Protein AF-A0A9P3IPE2-F1 (afdb_monomer)

Nearest PDB structures (foldseek):
  7zml-assembly2_B  TM=6.462E-01  e=5.076E-43  Homo sapiens
  5lb5-assembly2_B  TM=6.837E-01  e=5.640E-41  Homo sapiens
  7zmp-assembly1_A  TM=6.796E-01  e=5.640E-41  Homo sapiens
  5lb5-assembly4_D  TM=6.310E-01  e=1.856E-41  Homo sapiens
  4cdg-assembly1_A  TM=8.554E-01  e=2.544E-35  Homo sapiens

Foldseek 3Di:
DDDDDDDDDDDDDDVVPPLDQCQLQNLCCLQPNDNDAQPCLNVLQVCLLVQAAAEEADAQLNCQVSSQQSLLVRDAAAEEEADADPLQLVLVQVVCVVSVAQEDEDDPPDDPVVVVVQLVLLVDLGRSHSYYYYYLQCCPDPSNVVSCVSCLVNVRHAEYEYEQLLLQDLLRPNPDVSSLVLLVVCVVRVRHYYYYYHNADAPVSSCSSCVSNVGDPHHYYYDALDQLQEFEEEAEVLQDVLLVVVLLQCVLVVLFAEEEEDADQVVLVVSVVVSVVVPAQEAEDDPPDDPVSNVVRLVCSLVSVHRYYYYYCVPQHSDQDQRHQEYEYPAFDLALSSLSSRSVSHHSVSHHHYYYYYDYPVSLVVSLVVLLVVQCPPDPDGRDVVSSVSSVVRNVLSVCLNLDLADSSCSSRVVRPHDDDSVSNVCSYDSSVPSVVSVVVSVVRVVSVVPPDDDDHDDPPDDDDHSNVVSCCVVVPCVPPDDDDDDDDDDDDDDDDDDDDPPDDDDDDDPPDVVVVVVVVVVVVVVVVVVVCVVPDDDPDDPDDDDDDDDDDDDDDDDDDDDDDDDDDDDDDDDDDDDDDDDDDDDDDDDDDDDDDDDDDDDDDDDDDDDDDDDDDDDDD

Structure (mmCIF, N/CA/C/O backbone):
data_AF-A0A9P3IPE2-F1
#
_entry.id   AF-A0A9P3IPE2-F1
#
loop_
_atom_site.group_PDB
_atom_site.id
_atom_site.type_symbol
_atom_site.label_atom_id
_atom_site.label_alt_id
_atom_site.label_comp_id
_atom_site.label_asym_id
_atom_site.label_entity_id
_atom_site.label_seq_id
_atom_site.pdbx_PDB_ins_code
_atom_site.Cartn_x
_atom_site.Cartn_y
_atom_site.Cartn_z
_atom_site.occupancy
_atom_site.B_iso_or_equiv
_atom_site.auth_seq_id
_atom_site.auth_comp_id
_atom_site.auth_asym_id
_atom_site.auth_atom_id
_atom_site.pdbx_PDB_model_num
ATOM 1 N N . MET A 1 1 ? -41.428 -39.557 60.562 1.00 39.25 1 MET A N 1
ATOM 2 C CA . MET A 1 1 ? -42.591 -39.212 59.710 1.00 39.25 1 MET A CA 1
ATOM 3 C C . MET A 1 1 ? -42.950 -37.727 59.902 1.00 39.25 1 MET A C 1
ATOM 5 O O . MET A 1 1 ? -44.008 -37.418 60.425 1.00 39.25 1 MET A O 1
ATOM 9 N N . GLU A 1 2 ? -42.090 -36.734 59.676 1.00 34.91 2 GLU A N 1
ATOM 10 C CA . GLU A 1 2 ? -41.142 -36.512 58.565 1.00 34.91 2 GLU A CA 1
ATOM 11 C C . GLU A 1 2 ? -41.842 -36.453 57.208 1.00 34.91 2 GLU A C 1
ATOM 13 O O . GLU A 1 2 ? -42.242 -37.481 56.664 1.00 34.91 2 GLU A O 1
ATOM 18 N N . ASN A 1 3 ? -41.952 -35.231 56.683 1.00 35.88 3 ASN A N 1
ATOM 19 C CA . ASN A 1 3 ? -42.256 -34.964 55.284 1.00 35.88 3 ASN A CA 1
ATOM 20 C C . ASN A 1 3 ? -40.982 -35.187 54.444 1.00 35.88 3 ASN A C 1
ATOM 22 O O . ASN A 1 3 ? -39.904 -34.787 54.894 1.00 35.88 3 ASN A O 1
ATOM 26 N N . PRO A 1 4 ? -41.072 -35.754 53.228 1.00 43.53 4 PRO A N 1
ATOM 27 C CA . PRO A 1 4 ? -39.975 -35.696 52.266 1.00 43.53 4 PRO A CA 1
ATOM 28 C C . PRO A 1 4 ? -39.731 -34.240 51.795 1.00 43.53 4 PRO A C 1
ATOM 30 O O . PRO A 1 4 ? -40.653 -33.422 51.856 1.00 43.53 4 PRO A O 1
ATOM 33 N N . PRO A 1 5 ? -38.501 -33.896 51.369 1.00 44.94 5 PRO A N 1
ATOM 34 C CA . PRO A 1 5 ? -38.046 -32.507 51.275 1.00 44.94 5 PRO A CA 1
ATOM 35 C C . PRO A 1 5 ? -38.395 -31.793 49.960 1.00 44.94 5 PRO A C 1
ATOM 37 O O . PRO A 1 5 ? -38.766 -32.404 48.958 1.00 44.94 5 PRO A O 1
ATOM 40 N N . GLU A 1 6 ? -38.205 -30.472 49.973 1.00 34.19 6 GLU A N 1
ATOM 41 C CA . GLU A 1 6 ? -38.278 -29.591 48.806 1.00 34.19 6 GLU A CA 1
ATOM 42 C C . GLU A 1 6 ? -37.235 -29.971 47.739 1.00 34.19 6 GLU A C 1
ATOM 44 O O . GLU A 1 6 ? -36.093 -30.311 48.056 1.00 34.19 6 GLU A O 1
ATOM 49 N N . VAL A 1 7 ? -37.610 -29.877 46.459 1.00 35.84 7 VAL A N 1
ATOM 50 C CA . VAL A 1 7 ? -36.697 -30.119 45.329 1.00 35.84 7 VAL A CA 1
ATOM 51 C C . VAL A 1 7 ? -35.855 -28.861 45.075 1.00 35.84 7 VAL A C 1
ATOM 53 O O . VAL A 1 7 ? -36.434 -27.816 44.766 1.00 35.84 7 VAL A O 1
ATOM 56 N N . PRO A 1 8 ? -34.510 -28.919 45.149 1.00 33.97 8 PRO A N 1
ATOM 57 C CA . PRO A 1 8 ? -33.675 -27.755 44.880 1.00 33.97 8 PRO A CA 1
ATOM 58 C C . PRO A 1 8 ? -33.760 -27.312 43.417 1.00 33.97 8 PRO A C 1
ATOM 60 O O . PRO A 1 8 ? -33.606 -28.114 42.494 1.00 33.97 8 PRO A O 1
ATOM 63 N N . VAL A 1 9 ? -33.928 -26.007 43.193 1.00 34.34 9 VAL A N 1
ATOM 64 C CA . VAL A 1 9 ? -33.763 -25.412 41.862 1.00 34.34 9 VAL A CA 1
ATOM 65 C C . VAL A 1 9 ? -32.278 -25.450 41.499 1.00 34.34 9 VAL A C 1
ATOM 67 O O . VAL A 1 9 ? -31.484 -24.664 42.020 1.00 34.34 9 VAL A O 1
ATOM 70 N N . HIS A 1 10 ? -31.900 -26.358 40.598 1.00 32.50 10 HIS A N 1
ATOM 71 C CA . HIS A 1 10 ? -30.542 -26.431 40.058 1.00 32.50 10 HIS A CA 1
ATOM 72 C C . HIS A 1 10 ? -30.227 -25.184 39.224 1.00 32.50 10 HIS A C 1
ATOM 74 O O . HIS A 1 10 ? -30.552 -25.093 38.042 1.00 32.50 10 HIS A O 1
ATOM 80 N N . SER A 1 11 ? -29.579 -24.215 39.865 1.00 31.28 11 SER A N 1
ATOM 81 C CA . SER A 1 11 ? -28.988 -23.050 39.215 1.00 31.28 11 SER A CA 1
ATOM 82 C C . SER A 1 11 ? -27.509 -23.302 38.913 1.00 31.28 11 SER A C 1
ATOM 84 O O . SER A 1 11 ? -26.791 -23.856 39.740 1.00 31.28 11 SER A O 1
ATOM 86 N N . ASN A 1 12 ? -27.073 -22.830 37.741 1.00 36.56 12 ASN A N 1
ATOM 87 C CA . ASN A 1 12 ? -25.684 -22.700 37.282 1.00 36.56 12 ASN A CA 1
ATOM 88 C C . ASN A 1 12 ? -24.843 -23.988 37.167 1.00 36.56 12 ASN A C 1
ATOM 90 O O . ASN A 1 12 ? -24.448 -24.579 38.166 1.00 36.56 12 ASN A O 1
ATOM 94 N N . THR A 1 13 ? -24.390 -24.301 35.944 1.00 33.59 13 THR A N 1
ATOM 95 C CA . THR A 1 13 ? -22.939 -24.480 35.665 1.00 33.59 13 THR A CA 1
ATOM 96 C C . THR A 1 13 ? -22.587 -24.563 34.173 1.00 33.59 13 THR A C 1
ATOM 98 O O . THR A 1 13 ? -21.468 -24.207 33.823 1.00 33.59 13 THR A O 1
ATOM 101 N N . GLU A 1 14 ? -23.498 -24.961 33.277 1.00 34.09 14 GLU A N 1
ATOM 102 C CA . GLU A 1 14 ? -23.114 -25.275 31.882 1.00 34.09 14 GLU A CA 1
ATOM 103 C C . GLU A 1 14 ? -22.880 -24.065 30.954 1.00 34.09 14 GLU A C 1
ATOM 105 O O . GLU A 1 14 ? -22.075 -24.168 30.033 1.00 34.09 14 GLU A O 1
ATOM 110 N N . GLU A 1 15 ? -23.445 -22.879 31.231 1.00 33.19 15 GLU A N 1
ATOM 111 C CA . GLU A 1 15 ? -23.069 -21.646 30.501 1.00 33.19 15 GLU A CA 1
ATOM 112 C C . GLU A 1 15 ? -21.687 -21.085 30.907 1.00 33.19 15 GLU A C 1
ATOM 114 O O . GLU A 1 15 ? -21.265 -20.039 30.412 1.00 33.19 15 GLU A O 1
ATOM 119 N N . ALA A 1 16 ? -20.913 -21.805 31.730 1.00 32.09 16 ALA A N 1
ATOM 120 C CA . ALA A 1 16 ? -19.481 -21.568 31.919 1.00 32.09 16 ALA A CA 1
ATOM 121 C C . ALA A 1 16 ? -18.657 -22.017 30.688 1.00 32.09 16 ALA A C 1
ATOM 123 O O . ALA A 1 16 ? -17.633 -22.694 30.817 1.00 32.09 16 ALA A O 1
ATOM 124 N N . HIS A 1 17 ? -19.089 -21.620 29.483 1.00 36.41 17 HIS A N 1
ATOM 125 C CA . HIS A 1 17 ? -18.434 -21.867 28.196 1.00 36.41 17 HIS A CA 1
ATOM 126 C C . HIS A 1 17 ? -17.151 -21.038 28.033 1.00 36.41 17 HIS A C 1
ATOM 128 O O . HIS A 1 17 ? -17.020 -20.187 27.155 1.00 36.41 17 HIS A O 1
ATOM 134 N N . THR A 1 18 ? -16.183 -21.354 28.889 1.00 39.28 18 THR A N 1
ATOM 135 C CA . THR A 1 18 ? -14.752 -21.316 28.593 1.00 39.28 18 THR A CA 1
ATOM 136 C C . THR A 1 18 ? -14.281 -20.001 27.969 1.00 39.28 18 THR A C 1
ATOM 138 O O . THR A 1 18 ? -13.720 -19.980 26.876 1.00 39.28 18 THR A O 1
ATOM 141 N N . GLU A 1 19 ? -14.402 -18.905 28.726 1.00 39.91 19 GLU A N 1
ATOM 142 C CA . GLU A 1 19 ? -13.771 -17.601 28.436 1.00 39.91 19 GLU A CA 1
ATOM 143 C C . GLU A 1 19 ? -12.224 -17.648 28.576 1.00 39.91 19 GLU A C 1
ATOM 145 O O . GLU A 1 19 ? -11.555 -16.657 28.865 1.00 39.91 19 GLU A O 1
ATOM 150 N N . ALA A 1 20 ? -11.629 -18.826 28.358 1.00 42.59 20 ALA A N 1
ATOM 151 C CA . ALA A 1 20 ? -10.203 -18.982 28.152 1.00 42.59 20 ALA A CA 1
ATOM 152 C C . ALA A 1 20 ? -9.806 -18.199 26.898 1.00 42.59 20 ALA A C 1
ATOM 154 O O . ALA A 1 20 ? -10.475 -18.265 25.864 1.00 42.59 20 ALA A O 1
ATOM 155 N N . MET A 1 21 ? -8.702 -17.460 26.987 1.00 52.19 21 MET A N 1
ATOM 156 C CA . MET A 1 21 ? -8.197 -16.673 25.869 1.00 52.19 21 MET A CA 1
ATOM 157 C C . MET A 1 21 ? -7.881 -17.603 24.692 1.00 52.19 21 MET A C 1
ATOM 159 O O . MET A 1 21 ? -6.869 -18.300 24.716 1.00 52.19 21 MET A O 1
ATOM 163 N N . LEU A 1 22 ? -8.743 -17.599 23.667 1.00 67.50 22 LEU A N 1
ATOM 164 C CA . LEU A 1 22 ? -8.480 -18.241 22.379 1.00 67.50 22 LEU A CA 1
ATOM 165 C C . LEU A 1 22 ? -7.109 -17.775 21.894 1.00 67.50 22 LEU A C 1
ATOM 167 O O . LEU A 1 22 ? -6.958 -16.596 21.579 1.00 67.50 22 LEU A O 1
ATOM 171 N N . ASP A 1 23 ? -6.117 -18.665 21.860 1.00 89.62 23 ASP A N 1
ATOM 172 C CA . ASP A 1 23 ? -4.769 -18.266 21.460 1.00 89.62 23 ASP A CA 1
ATOM 173 C C . ASP A 1 23 ? -4.812 -17.608 20.062 1.00 89.62 23 ASP A C 1
ATOM 175 O O . ASP A 1 23 ? -5.553 -18.091 19.193 1.00 89.62 23 ASP A O 1
ATOM 179 N N . PRO A 1 24 ? -4.064 -16.512 19.816 1.00 94.25 24 PRO A N 1
ATOM 180 C CA . PRO A 1 24 ? -4.091 -15.809 18.539 1.00 94.25 24 PRO A CA 1
ATOM 181 C C . PRO A 1 24 ? -3.946 -16.714 17.311 1.00 94.25 24 PRO A C 1
ATOM 183 O O . PRO A 1 24 ? -4.590 -16.444 16.297 1.00 94.25 24 PRO A O 1
ATOM 186 N N . LEU A 1 25 ? -3.171 -17.801 17.398 1.00 94.62 25 LEU A N 1
ATOM 187 C CA . LEU A 1 25 ? -2.992 -18.760 16.308 1.00 94.62 25 LEU A CA 1
ATOM 188 C C . LEU A 1 25 ? -4.266 -19.578 16.038 1.00 94.62 25 LEU A C 1
ATOM 190 O O . LEU A 1 25 ? -4.611 -19.833 14.885 1.00 94.62 25 LEU A O 1
ATOM 194 N N . SER A 1 26 ? -5.024 -19.914 17.085 1.00 94.31 26 SER A N 1
ATOM 195 C CA . SER A 1 26 ? -6.332 -20.577 16.961 1.00 94.31 26 SER A CA 1
ATOM 196 C C . SER A 1 26 ? -7.365 -19.668 16.287 1.00 94.31 26 SER A C 1
ATOM 198 O O . SER A 1 26 ? -8.172 -20.130 15.478 1.00 94.31 26 SER A O 1
ATOM 200 N N . VAL A 1 27 ? -7.329 -18.360 16.569 1.00 94.88 27 VAL A N 1
ATOM 201 C CA . VAL A 1 27 ? -8.194 -17.364 15.907 1.00 94.88 27 VAL A CA 1
ATOM 202 C C . VAL A 1 27 ? -7.769 -17.144 14.452 1.00 94.88 27 VAL A C 1
ATOM 204 O O . VAL A 1 27 ? -8.626 -17.100 13.566 1.00 94.88 27 VAL A O 1
ATOM 207 N N . LEU A 1 28 ? -6.459 -17.055 14.197 1.00 95.31 28 LEU A N 1
ATOM 208 C CA . LEU A 1 28 ? -5.877 -16.957 12.858 1.00 95.31 28 LEU A CA 1
ATOM 209 C C . LEU A 1 28 ? -6.318 -18.137 11.979 1.00 95.31 28 LEU A C 1
ATOM 211 O O . LEU A 1 28 ? -6.835 -17.927 10.881 1.00 95.31 28 LEU A O 1
ATOM 215 N N . ASN A 1 29 ? -6.175 -19.364 12.482 1.00 94.12 29 ASN A N 1
ATOM 216 C CA . ASN A 1 29 ? -6.586 -20.572 11.781 1.00 94.12 29 ASN A CA 1
ATOM 217 C C . ASN A 1 29 ? -8.105 -20.589 11.531 1.00 94.12 29 ASN A C 1
ATOM 219 O O . ASN A 1 29 ? -8.532 -20.616 10.377 1.00 94.12 29 ASN A O 1
ATOM 223 N N . LYS A 1 30 ? -8.918 -20.469 12.591 1.00 92.56 30 LYS A N 1
ATOM 224 C CA . LYS A 1 30 ? -10.384 -20.605 12.527 1.00 92.56 30 LYS A CA 1
ATOM 225 C C . LYS A 1 30 ? -11.067 -19.608 11.587 1.00 92.56 30 LYS A C 1
ATOM 227 O O . LYS A 1 30 ? -12.040 -19.972 10.933 1.00 92.56 30 LYS A O 1
ATOM 232 N N . TYR A 1 31 ? -10.609 -18.356 11.552 1.00 91.94 31 TYR A N 1
ATOM 233 C CA . TYR A 1 31 ? -11.272 -17.297 10.780 1.00 91.94 31 TYR A CA 1
ATOM 234 C C . TYR A 1 31 ? -10.568 -16.943 9.466 1.00 91.94 31 TYR A C 1
ATOM 236 O O . TYR A 1 31 ? -11.231 -16.448 8.556 1.00 91.94 31 TYR A O 1
ATOM 244 N N . PHE A 1 32 ? -9.256 -17.171 9.345 1.00 91.50 32 PHE A N 1
ATOM 245 C CA . PHE A 1 32 ? -8.462 -16.733 8.187 1.00 91.50 32 PHE A CA 1
ATOM 246 C C . PHE A 1 32 ? -7.755 -17.877 7.446 1.00 91.50 32 PHE A C 1
ATOM 248 O O . PHE A 1 32 ? -7.234 -17.639 6.359 1.00 91.50 32 PHE A O 1
ATOM 255 N N . GLY A 1 33 ? -7.760 -19.102 7.984 1.00 91.44 33 GLY A N 1
ATOM 256 C CA . GLY A 1 33 ? -7.222 -20.298 7.327 1.00 91.44 33 GLY A CA 1
ATOM 257 C C . GLY A 1 33 ? -5.693 -20.392 7.282 1.00 91.44 33 GLY A C 1
ATOM 258 O O . GLY A 1 33 ? -5.165 -21.256 6.587 1.00 91.44 33 GLY A O 1
ATOM 259 N N . TYR A 1 34 ? -4.964 -19.524 7.993 1.00 90.69 34 TYR A N 1
ATOM 260 C CA . TYR A 1 34 ? -3.499 -19.576 8.033 1.00 90.69 34 TYR A CA 1
ATOM 261 C C . TYR A 1 34 ? -2.997 -20.449 9.192 1.00 90.69 34 TYR A C 1
ATOM 263 O O . TYR A 1 34 ? -3.556 -20.425 10.288 1.00 90.69 34 TYR A O 1
ATOM 271 N N . LEU A 1 35 ? -1.920 -21.201 8.944 1.00 91.25 35 LEU A N 1
ATOM 272 C CA . LEU A 1 35 ? -1.287 -22.100 9.920 1.00 91.25 35 LEU A CA 1
ATOM 273 C C . LEU A 1 35 ? -0.227 -21.413 10.799 1.00 91.25 35 LEU A C 1
ATOM 275 O O . LEU A 1 35 ? 0.215 -21.999 11.780 1.00 91.25 35 LEU A O 1
ATOM 279 N N . SER A 1 36 ? 0.206 -20.198 10.447 1.00 92.94 36 SER A N 1
ATOM 280 C CA . SER A 1 36 ? 1.267 -19.464 11.145 1.00 92.94 36 SER A CA 1
ATOM 281 C C . SER A 1 36 ? 1.201 -17.954 10.888 1.00 92.94 36 SER A C 1
ATOM 283 O O . SER A 1 36 ? 0.689 -17.491 9.862 1.00 92.94 36 SER A O 1
ATOM 285 N N . PHE A 1 37 ? 1.737 -17.179 11.833 1.00 92.81 37 PHE A N 1
ATOM 286 C CA . PHE A 1 37 ? 1.921 -15.733 11.709 1.00 92.81 37 PHE A CA 1
ATOM 287 C C . PHE A 1 37 ? 3.120 -15.375 10.815 1.00 92.81 37 PHE A C 1
ATOM 289 O O . PHE A 1 37 ? 4.085 -16.129 10.694 1.00 92.81 37 PHE A O 1
ATOM 296 N N . ARG A 1 38 ? 3.076 -14.198 10.174 1.00 89.12 38 ARG A N 1
ATOM 297 C CA . ARG A 1 38 ? 4.141 -13.706 9.279 1.00 89.12 38 ARG A CA 1
ATOM 298 C C . ARG A 1 38 ? 4.985 -12.621 9.947 1.00 89.12 38 ARG A C 1
ATOM 300 O O . ARG A 1 38 ? 4.588 -11.455 9.954 1.00 89.12 38 ARG A O 1
ATOM 307 N N . GLY A 1 39 ? 6.174 -12.982 10.432 1.00 88.94 39 GLY A N 1
ATOM 308 C CA . GLY A 1 39 ? 7.048 -12.052 11.157 1.00 88.94 39 GLY A CA 1
ATOM 309 C C . GLY A 1 39 ? 6.335 -11.477 12.383 1.00 88.94 39 GLY A C 1
ATOM 310 O O . GLY A 1 39 ? 5.545 -12.180 13.002 1.00 88.94 39 GLY A O 1
ATOM 311 N N . ASN A 1 40 ? 6.543 -10.186 12.660 1.00 92.38 40 ASN A N 1
ATOM 312 C CA . ASN A 1 40 ? 6.138 -9.495 13.895 1.00 92.38 40 ASN A CA 1
ATOM 313 C C . ASN A 1 40 ? 4.607 -9.423 14.177 1.00 92.38 40 ASN A C 1
ATOM 315 O O . ASN A 1 40 ? 4.177 -8.616 15.000 1.00 92.38 40 ASN A O 1
ATOM 319 N N . GLN A 1 41 ? 3.754 -10.154 13.447 1.00 95.12 41 GLN A N 1
ATOM 320 C CA . GLN A 1 41 ? 2.294 -10.126 13.620 1.00 95.12 41 GLN A CA 1
ATOM 321 C C . GLN A 1 41 ? 1.874 -10.567 15.023 1.00 95.12 41 GLN A C 1
ATOM 323 O O . GLN A 1 41 ? 1.018 -9.927 15.633 1.00 95.12 41 GLN A O 1
ATOM 328 N N . GLU A 1 42 ? 2.464 -11.649 15.529 1.00 95.88 42 GLU A N 1
ATOM 329 C CA . GLU A 1 42 ? 2.057 -12.239 16.801 1.00 95.88 42 GLU A CA 1
ATOM 330 C C . GLU A 1 42 ? 2.419 -11.325 17.976 1.00 95.88 42 GLU A C 1
ATOM 332 O O . GLU A 1 42 ? 1.607 -11.111 18.873 1.00 95.88 42 GLU A O 1
ATOM 337 N N . GLU A 1 43 ? 3.593 -10.703 17.936 1.00 96.12 43 GLU A N 1
ATOM 338 C CA . GLU A 1 43 ? 4.096 -9.787 18.955 1.00 96.12 43 GLU A CA 1
ATOM 339 C C . GLU A 1 43 ? 3.282 -8.488 19.005 1.00 96.12 43 GLU A C 1
ATOM 341 O O . GLU A 1 43 ? 2.989 -7.995 20.096 1.00 96.12 43 GLU A O 1
ATOM 346 N N . VAL A 1 44 ? 2.840 -7.962 17.851 1.00 96.88 44 VAL A N 1
ATOM 347 C CA . VAL A 1 44 ? 1.882 -6.840 17.814 1.00 96.88 44 VAL A CA 1
ATOM 348 C C . VAL A 1 44 ? 0.559 -7.255 18.454 1.00 96.88 44 VAL A C 1
ATOM 350 O O . VAL A 1 44 ? 0.029 -6.528 19.296 1.00 96.88 44 VAL A O 1
ATOM 353 N N . ILE A 1 45 ? 0.028 -8.423 18.080 1.00 97.19 45 ILE A N 1
ATOM 354 C CA . ILE A 1 45 ? -1.245 -8.926 18.604 1.00 97.19 45 ILE A CA 1
ATOM 355 C C . ILE A 1 45 ? -1.152 -9.128 20.120 1.00 97.19 45 ILE A C 1
ATOM 357 O O . ILE A 1 45 ? -1.990 -8.596 20.845 1.00 97.19 45 ILE A O 1
ATOM 361 N N . ARG A 1 46 ? -0.119 -9.813 20.627 1.00 96.31 46 ARG A N 1
ATOM 362 C CA . ARG A 1 46 ? 0.064 -10.068 22.064 1.00 96.31 46 ARG A CA 1
ATOM 363 C C . ARG A 1 46 ? 0.273 -8.770 22.863 1.00 96.31 46 ARG A C 1
ATOM 365 O O . ARG A 1 46 ? -0.379 -8.619 23.894 1.00 96.31 46 ARG A O 1
ATOM 372 N N . ALA A 1 47 ? 1.048 -7.798 22.366 1.00 95.94 47 ALA A N 1
ATOM 373 C CA . ALA A 1 47 ? 1.220 -6.492 23.025 1.00 95.94 47 ALA A CA 1
ATOM 374 C C . ALA A 1 47 ? -0.085 -5.671 23.101 1.00 95.94 47 ALA A C 1
ATOM 376 O O . ALA A 1 47 ? -0.398 -5.043 24.115 1.00 95.94 47 ALA A O 1
ATOM 377 N N . VAL A 1 48 ? -0.892 -5.695 22.039 1.00 95.94 48 VAL A N 1
ATOM 378 C CA . VAL A 1 48 ? -2.188 -4.999 22.005 1.00 95.94 48 VAL A CA 1
ATOM 379 C C . VAL A 1 48 ? -3.249 -5.742 22.829 1.00 95.94 48 VAL A C 1
ATOM 381 O O . VAL A 1 48 ? -4.140 -5.121 23.424 1.00 95.94 48 VAL A O 1
ATOM 384 N N . LEU A 1 49 ? -3.147 -7.070 22.941 1.00 95.50 49 LEU A N 1
ATOM 385 C CA . LEU A 1 49 ? -3.972 -7.872 23.843 1.00 95.50 49 LEU A CA 1
ATOM 386 C C . LEU A 1 49 ? -3.679 -7.546 25.312 1.00 95.50 49 LEU A C 1
ATOM 388 O O . LEU A 1 49 ? -4.634 -7.250 26.033 1.00 95.50 49 LEU A O 1
ATOM 392 N N . SER A 1 50 ? -2.406 -7.450 25.720 1.00 94.75 50 SER A N 1
ATOM 393 C CA . SER A 1 50 ? -2.001 -7.019 27.073 1.00 94.75 50 SER A CA 1
ATOM 394 C C . SER A 1 50 ? -2.337 -5.557 27.408 1.00 94.75 50 SER A C 1
ATOM 396 O O . SER A 1 50 ? -2.081 -5.110 28.522 1.00 94.75 50 SER A O 1
ATOM 398 N N . GLY A 1 51 ? -2.933 -4.806 26.474 1.00 94.31 51 GLY A N 1
ATOM 399 C CA . GLY A 1 51 ? -3.387 -3.429 26.698 1.00 94.31 51 GLY A CA 1
ATOM 400 C C . GLY A 1 51 ? -2.286 -2.379 26.556 1.00 94.31 51 GLY A C 1
ATOM 401 O O . GLY A 1 51 ? -2.490 -1.230 26.941 1.00 94.31 51 GLY A O 1
ATOM 402 N N . SER A 1 52 ? -1.135 -2.753 25.996 1.00 96.25 52 SER A N 1
ATOM 403 C CA . SER A 1 52 ? -0.038 -1.837 25.700 1.00 96.25 52 SER A CA 1
ATOM 404 C C . SER A 1 52 ? -0.304 -1.063 24.405 1.00 96.25 52 SER A C 1
ATOM 406 O O . SER A 1 52 ? -0.959 -1.564 23.486 1.00 96.25 52 SER A O 1
ATOM 408 N N . ASP A 1 53 ? 0.241 0.151 24.303 1.00 98.25 53 ASP A N 1
ATOM 409 C CA . ASP A 1 53 ? 0.336 0.834 23.012 1.00 98.25 53 ASP A CA 1
ATOM 410 C C . ASP A 1 53 ? 1.357 0.117 22.124 1.00 98.25 53 ASP A C 1
ATOM 412 O O . ASP A 1 53 ? 2.353 -0.431 22.603 1.00 98.25 53 ASP A O 1
ATOM 416 N N . CYS A 1 54 ? 1.142 0.148 20.811 1.00 98.19 54 CYS A N 1
ATOM 417 C CA . CYS A 1 54 ? 2.070 -0.438 19.852 1.00 98.19 54 CYS A CA 1
ATOM 418 C C . CYS A 1 54 ? 2.230 0.475 18.637 1.00 98.19 54 CYS A C 1
ATOM 420 O O . CYS A 1 54 ? 1.255 1.004 18.104 1.00 98.19 54 CYS A O 1
ATOM 422 N N . PHE A 1 55 ? 3.468 0.642 18.177 1.00 97.81 55 PHE A N 1
ATOM 423 C CA . PHE A 1 55 ? 3.761 1.235 16.878 1.00 97.81 55 PHE A CA 1
ATOM 424 C C . PHE A 1 55 ? 4.443 0.185 16.009 1.00 97.81 55 PHE A C 1
ATOM 426 O O . PHE A 1 55 ? 5.521 -0.302 16.348 1.00 97.81 55 PHE A O 1
ATOM 433 N N . CYS A 1 56 ? 3.824 -0.164 14.883 1.00 96.50 56 CYS A N 1
ATOM 434 C CA . CYS A 1 56 ? 4.347 -1.192 14.001 1.00 96.50 56 CYS A CA 1
ATOM 435 C C . CYS A 1 56 ? 4.478 -0.725 12.549 1.00 96.50 56 CYS A C 1
ATOM 437 O O . CYS A 1 56 ? 3.546 -0.191 11.937 1.00 96.50 56 CYS A O 1
ATOM 439 N N . ILE A 1 57 ? 5.659 -0.977 11.983 1.00 94.25 57 ILE A N 1
ATOM 440 C CA . ILE A 1 57 ? 5.901 -0.884 10.549 1.00 94.25 57 ILE A CA 1
ATOM 441 C C . ILE A 1 57 ? 5.956 -2.295 9.987 1.00 94.25 57 ILE A C 1
ATOM 443 O O . ILE A 1 57 ? 6.805 -3.091 10.381 1.00 94.25 57 ILE A O 1
ATOM 447 N N . MET A 1 58 ? 5.092 -2.567 9.011 1.00 90.50 58 MET A N 1
ATOM 448 C CA . MET A 1 58 ? 5.126 -3.808 8.241 1.00 90.50 58 MET A CA 1
ATOM 449 C C . MET A 1 58 ? 4.921 -3.488 6.761 1.00 90.50 58 MET A C 1
ATOM 451 O O . MET A 1 58 ? 4.040 -2.680 6.437 1.00 90.50 58 MET A O 1
ATOM 455 N N . PRO A 1 59 ? 5.659 -4.131 5.842 1.00 84.06 59 PRO A N 1
ATOM 456 C CA . PRO A 1 59 ? 5.599 -3.821 4.417 1.00 84.06 59 PRO A CA 1
ATOM 457 C C . PRO A 1 59 ? 4.201 -4.024 3.803 1.00 84.06 59 PRO A C 1
ATOM 459 O O . PRO A 1 59 ? 3.299 -4.648 4.376 1.00 84.06 59 PRO A O 1
ATOM 462 N N . THR A 1 60 ? 3.994 -3.491 2.598 1.00 77.38 60 THR A N 1
ATOM 463 C CA . THR A 1 60 ? 2.790 -3.777 1.804 1.00 77.38 60 THR A CA 1
ATOM 464 C C . THR A 1 60 ? 2.698 -5.283 1.530 1.00 77.38 60 THR A C 1
ATOM 466 O O . THR A 1 60 ? 3.648 -5.889 1.045 1.00 77.38 60 THR A O 1
ATOM 469 N N . GLY A 1 61 ? 1.558 -5.893 1.874 1.00 73.38 61 GLY A N 1
ATOM 470 C CA . GLY A 1 61 ? 1.374 -7.352 1.854 1.00 73.38 61 GLY A CA 1
ATOM 471 C C . GLY A 1 61 ? 1.791 -8.091 3.137 1.00 73.38 61 GLY A C 1
ATOM 472 O O . GLY A 1 61 ? 1.536 -9.283 3.243 1.00 73.38 61 GLY A O 1
ATOM 473 N N . GLY A 1 62 ? 2.353 -7.406 4.141 1.00 80.75 62 GLY A N 1
ATOM 474 C CA . GLY A 1 62 ? 2.720 -7.991 5.442 1.00 80.75 62 GLY A CA 1
ATOM 475 C C . GLY A 1 62 ? 1.549 -8.320 6.385 1.00 80.75 62 GLY A C 1
ATOM 476 O O . GLY A 1 62 ? 1.777 -8.607 7.551 1.00 80.75 62 GLY A O 1
ATOM 477 N N . GLY A 1 63 ? 0.293 -8.248 5.927 1.00 85.50 63 GLY A N 1
ATOM 478 C CA . GLY A 1 63 ? -0.882 -8.645 6.720 1.00 85.50 63 GLY A CA 1
ATOM 479 C C . GLY A 1 63 ? -1.259 -7.732 7.898 1.00 85.50 63 GLY A C 1
ATOM 480 O O . GLY A 1 63 ? -1.919 -8.204 8.815 1.00 85.50 63 GLY A O 1
ATOM 481 N N . LYS A 1 64 ? -0.889 -6.438 7.868 1.00 92.12 64 LYS A N 1
ATOM 482 C CA . LYS A 1 64 ? -1.145 -5.434 8.934 1.00 92.12 64 LYS A CA 1
ATOM 483 C C . LYS A 1 64 ? -2.543 -5.470 9.568 1.00 92.12 64 LYS A C 1
ATOM 485 O O . LYS A 1 64 ? -2.670 -5.155 10.744 1.00 92.12 64 LYS A O 1
ATOM 490 N N . SER A 1 65 ? -3.582 -5.811 8.808 1.00 93.88 65 SER A N 1
ATOM 491 C CA . SER A 1 65 ? -4.961 -5.822 9.307 1.00 93.88 65 SER A CA 1
ATOM 492 C C . SER A 1 65 ? -5.231 -6.923 10.334 1.00 93.88 65 SER A C 1
ATOM 494 O O . SER A 1 65 ? -5.943 -6.670 11.302 1.00 93.88 65 SER A O 1
ATOM 496 N N . LEU A 1 66 ? -4.564 -8.081 10.230 1.00 95.12 66 LEU A N 1
ATOM 497 C CA . LEU A 1 66 ? -4.659 -9.157 11.228 1.00 95.12 66 LEU A CA 1
ATOM 498 C C . LEU A 1 66 ? -4.298 -8.659 12.637 1.00 95.12 66 LEU A C 1
ATOM 500 O O . LEU A 1 66 ? -4.903 -9.082 13.622 1.00 95.12 66 LEU A O 1
ATOM 504 N N . CYS A 1 67 ? -3.381 -7.690 12.718 1.00 96.75 67 CYS A N 1
ATOM 505 C CA . CYS A 1 67 ? -2.912 -7.082 13.958 1.00 96.75 67 CYS A CA 1
ATOM 506 C C . CYS A 1 67 ? -3.980 -6.271 14.720 1.00 96.75 67 CYS A C 1
ATOM 508 O O . CYS A 1 67 ? -3.771 -5.980 15.894 1.00 96.75 67 CYS A O 1
ATOM 510 N N . TYR A 1 68 ? -5.116 -5.925 14.097 1.00 96.81 68 TYR A N 1
ATOM 511 C CA . TYR A 1 68 ? -6.308 -5.408 14.791 1.00 96.81 68 TYR A CA 1
ATOM 512 C C . TYR A 1 68 ? -7.544 -6.311 14.652 1.00 96.81 68 TYR A C 1
ATOM 514 O O . TYR A 1 68 ? -8.390 -6.317 15.544 1.00 96.81 68 TYR A O 1
ATOM 522 N N . GLU A 1 69 ? -7.646 -7.106 13.585 1.00 97.25 69 GLU A N 1
ATOM 523 C CA . GLU A 1 69 ? -8.771 -8.020 13.349 1.00 97.25 69 GLU A CA 1
ATOM 524 C C . GLU A 1 69 ? -8.802 -9.179 14.357 1.00 97.25 69 GLU A C 1
ATOM 526 O O . GLU A 1 69 ? -9.870 -9.503 14.874 1.00 97.25 69 GLU A O 1
ATOM 531 N N . ILE A 1 70 ? -7.648 -9.754 14.714 1.00 96.62 70 ILE A N 1
ATOM 532 C CA . ILE A 1 70 ? -7.577 -10.827 15.719 1.00 96.62 70 ILE A CA 1
ATOM 533 C C . ILE A 1 70 ? -7.875 -10.293 17.136 1.00 96.62 70 ILE A C 1
ATOM 535 O O . ILE A 1 70 ? -8.767 -10.845 17.785 1.00 96.62 70 ILE A O 1
ATOM 539 N N . PRO A 1 71 ? -7.278 -9.174 17.606 1.00 96.69 71 PRO A N 1
ATOM 540 C CA . PRO A 1 71 ? -7.701 -8.524 18.848 1.00 96.69 71 PRO A CA 1
ATOM 541 C C . PRO A 1 71 ? -9.196 -8.175 18.918 1.00 96.69 71 PRO A C 1
ATOM 543 O O . PRO A 1 71 ? -9.774 -8.260 19.999 1.00 96.69 71 PRO A O 1
ATOM 546 N N . ALA A 1 72 ? -9.847 -7.831 17.799 1.00 96.56 72 ALA A N 1
ATOM 547 C CA . ALA A 1 72 ? -11.290 -7.561 17.763 1.00 96.56 72 ALA A CA 1
ATOM 548 C C . ALA A 1 72 ? -12.158 -8.813 17.977 1.00 96.56 72 ALA A C 1
ATOM 550 O O . ALA A 1 72 ? -13.231 -8.744 18.583 1.00 96.56 72 ALA A O 1
ATOM 551 N N . LEU A 1 73 ? -11.693 -9.969 17.504 1.00 95.62 73 LEU A N 1
ATOM 552 C CA . LEU A 1 73 ? -12.348 -11.253 17.752 1.00 95.62 73 LEU A CA 1
ATOM 553 C C . LEU A 1 73 ? -12.125 -11.727 19.195 1.00 95.62 73 LEU A C 1
ATOM 555 O O . LEU A 1 73 ? -13.052 -12.255 19.803 1.00 95.62 73 LEU A O 1
ATOM 559 N N . MET A 1 74 ? -10.934 -11.482 19.749 1.00 94.38 74 MET A N 1
ATOM 560 C CA . MET A 1 74 ? -10.524 -11.945 21.081 1.00 94.38 74 MET A CA 1
ATOM 561 C C . MET A 1 74 ? -11.000 -11.077 22.252 1.00 94.38 74 MET A C 1
ATOM 563 O O . MET A 1 74 ? -11.218 -11.607 23.337 1.00 94.38 74 MET A O 1
ATOM 567 N N . LYS A 1 75 ? -11.136 -9.755 22.085 1.00 89.75 75 LYS A N 1
ATOM 568 C CA . LYS A 1 75 ? -11.572 -8.860 23.171 1.00 89.75 75 LYS A CA 1
ATOM 569 C C . LYS A 1 75 ? -13.092 -8.705 23.223 1.00 89.75 75 LYS A C 1
ATOM 571 O O . LYS A 1 75 ? -13.776 -8.687 22.198 1.00 89.75 75 LYS A O 1
ATOM 576 N N . LEU A 1 76 ? -13.614 -8.521 24.435 1.00 88.62 76 LEU A N 1
ATOM 577 C CA . LEU A 1 76 ? -14.942 -7.947 24.659 1.00 88.62 76 LEU A CA 1
ATOM 578 C C . LEU A 1 76 ? -14.977 -6.499 24.144 1.00 88.62 76 LEU A C 1
ATOM 580 O O . LEU A 1 76 ? -13.976 -5.782 24.218 1.00 88.62 76 LEU A O 1
ATOM 584 N N . GLY A 1 77 ? -16.131 -6.073 23.624 1.00 93.44 77 GLY A N 1
ATOM 585 C CA . GLY A 1 77 ? -16.316 -4.750 23.023 1.00 93.44 77 GLY A CA 1
ATOM 586 C C . GLY A 1 77 ? -15.979 -4.663 21.530 1.00 93.44 77 GLY A C 1
ATOM 587 O O . GLY A 1 77 ? -16.003 -5.662 20.808 1.00 93.44 77 GLY A O 1
ATOM 588 N N . VAL A 1 78 ? -15.716 -3.431 21.087 1.00 97.62 78 VAL A N 1
ATOM 589 C CA . VAL A 1 78 ? -15.546 -3.023 19.687 1.00 97.62 78 VAL A CA 1
ATOM 590 C C . VAL A 1 78 ? -14.165 -2.397 19.475 1.00 97.62 78 VAL A C 1
ATOM 592 O O . VAL A 1 78 ? -13.729 -1.536 20.245 1.00 97.62 78 VAL A O 1
ATOM 595 N N . VAL A 1 79 ? -13.505 -2.768 18.377 1.00 98.12 79 VAL A N 1
ATOM 596 C CA . VAL A 1 79 ? -12.274 -2.130 17.894 1.00 98.12 79 VAL A CA 1
ATOM 597 C C . VAL A 1 79 ? -12.609 -1.018 16.906 1.00 98.12 79 VAL A C 1
ATOM 599 O O . VAL A 1 79 ? -13.342 -1.222 15.935 1.00 98.12 79 VAL A O 1
ATOM 602 N N . ILE A 1 80 ? -12.042 0.164 17.135 1.00 98.00 80 ILE A N 1
ATOM 603 C CA . ILE A 1 80 ? -12.190 1.323 16.254 1.00 98.00 80 ILE A CA 1
ATOM 604 C C . ILE A 1 80 ? -10.990 1.386 15.313 1.00 98.00 80 ILE A C 1
ATOM 606 O O . ILE A 1 80 ? -9.861 1.542 15.774 1.00 98.00 80 ILE A O 1
ATOM 610 N N . VAL A 1 81 ? -11.225 1.325 14.002 1.00 97.94 81 VAL A N 1
ATOM 611 C CA . VAL A 1 81 ? -10.168 1.433 12.985 1.00 97.94 81 VAL A CA 1
ATOM 612 C C . VAL A 1 81 ? -10.264 2.784 12.277 1.00 97.94 81 VAL A C 1
ATOM 614 O O . VAL A 1 81 ? -11.164 3.022 11.472 1.00 97.94 81 VAL A O 1
ATOM 617 N N . VAL A 1 82 ? -9.326 3.686 12.558 1.00 96.81 82 VAL A N 1
ATOM 618 C CA . VAL A 1 82 ? -9.178 4.948 11.826 1.00 96.81 82 VAL A CA 1
ATOM 619 C C . VAL A 1 82 ? -8.384 4.672 10.554 1.00 96.81 82 VAL A C 1
ATOM 621 O O . VAL A 1 82 ? -7.231 4.260 10.626 1.00 96.81 82 VAL A O 1
ATOM 624 N N . SER A 1 83 ? -8.995 4.886 9.391 1.00 93.75 83 SER A N 1
ATOM 625 C CA . SER A 1 83 ? -8.421 4.546 8.083 1.00 93.75 83 SER A CA 1
ATOM 626 C C . SER A 1 83 ? -8.672 5.688 7.087 1.00 93.75 83 SER A C 1
ATOM 628 O O . SER A 1 83 ? -9.713 6.353 7.165 1.00 93.75 83 SER A O 1
ATOM 630 N N . PRO A 1 84 ? -7.756 5.986 6.144 1.00 86.25 84 PRO A N 1
ATOM 631 C CA . PRO A 1 84 ? -7.834 7.246 5.413 1.00 86.25 84 PRO A CA 1
ATOM 632 C C . PRO A 1 84 ? -8.955 7.241 4.363 1.00 86.25 84 PRO A C 1
ATOM 634 O O . PRO A 1 84 ? -9.589 8.272 4.118 1.00 86.25 84 PRO A O 1
ATOM 637 N N . LEU A 1 85 ? -9.202 6.113 3.696 1.00 82.56 85 LEU A N 1
ATOM 638 C CA . LEU A 1 85 ? -9.970 6.089 2.451 1.00 82.56 85 LEU A CA 1
ATOM 639 C C . LEU A 1 85 ? -11.161 5.141 2.523 1.00 82.56 85 LEU A C 1
ATOM 641 O O . LEU A 1 85 ? -11.027 3.960 2.825 1.00 82.56 85 LEU A O 1
ATOM 645 N N . ILE A 1 86 ? -12.333 5.660 2.148 1.00 82.62 86 ILE A N 1
ATOM 646 C CA . ILE A 1 86 ? -13.607 4.926 2.171 1.00 82.62 86 ILE A CA 1
ATOM 647 C C . ILE A 1 86 ? -13.526 3.640 1.336 1.00 82.62 86 ILE A C 1
ATOM 649 O O . ILE A 1 86 ? -14.041 2.620 1.772 1.00 82.62 86 ILE A O 1
ATOM 653 N N . ALA A 1 87 ? -12.813 3.652 0.205 1.00 77.31 87 ALA A N 1
ATOM 654 C CA . ALA A 1 87 ? -12.588 2.457 -0.610 1.00 77.31 87 ALA A CA 1
ATOM 655 C C . ALA A 1 87 ? -11.761 1.371 0.111 1.00 77.31 87 ALA A C 1
ATOM 657 O O . ALA A 1 87 ? -12.038 0.188 -0.058 1.00 77.31 87 ALA A O 1
ATOM 658 N N . LEU A 1 88 ? -10.783 1.749 0.947 1.00 81.25 88 LEU A N 1
ATOM 659 C CA . LEU A 1 88 ? -10.039 0.786 1.767 1.00 81.25 88 LEU A CA 1
ATOM 660 C C . LEU A 1 88 ? -10.955 0.193 2.847 1.00 81.25 88 LEU A C 1
ATOM 662 O O . LEU A 1 88 ? -11.049 -1.026 2.956 1.00 81.25 88 LEU A O 1
ATOM 666 N N . MET A 1 89 ? -11.696 1.042 3.571 1.00 89.44 89 MET A N 1
ATOM 667 C CA . MET A 1 89 ? -12.661 0.602 4.591 1.00 89.44 89 MET A CA 1
ATOM 668 C C . MET A 1 89 ? -13.735 -0.332 4.010 1.00 89.44 89 MET A C 1
ATOM 670 O O . MET A 1 89 ? -14.065 -1.343 4.619 1.00 89.44 89 MET A O 1
ATOM 674 N N . GLN A 1 90 ? -14.254 -0.022 2.816 1.00 86.00 90 GLN A N 1
ATOM 675 C CA . GLN A 1 90 ? -15.221 -0.856 2.097 1.00 86.00 90 GLN A CA 1
ATOM 676 C C . GLN A 1 90 ? -14.653 -2.241 1.777 1.00 86.00 90 GLN A C 1
ATOM 678 O O . GLN A 1 90 ? -15.287 -3.241 2.110 1.00 86.00 90 GLN A O 1
ATOM 683 N N . ASN A 1 91 ? -13.450 -2.302 1.198 1.00 83.00 91 ASN A N 1
ATOM 684 C CA . ASN A 1 91 ? -12.820 -3.564 0.813 1.00 83.00 91 ASN A CA 1
ATOM 685 C C . ASN A 1 91 ? -12.515 -4.448 2.039 1.00 83.00 91 ASN A C 1
ATOM 687 O O . ASN A 1 91 ? -12.765 -5.652 1.990 1.00 83.00 91 ASN A O 1
ATOM 691 N N . GLN A 1 92 ? -12.064 -3.863 3.157 1.00 89.19 92 GLN A N 1
ATOM 692 C CA . GLN A 1 92 ? -11.845 -4.616 4.401 1.00 89.19 92 GLN A CA 1
ATOM 693 C C . GLN A 1 92 ? -13.160 -5.107 5.018 1.00 89.19 92 GLN A C 1
ATOM 695 O O . GLN A 1 92 ? -13.290 -6.286 5.334 1.00 89.19 92 GLN A O 1
ATOM 700 N N . VAL A 1 93 ? -14.180 -4.249 5.118 1.00 93.06 93 VAL A N 1
ATOM 701 C CA . VAL A 1 93 ? -15.499 -4.634 5.648 1.00 93.06 93 VAL A CA 1
ATOM 702 C C . VAL A 1 93 ? -16.158 -5.737 4.811 1.00 93.06 93 VAL A C 1
ATOM 704 O O . VAL A 1 93 ? -16.765 -6.649 5.371 1.00 93.06 93 VAL A O 1
ATOM 707 N N . GLU A 1 94 ? -16.019 -5.713 3.484 1.00 89.19 94 GLU A N 1
ATOM 708 C CA . GLU A 1 94 ? -16.505 -6.798 2.625 1.00 89.19 94 GLU A CA 1
ATOM 709 C C . GLU A 1 94 ? -15.695 -8.095 2.821 1.00 89.19 94 GLU A C 1
ATOM 711 O O . GLU A 1 94 ? -16.277 -9.174 2.941 1.00 89.19 94 GLU A O 1
ATOM 716 N N . SER A 1 95 ? -14.365 -7.989 2.921 1.00 88.56 95 SER A N 1
ATOM 717 C CA . SER A 1 95 ? -13.451 -9.107 3.203 1.00 88.56 95 SER A CA 1
ATOM 718 C C . SER A 1 95 ? -13.737 -9.780 4.551 1.00 88.56 95 SER A C 1
ATOM 720 O O . SER A 1 95 ? -13.655 -11.005 4.655 1.00 88.56 95 SER A O 1
ATOM 722 N N . LEU A 1 96 ? -14.101 -9.005 5.576 1.00 94.31 96 LEU A N 1
ATOM 723 C CA . LEU A 1 96 ? -14.436 -9.486 6.918 1.00 94.31 96 LEU A CA 1
ATOM 724 C C . LEU A 1 96 ? -15.812 -10.156 6.967 1.00 94.31 96 LEU A C 1
ATOM 726 O O . LEU A 1 96 ? -15.931 -11.271 7.474 1.00 94.31 96 LEU A O 1
ATOM 730 N N . ARG A 1 97 ? -16.841 -9.556 6.356 1.00 93.25 97 ARG A N 1
ATOM 731 C CA . ARG A 1 97 ? -18.177 -10.180 6.287 1.00 93.25 97 ARG A CA 1
ATOM 732 C C . ARG A 1 97 ? -18.189 -11.490 5.506 1.00 93.25 97 ARG A C 1
ATOM 734 O O . ARG A 1 97 ? -18.927 -12.393 5.873 1.00 93.25 97 ARG A O 1
ATOM 741 N N . LYS A 1 98 ? -17.344 -11.629 4.477 1.00 91.31 98 LYS A N 1
ATOM 742 C CA . LYS A 1 98 ? -17.134 -12.903 3.760 1.00 91.31 98 LYS A CA 1
ATOM 743 C C . LYS A 1 98 ? -16.559 -14.021 4.647 1.00 91.31 98 LYS A C 1
ATOM 745 O O . LYS A 1 98 ? -16.659 -15.181 4.273 1.00 91.31 98 LYS A O 1
ATOM 750 N N . LYS A 1 99 ? -16.000 -13.680 5.816 1.00 92.19 99 LYS A N 1
ATOM 751 C CA . LYS A 1 99 ? -15.542 -14.599 6.878 1.00 92.19 99 LYS A CA 1
ATOM 752 C C . LYS A 1 99 ? -16.521 -14.654 8.066 1.00 92.19 99 LYS A C 1
ATOM 75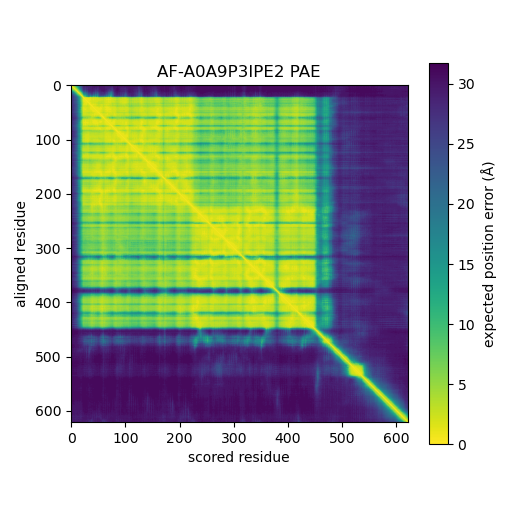4 O O . LYS A 1 99 ? -16.152 -15.094 9.148 1.00 92.19 99 LYS A O 1
ATOM 759 N N . ASN A 1 100 ? -17.746 -14.147 7.890 1.00 94.00 100 ASN A N 1
ATOM 760 C CA . ASN A 1 100 ? -18.767 -13.961 8.929 1.00 94.00 100 ASN A CA 1
ATOM 761 C C . ASN A 1 100 ? -18.332 -13.084 10.126 1.00 94.00 100 ASN A C 1
ATOM 763 O O . ASN A 1 100 ? -18.941 -13.150 11.191 1.00 94.00 100 ASN A O 1
ATOM 767 N N . ILE A 1 101 ? -17.318 -12.224 9.961 1.00 95.88 101 ILE A N 1
ATOM 768 C CA . ILE A 1 101 ? -16.856 -11.307 11.014 1.00 95.88 101 ILE A CA 1
ATOM 769 C C . ILE A 1 101 ? -17.718 -10.026 11.004 1.00 95.88 101 ILE A C 1
ATOM 771 O O . ILE A 1 101 ? -17.781 -9.351 9.967 1.00 95.88 101 ILE A O 1
ATOM 775 N N . PRO A 1 102 ? -18.356 -9.636 12.129 1.00 96.38 102 PRO A N 1
ATOM 776 C CA . PRO A 1 102 ? -19.163 -8.416 12.209 1.00 96.38 102 PRO A CA 1
ATOM 777 C C . PRO A 1 102 ? -18.326 -7.133 12.071 1.00 96.38 102 PRO A C 1
ATOM 779 O O . PRO A 1 102 ? -17.728 -6.642 13.033 1.00 96.38 102 PRO A O 1
ATOM 782 N N . ALA A 1 103 ? -18.308 -6.569 10.861 1.00 97.44 103 ALA A N 1
ATOM 783 C CA . ALA A 1 103 ? -17.561 -5.361 10.520 1.00 97.44 103 ALA A CA 1
ATOM 784 C C . ALA A 1 103 ? -18.403 -4.338 9.734 1.00 97.44 103 ALA A C 1
ATOM 786 O O . ALA A 1 103 ? -19.182 -4.679 8.831 1.00 97.44 103 ALA A O 1
ATOM 787 N N . GLU A 1 104 ? -18.212 -3.058 10.062 1.00 96.81 104 GLU A N 1
ATOM 788 C CA . GLU A 1 104 ? -18.932 -1.919 9.491 1.00 96.81 104 GLU A CA 1
ATOM 789 C C . GLU A 1 104 ? -18.046 -0.684 9.341 1.00 96.81 104 GLU A C 1
ATOM 791 O O . GLU A 1 104 ? -17.008 -0.561 9.986 1.00 96.81 104 GLU A O 1
ATOM 796 N N . TYR A 1 105 ? -18.468 0.254 8.488 1.00 94.75 105 TYR A N 1
ATOM 797 C CA . TYR A 1 105 ? -17.787 1.538 8.315 1.00 94.75 105 TYR A CA 1
ATOM 798 C C . TYR A 1 105 ? -18.771 2.712 8.360 1.00 94.75 105 TYR A C 1
ATOM 800 O O . TYR A 1 105 ? -19.872 2.643 7.807 1.00 94.75 105 TYR A O 1
ATOM 808 N N . LEU A 1 106 ? -18.360 3.818 8.983 1.00 91.88 106 LEU A N 1
ATOM 809 C CA . LEU A 1 106 ? -19.117 5.070 9.015 1.00 91.88 106 LEU A CA 1
ATOM 810 C C . LEU A 1 106 ? -18.436 6.126 8.138 1.00 91.88 106 LEU A C 1
ATOM 812 O O . LEU A 1 106 ? -17.293 6.522 8.359 1.00 91.88 106 LEU A O 1
ATOM 816 N N . SER A 1 107 ? -19.171 6.610 7.140 1.00 85.19 107 SER A N 1
ATOM 817 C CA . SER A 1 107 ? -18.745 7.665 6.218 1.00 85.19 107 SER A CA 1
ATOM 818 C C . SER A 1 107 ? -19.961 8.443 5.695 1.00 85.19 107 SER A C 1
ATOM 820 O O . SER A 1 107 ? -21.100 8.165 6.074 1.00 85.19 107 SER A O 1
ATOM 822 N N . SER A 1 108 ? -19.738 9.395 4.788 1.00 78.00 108 SER A N 1
ATOM 823 C CA . SER A 1 108 ? -20.794 10.075 4.028 1.00 78.00 108 SER A CA 1
ATOM 824 C C . SER A 1 108 ? -21.436 9.220 2.921 1.00 78.00 108 SER A C 1
ATOM 826 O O . SER A 1 108 ? -22.399 9.669 2.310 1.00 78.00 108 SER A O 1
ATOM 828 N N . SER A 1 109 ? -20.928 8.011 2.637 1.00 77.06 109 SER A N 1
ATOM 829 C CA . SER A 1 109 ? -21.407 7.165 1.528 1.00 77.06 109 SER A CA 1
ATOM 830 C C . SER A 1 109 ? -22.445 6.106 1.917 1.00 77.06 109 SER A C 1
ATOM 832 O O . SER A 1 109 ? -22.911 5.374 1.046 1.00 77.06 109 SER A O 1
ATOM 834 N N . ILE A 1 110 ? -22.809 5.997 3.199 1.00 87.19 110 ILE A N 1
ATOM 835 C CA . ILE A 1 110 ? -23.824 5.043 3.675 1.00 87.19 110 ILE A CA 1
ATOM 836 C C . ILE A 1 110 ? -25.206 5.699 3.792 1.00 87.19 110 ILE A C 1
ATOM 838 O O . ILE A 1 110 ? -25.331 6.858 4.180 1.00 87.19 110 ILE A O 1
ATOM 842 N N . SER A 1 111 ? -26.263 4.936 3.505 1.00 90.94 111 SER A N 1
ATOM 843 C CA . SER A 1 111 ? -27.652 5.379 3.683 1.00 90.94 111 SER A CA 1
ATOM 844 C C . SER A 1 111 ? -27.968 5.715 5.147 1.00 90.94 111 SER A C 1
ATOM 846 O O . SER A 1 111 ? -27.491 5.016 6.047 1.00 90.94 111 SER A O 1
ATOM 848 N N . ALA A 1 112 ? -28.863 6.681 5.379 1.00 92.00 112 ALA A N 1
ATOM 849 C CA . ALA A 1 112 ? -29.315 7.063 6.719 1.00 92.00 112 ALA A CA 1
ATOM 850 C C . ALA A 1 112 ? -29.873 5.880 7.536 1.00 92.00 112 ALA A C 1
ATOM 852 O O . ALA A 1 112 ? -29.506 5.735 8.698 1.00 92.00 112 ALA A O 1
ATOM 853 N N . ALA A 1 113 ? -30.665 4.991 6.921 1.00 94.81 113 ALA A N 1
ATOM 854 C CA . ALA A 1 113 ? -31.191 3.788 7.576 1.00 94.81 113 ALA A CA 1
ATOM 855 C C . ALA A 1 113 ? -30.064 2.871 8.089 1.00 94.81 113 ALA A C 1
ATOM 857 O O . ALA A 1 113 ? -29.989 2.589 9.281 1.00 94.81 113 ALA A O 1
ATOM 858 N N . LYS A 1 114 ? -29.108 2.497 7.223 1.00 94.06 114 LYS A N 1
ATOM 859 C CA . LYS A 1 114 ? -27.936 1.704 7.637 1.00 94.06 114 LYS A CA 1
ATOM 860 C C . LYS A 1 114 ? -27.122 2.393 8.741 1.00 94.06 114 LYS A C 1
ATOM 862 O O . LYS A 1 114 ? -26.701 1.732 9.684 1.00 94.06 114 LYS A O 1
ATOM 867 N N . ARG A 1 115 ? -26.923 3.717 8.658 1.00 94.25 115 ARG A N 1
ATOM 868 C CA . ARG A 1 115 ? -26.258 4.495 9.719 1.00 94.25 115 ARG A CA 1
ATOM 869 C C . ARG A 1 115 ? -27.020 4.400 11.045 1.00 94.25 115 ARG A C 1
ATOM 871 O O . ARG A 1 115 ? -26.379 4.237 12.076 1.00 94.25 115 ARG A O 1
ATOM 878 N N . GLY A 1 116 ? -28.352 4.467 11.014 1.00 94.69 116 GLY A N 1
ATOM 879 C CA . GLY A 1 116 ? -29.215 4.254 12.176 1.00 94.69 116 GLY A CA 1
ATOM 880 C C . GLY A 1 116 ? -28.990 2.883 12.813 1.00 94.69 116 GLY A C 1
ATOM 881 O O . GLY A 1 116 ? -28.676 2.818 13.996 1.00 94.69 116 GLY A O 1
ATOM 882 N N . ASN A 1 117 ? -29.038 1.811 12.018 1.00 96.12 117 ASN A N 1
ATOM 883 C CA . ASN A 1 117 ? -28.835 0.440 12.502 1.00 96.12 117 ASN A CA 1
ATOM 884 C C . ASN A 1 117 ? -27.454 0.250 13.159 1.00 96.12 117 ASN A C 1
ATOM 886 O O . ASN A 1 117 ? -27.369 -0.318 14.243 1.00 96.12 117 ASN A O 1
ATOM 890 N N . ILE A 1 118 ? -26.383 0.780 12.550 1.00 96.50 118 ILE A N 1
ATOM 891 C CA . ILE A 1 118 ? -25.022 0.731 13.120 1.00 96.50 118 ILE A CA 1
ATOM 892 C C . ILE A 1 118 ? -24.965 1.468 14.467 1.00 96.50 118 ILE A C 1
ATOM 894 O O . ILE A 1 118 ? -24.393 0.965 15.430 1.00 96.50 118 ILE A O 1
ATOM 898 N N . LEU A 1 119 ? -25.571 2.656 14.560 1.00 95.69 119 LEU A N 1
ATOM 899 C CA . LEU A 1 119 ? -25.596 3.440 15.799 1.00 95.69 119 LEU A CA 1
ATOM 900 C C . LEU A 1 119 ? -26.499 2.822 16.883 1.00 95.69 119 LEU A C 1
ATOM 902 O O . LEU A 1 119 ? -26.250 3.055 18.065 1.00 95.69 119 LEU A O 1
ATOM 906 N N . ALA A 1 120 ? -27.509 2.036 16.502 1.00 95.44 120 ALA A N 1
ATOM 907 C CA . ALA A 1 120 ? -28.360 1.288 17.425 1.00 95.44 120 ALA A CA 1
ATOM 908 C C . ALA A 1 120 ? -27.631 0.069 18.018 1.00 95.44 120 ALA A C 1
ATOM 910 O O . ALA A 1 120 ? -27.643 -0.095 19.236 1.00 95.44 120 ALA A O 1
ATOM 911 N N . ASP A 1 121 ? -26.930 -0.722 17.197 1.00 97.00 121 ASP A N 1
ATOM 912 C CA . ASP A 1 121 ? -26.121 -1.861 17.665 1.00 97.00 121 ASP A CA 1
ATOM 913 C C . ASP A 1 121 ? -25.014 -1.410 18.631 1.00 97.00 121 ASP A C 1
ATOM 915 O O . ASP A 1 121 ? -24.948 -1.873 19.769 1.00 97.00 121 ASP A O 1
ATOM 919 N N . LEU A 1 122 ? -24.232 -0.397 18.239 1.00 96.56 122 LEU A N 1
ATOM 920 C CA . LEU A 1 122 ? -23.231 0.256 19.098 1.00 96.56 122 LEU A CA 1
ATOM 921 C C . LEU A 1 122 ? -23.852 0.926 20.340 1.00 96.56 122 LEU A C 1
ATOM 923 O O . LEU A 1 122 ? -23.182 1.138 21.355 1.00 96.56 122 LEU A O 1
ATOM 927 N N . GLY A 1 123 ? -25.135 1.280 20.265 1.00 94.00 123 GLY A N 1
ATOM 928 C CA . GLY A 1 123 ? -25.926 1.799 21.374 1.00 94.00 123 GLY A CA 1
ATOM 929 C C . GLY A 1 123 ? -26.368 0.726 22.373 1.00 94.00 123 GLY A C 1
ATOM 930 O O . GLY A 1 123 ? -26.601 1.066 23.532 1.00 94.00 123 GLY A O 1
ATOM 931 N N . SER A 1 124 ? -26.430 -0.546 21.974 1.00 92.56 124 SER A N 1
ATOM 932 C CA . SER A 1 124 ? -26.886 -1.664 22.810 1.00 92.56 124 SER A CA 1
ATOM 933 C C . SER A 1 124 ? -25.919 -2.007 23.956 1.00 92.56 124 SER A C 1
ATOM 935 O O . SER A 1 124 ? -24.785 -1.529 24.000 1.00 92.56 124 SER A O 1
ATOM 937 N N . GLY A 1 125 ? -26.370 -2.837 24.904 1.00 89.75 125 GLY A N 1
ATOM 938 C CA . GLY A 1 125 ? -25.543 -3.317 26.022 1.00 89.75 125 GLY A CA 1
ATOM 939 C C . GLY A 1 125 ? -24.518 -4.396 25.645 1.00 89.75 125 GLY A C 1
ATOM 940 O O . GLY A 1 125 ? -23.550 -4.586 26.375 1.00 89.75 125 GLY A O 1
ATOM 941 N N . ARG A 1 126 ? -24.708 -5.084 24.512 1.00 89.81 126 ARG A N 1
ATOM 942 C CA . ARG A 1 126 ? -23.781 -6.074 23.940 1.00 89.81 126 ARG A CA 1
ATOM 943 C C . ARG A 1 126 ? -23.809 -5.941 22.405 1.00 89.81 126 ARG A C 1
ATOM 945 O O . ARG A 1 126 ? -24.553 -6.685 21.769 1.00 89.81 126 ARG A O 1
ATOM 952 N N . PRO A 1 127 ? -23.060 -4.987 21.817 1.00 94.94 127 PRO A N 1
ATOM 953 C CA . PRO A 1 127 ? -23.007 -4.807 20.368 1.00 94.94 127 PRO A CA 1
ATOM 954 C C . PRO A 1 127 ? -22.553 -6.087 19.665 1.00 94.94 127 PRO A C 1
ATOM 956 O O . PRO A 1 127 ? -21.584 -6.719 20.092 1.00 94.94 127 PRO A O 1
ATOM 959 N N . ALA A 1 128 ? -23.225 -6.450 18.576 1.00 94.75 128 ALA A N 1
ATOM 960 C CA . ALA A 1 128 ? -22.807 -7.555 17.720 1.00 94.75 128 ALA A CA 1
ATOM 961 C C . ALA A 1 128 ? -21.555 -7.192 16.902 1.00 94.75 128 ALA A C 1
ATOM 963 O O . ALA A 1 128 ? -20.789 -8.075 16.511 1.00 94.75 128 ALA A O 1
ATOM 964 N N . LEU A 1 129 ? -21.337 -5.901 16.628 1.00 96.44 129 LEU A N 1
ATOM 965 C CA . LEU A 1 129 ? -20.192 -5.423 15.864 1.00 96.44 129 LEU A CA 1
ATOM 966 C C . LEU A 1 129 ? -18.854 -5.621 16.595 1.00 96.44 129 LEU A C 1
ATOM 968 O O . LEU A 1 129 ? -18.696 -5.216 17.742 1.00 96.44 129 LEU A O 1
ATOM 972 N N . LYS A 1 130 ? -17.848 -6.142 15.881 1.00 97.56 130 LYS A N 1
ATOM 973 C CA . LYS A 1 130 ? -16.469 -6.279 16.374 1.00 97.56 130 LYS A CA 1
ATOM 974 C C . LYS A 1 130 ? -15.521 -5.202 15.849 1.00 97.56 130 LYS A C 1
ATOM 976 O O . LYS A 1 130 ? -14.665 -4.742 16.602 1.00 97.56 130 LYS A O 1
ATOM 981 N N . LEU A 1 131 ? -15.680 -4.765 14.595 1.00 97.88 131 LEU A N 1
ATOM 982 C CA . LEU A 1 131 ? -14.859 -3.702 13.995 1.00 97.88 131 LEU A CA 1
ATOM 983 C C . LEU A 1 131 ? -15.703 -2.553 13.434 1.00 97.88 131 LEU A C 1
ATOM 985 O O . LEU A 1 131 ? -16.581 -2.768 12.594 1.00 97.88 131 LEU A O 1
ATOM 989 N N . LEU A 1 132 ? -15.362 -1.324 13.832 1.00 97.56 132 LEU A N 1
ATOM 990 C CA . LEU A 1 132 ? -15.932 -0.087 13.299 1.00 97.56 132 LEU A CA 1
ATOM 991 C C . LEU A 1 132 ? -14.855 0.764 12.615 1.00 97.56 132 LEU A C 1
ATOM 993 O O . LEU A 1 132 ? -14.021 1.384 13.276 1.00 97.56 132 LEU A O 1
ATOM 997 N N . TYR A 1 133 ? -14.910 0.848 11.289 1.00 97.38 133 TYR A N 1
ATOM 998 C CA . TYR A 1 133 ? -14.017 1.692 10.499 1.00 97.38 133 TYR A CA 1
ATOM 999 C C . TYR A 1 133 ? -14.549 3.133 10.397 1.00 97.38 133 TYR A C 1
ATOM 1001 O O . TYR A 1 133 ? -15.730 3.360 10.113 1.00 97.38 133 TYR A O 1
ATOM 1009 N N . VAL A 1 134 ? -13.675 4.123 10.589 1.00 95.69 134 VAL A N 1
ATOM 1010 C CA . VAL A 1 134 ? -13.99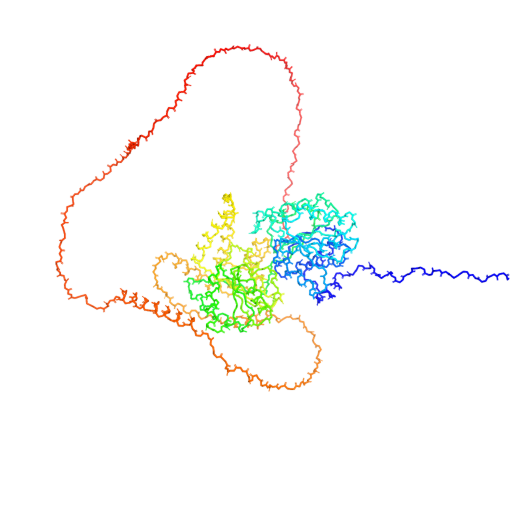4 5.562 10.521 1.00 95.69 134 VAL A CA 1
ATOM 1011 C C . VAL A 1 134 ? -12.910 6.341 9.769 1.00 95.69 134 VAL A C 1
ATOM 1013 O O . VAL A 1 134 ? -11.733 5.985 9.814 1.00 95.69 134 VAL A O 1
ATOM 1016 N N . THR A 1 135 ? -13.278 7.443 9.105 1.00 93.69 135 THR A N 1
ATOM 1017 C CA . THR A 1 135 ? -12.277 8.379 8.554 1.00 93.69 135 THR A CA 1
ATOM 1018 C C . THR A 1 135 ? -11.714 9.278 9.664 1.00 93.69 135 THR A C 1
ATOM 1020 O O . THR A 1 135 ? -12.425 9.556 10.636 1.00 93.69 135 THR A O 1
ATOM 1023 N N . PRO A 1 136 ? -10.477 9.799 9.545 1.00 92.69 136 PRO A N 1
ATOM 1024 C CA . PRO A 1 136 ? -9.904 10.704 10.549 1.00 92.69 136 PRO A CA 1
ATOM 1025 C C . PRO A 1 136 ? -10.710 12.004 10.731 1.00 92.69 136 PRO A C 1
ATOM 1027 O O . PRO A 1 136 ? -10.709 12.572 11.817 1.00 92.69 136 PRO A O 1
ATOM 1030 N N . GLU A 1 137 ? -11.445 12.472 9.713 1.00 91.06 137 GLU A N 1
ATOM 1031 C CA . GLU A 1 137 ? -12.366 13.613 9.850 1.00 91.06 137 GLU A CA 1
ATOM 1032 C C . GLU A 1 137 ? -13.601 13.276 10.693 1.00 91.06 137 GLU A C 1
ATOM 1034 O O . GLU A 1 137 ? -14.164 14.162 11.332 1.00 91.06 137 GLU A O 1
ATOM 1039 N N . ALA A 1 138 ? -14.043 12.014 10.684 1.00 90.25 138 ALA A N 1
ATOM 1040 C CA . ALA A 1 138 ? -15.235 11.580 11.402 1.00 90.25 138 ALA A CA 1
ATOM 1041 C C . ALA A 1 138 ? -14.987 11.422 12.911 1.00 90.25 138 ALA A C 1
ATOM 1043 O O . ALA A 1 138 ? -15.918 11.629 13.688 1.00 90.25 138 ALA A O 1
ATOM 1044 N N . VAL A 1 139 ? -13.754 11.093 13.321 1.00 89.88 139 VAL A N 1
ATOM 1045 C CA . VAL A 1 139 ? -13.364 10.875 14.729 1.00 89.88 139 VAL A CA 1
ATOM 1046 C C . VAL A 1 139 ? -13.776 12.043 15.627 1.00 89.88 139 VAL A C 1
ATOM 1048 O O . VAL A 1 139 ? -14.430 11.829 16.638 1.00 89.88 139 VAL A O 1
ATOM 1051 N N . ASP A 1 140 ? -13.483 13.274 15.211 1.00 85.12 140 ASP A N 1
ATOM 1052 C CA . ASP A 1 140 ? -13.735 14.509 15.973 1.00 85.12 140 ASP A CA 1
ATOM 1053 C C . ASP A 1 140 ? -15.199 15.009 15.885 1.00 85.12 140 ASP A C 1
ATOM 1055 O O . ASP A 1 140 ? -15.516 16.137 16.255 1.00 85.12 140 ASP A O 1
ATOM 1059 N N . THR A 1 141 ? -16.127 14.202 15.352 1.00 90.12 141 THR A N 1
ATOM 1060 C CA . THR A 1 141 ? -17.543 14.597 15.231 1.00 90.12 141 THR A CA 1
ATOM 1061 C C . THR A 1 141 ? -18.357 14.181 16.452 1.00 90.12 141 THR A C 1
ATOM 1063 O O . THR A 1 141 ? -18.206 13.074 16.970 1.00 90.12 141 THR A O 1
ATOM 1066 N N . HIS A 1 142 ? -19.302 15.028 16.873 1.00 89.31 142 HIS A N 1
ATOM 1067 C CA . HIS A 1 142 ? -20.135 14.792 18.061 1.00 89.31 142 HIS A CA 1
ATOM 1068 C C . HIS A 1 142 ? -20.836 13.418 18.066 1.00 89.31 142 HIS A C 1
ATOM 1070 O O . HIS A 1 142 ? -20.914 12.772 19.108 1.00 89.31 142 HIS A O 1
ATOM 1076 N N . THR A 1 143 ? -21.301 12.917 16.911 1.00 89.62 143 THR A N 1
ATOM 1077 C CA . THR A 1 143 ? -21.903 11.573 16.828 1.00 89.62 143 THR A CA 1
ATOM 1078 C C . THR A 1 143 ? -20.899 10.469 17.163 1.00 89.62 143 THR A C 1
ATOM 1080 O O . THR A 1 143 ? -21.231 9.560 17.917 1.00 89.62 143 THR A O 1
ATOM 1083 N N . ILE A 1 144 ? -19.682 10.538 16.618 1.00 92.06 144 ILE A N 1
ATOM 1084 C CA . ILE A 1 144 ? -18.650 9.512 16.817 1.00 92.06 144 ILE A CA 1
ATOM 1085 C C . ILE A 1 144 ? -18.064 9.601 18.231 1.00 92.06 144 ILE A C 1
ATOM 1087 O O . ILE A 1 144 ? -17.944 8.581 18.903 1.00 92.06 144 ILE A O 1
ATOM 1091 N N . MET A 1 145 ? -17.835 10.811 18.745 1.00 91.69 145 MET A N 1
ATOM 1092 C CA . MET A 1 145 ? -17.434 11.033 20.139 1.00 91.69 145 MET A CA 1
ATOM 1093 C C . MET A 1 145 ? -18.499 10.553 21.142 1.00 91.69 145 MET A C 1
ATOM 1095 O O . MET A 1 145 ? -18.151 10.034 22.199 1.00 91.69 145 MET A O 1
ATOM 1099 N N . SER A 1 146 ? -19.795 10.660 20.817 1.00 93.38 146 SER A N 1
ATOM 1100 C CA . SER A 1 146 ? -20.871 10.087 21.641 1.00 93.38 146 SER A CA 1
ATOM 1101 C C . SER A 1 146 ? -20.859 8.552 21.631 1.00 93.38 146 SER A C 1
ATOM 1103 O O . SER A 1 146 ? -21.073 7.940 22.676 1.00 93.38 146 SER A O 1
ATOM 1105 N N . VAL A 1 147 ? -20.558 7.924 20.487 1.00 94.44 147 VAL A N 1
ATOM 1106 C CA . VAL A 1 147 ? -20.376 6.464 20.380 1.00 94.44 147 VAL A CA 1
ATOM 1107 C C . VAL A 1 147 ? -19.167 6.000 21.192 1.00 94.44 147 VAL A C 1
ATOM 1109 O O . VAL A 1 147 ? -19.314 5.104 22.018 1.00 94.44 147 VAL A O 1
ATOM 1112 N N . PHE A 1 148 ? -17.992 6.611 21.005 1.00 96.00 148 PHE A N 1
ATOM 1113 C CA . PHE A 1 148 ? -16.766 6.197 21.699 1.00 96.00 148 PHE A CA 1
ATOM 1114 C C . PHE A 1 148 ? -16.905 6.347 23.214 1.00 96.00 148 PHE A C 1
ATOM 1116 O O . PHE A 1 148 ? -16.584 5.412 23.940 1.00 96.00 148 PHE A O 1
ATOM 1123 N N . ARG A 1 149 ? -17.483 7.461 23.684 1.00 95.88 149 ARG A N 1
ATOM 1124 C CA . ARG A 1 149 ? -17.824 7.661 25.097 1.00 95.88 149 ARG A CA 1
ATOM 1125 C C . ARG A 1 149 ? -18.739 6.551 25.621 1.00 95.88 149 ARG A C 1
ATOM 1127 O O . ARG A 1 149 ? -18.350 5.838 26.532 1.00 95.88 149 ARG A O 1
ATOM 1134 N N . LYS A 1 150 ? -19.889 6.304 24.982 1.00 95.62 150 LYS A N 1
ATOM 1135 C CA . LYS A 1 150 ? -20.821 5.241 25.411 1.00 95.62 150 LYS A CA 1
ATOM 1136 C C . LYS A 1 150 ? -20.198 3.842 25.398 1.00 95.62 150 LYS A C 1
ATOM 1138 O O . LYS A 1 150 ? -20.568 3.013 26.222 1.00 95.62 150 LYS A O 1
ATOM 1143 N N . LEU A 1 151 ? -19.289 3.536 24.473 1.00 97.06 151 LEU A N 1
ATOM 1144 C CA . LEU A 1 151 ? -18.540 2.275 24.4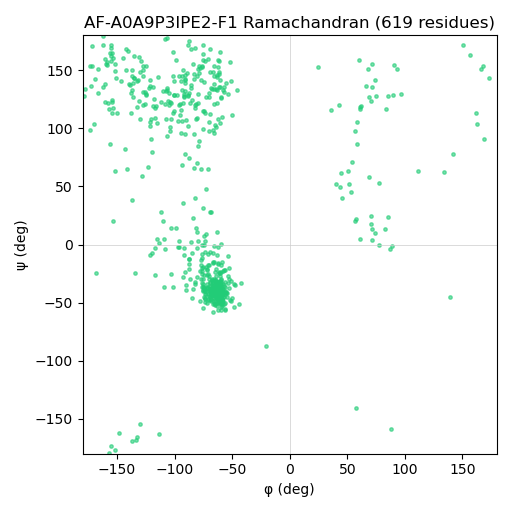97 1.00 97.06 151 LEU A CA 1
ATOM 1145 C C . LEU A 1 151 ? -17.564 2.240 25.683 1.00 97.06 151 LEU A C 1
ATOM 1147 O O . LEU A 1 151 ? -17.584 1.279 26.446 1.00 97.06 151 LEU A O 1
ATOM 1151 N N . ASN A 1 152 ? -16.773 3.298 25.878 1.00 96.81 152 ASN A N 1
ATOM 1152 C CA . ASN A 1 152 ? -15.808 3.434 26.970 1.00 96.81 152 ASN A CA 1
ATOM 1153 C C . ASN A 1 152 ? -16.459 3.320 28.357 1.00 96.81 152 ASN A C 1
ATOM 1155 O O . ASN A 1 152 ? -16.005 2.533 29.180 1.00 96.81 152 ASN A O 1
ATOM 1159 N N . ASP A 1 153 ? -17.558 4.043 28.583 1.00 95.62 153 ASP A N 1
ATOM 1160 C CA . ASP A 1 153 ? -18.296 4.089 29.854 1.00 95.62 153 ASP A CA 1
ATOM 1161 C C . ASP A 1 153 ? -18.873 2.715 30.262 1.00 95.62 153 ASP A C 1
ATOM 1163 O O . ASP A 1 153 ? -19.251 2.513 31.412 1.00 95.62 153 ASP A O 1
ATOM 1167 N N . ARG A 1 154 ? -18.936 1.763 29.318 1.00 95.56 154 ARG A N 1
ATOM 1168 C CA . ARG A 1 154 ? -19.388 0.375 29.517 1.00 95.56 154 ARG A CA 1
ATOM 1169 C C . ARG A 1 154 ? -18.252 -0.656 29.429 1.00 95.56 154 ARG A C 1
ATOM 1171 O O . ARG A 1 154 ? -18.529 -1.850 29.431 1.00 95.56 154 ARG A O 1
ATOM 1178 N N . GLY A 1 155 ? -16.994 -0.227 29.290 1.00 95.44 155 GLY A N 1
ATOM 1179 C CA . GLY A 1 155 ? -15.843 -1.120 29.086 1.00 95.44 155 GLY A CA 1
ATOM 1180 C C . GLY A 1 155 ? -15.782 -1.794 27.705 1.00 95.44 155 GLY A C 1
ATOM 1181 O O . GLY A 1 155 ? -15.006 -2.721 27.506 1.0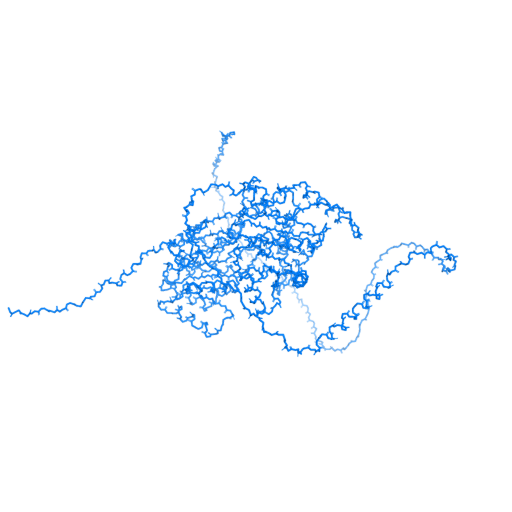0 95.44 155 GLY A O 1
ATOM 1182 N N . LEU A 1 156 ? -16.581 -1.334 26.736 1.00 96.88 156 LEU A N 1
ATOM 1183 C CA . LEU A 1 156 ? -16.752 -1.934 25.404 1.00 96.88 156 LEU A CA 1
ATOM 1184 C C . LEU A 1 156 ? -15.922 -1.246 24.300 1.00 96.88 156 LEU A C 1
ATOM 1186 O O . LEU A 1 156 ? -16.183 -1.459 23.116 1.00 96.88 156 LEU A O 1
ATOM 1190 N N . LEU A 1 157 ? -14.947 -0.406 24.659 1.00 97.19 157 LEU A N 1
ATOM 1191 C CA . LEU A 1 157 ? -14.030 0.259 23.726 1.00 97.19 157 LEU A CA 1
ATOM 1192 C C . LEU A 1 157 ? -12.637 -0.380 23.827 1.00 97.19 157 LEU A C 1
ATOM 1194 O O . LEU A 1 157 ? -11.838 -0.013 24.685 1.00 97.19 157 LEU A O 1
ATOM 1198 N N . SER A 1 158 ? -12.361 -1.367 22.976 1.00 96.38 158 SER A N 1
ATOM 1199 C CA . SER A 1 158 ? -11.284 -2.342 23.216 1.00 96.38 158 SER A CA 1
ATOM 1200 C C . SER A 1 158 ? -9.900 -1.895 22.729 1.00 96.38 158 SER A C 1
ATOM 1202 O O . SER A 1 158 ? -8.885 -2.345 23.265 1.00 96.38 158 SER A O 1
ATOM 1204 N N . LEU A 1 159 ? -9.861 -1.077 21.669 1.00 98.12 159 LEU A N 1
ATOM 1205 C CA . LEU A 1 159 ? -8.654 -0.663 20.940 1.00 98.12 159 LEU A CA 1
ATOM 1206 C C . LEU A 1 159 ? -8.972 0.480 19.963 1.00 98.12 159 LEU A C 1
ATOM 1208 O O . LEU A 1 159 ? -9.989 0.431 19.265 1.00 98.12 159 LEU A O 1
ATOM 1212 N N . PHE A 1 160 ? -8.048 1.433 19.829 1.00 98.38 160 PHE A N 1
ATOM 1213 C CA . PHE A 1 160 ? -7.945 2.297 18.649 1.00 98.38 160 PHE A CA 1
ATOM 1214 C C . PHE A 1 160 ? -6.821 1.809 17.727 1.00 98.38 160 PHE A C 1
ATOM 1216 O O . PHE A 1 160 ? -5.646 1.906 18.071 1.00 98.38 160 PHE A O 1
ATOM 1223 N N . ALA A 1 161 ? -7.165 1.329 16.536 1.00 98.19 161 ALA A N 1
ATOM 1224 C CA . ALA A 1 161 ? -6.209 1.049 15.472 1.00 98.19 161 ALA A CA 1
ATOM 1225 C C . ALA A 1 161 ? -6.132 2.252 14.518 1.00 98.19 161 ALA A C 1
ATOM 1227 O O . ALA A 1 161 ? -7.134 2.652 13.930 1.00 98.19 161 ALA A O 1
ATOM 1228 N N . VAL A 1 162 ? -4.948 2.839 14.359 1.00 97.88 162 VAL A N 1
ATOM 1229 C CA . VAL A 1 162 ? -4.666 3.947 13.440 1.00 97.88 162 VAL A CA 1
ATOM 1230 C C . VAL A 1 162 ? -3.920 3.384 12.234 1.00 97.88 162 VAL A C 1
ATOM 1232 O O . VAL A 1 162 ? -2.709 3.165 12.282 1.00 97.88 162 VAL A O 1
ATOM 1235 N N . ASP A 1 163 ? -4.668 3.121 11.167 1.00 95.12 163 ASP A N 1
ATOM 1236 C CA . ASP A 1 163 ? -4.167 2.583 9.904 1.00 95.12 163 ASP A CA 1
ATOM 1237 C C . ASP A 1 163 ? -3.600 3.700 9.012 1.00 95.12 163 ASP A C 1
ATOM 1239 O O . ASP A 1 163 ? -4.056 4.848 9.050 1.00 95.12 163 ASP A O 1
ATOM 1243 N N . GLU A 1 164 ? -2.571 3.360 8.237 1.00 92.38 164 GLU A N 1
ATOM 1244 C CA . GLU A 1 164 ? -1.666 4.286 7.537 1.00 92.38 164 GLU A CA 1
ATOM 1245 C C . GLU A 1 164 ? -1.281 5.536 8.357 1.00 92.38 164 GLU A C 1
ATOM 1247 O O . GLU A 1 164 ? -1.348 6.681 7.908 1.00 92.38 164 GLU A O 1
ATOM 1252 N N . ALA A 1 165 ? -0.804 5.304 9.584 1.00 95.06 165 ALA A N 1
ATOM 1253 C CA . ALA A 1 165 ? -0.392 6.327 10.543 1.00 95.06 165 ALA A CA 1
ATOM 1254 C C . ALA A 1 165 ? 0.634 7.339 9.991 1.00 95.06 165 ALA A C 1
ATOM 1256 O O . ALA A 1 165 ? 0.726 8.454 10.500 1.00 95.06 165 ALA A O 1
ATOM 1257 N N . HIS A 1 166 ? 1.369 7.021 8.917 1.00 92.06 166 HIS A N 1
ATOM 1258 C CA . HIS A 1 166 ? 2.274 7.972 8.260 1.00 92.06 166 HIS A CA 1
ATOM 1259 C C . HIS A 1 166 ? 1.573 9.256 7.770 1.00 92.06 166 HIS A C 1
ATOM 1261 O O . HIS A 1 166 ? 2.228 10.296 7.683 1.00 92.06 166 HIS A O 1
ATOM 1267 N N . CYS A 1 167 ? 0.254 9.225 7.537 1.00 91.12 167 CYS A N 1
ATOM 1268 C CA . CYS A 1 167 ? -0.565 10.400 7.220 1.00 91.12 167 CYS A CA 1
ATOM 1269 C C . CYS A 1 167 ? -0.557 11.490 8.316 1.00 91.12 167 CYS A C 1
ATOM 1271 O O . CYS A 1 167 ? -0.893 12.641 8.027 1.00 91.12 167 CYS A O 1
ATOM 1273 N N . ILE A 1 168 ? -0.153 11.166 9.553 1.00 91.75 168 ILE A N 1
ATOM 1274 C CA . ILE A 1 168 ? 0.068 12.123 10.658 1.00 91.75 168 ILE A CA 1
ATOM 1275 C C . ILE A 1 168 ? 1.152 13.150 10.317 1.00 91.75 168 ILE A C 1
ATOM 1277 O O . ILE A 1 168 ? 1.055 14.318 10.710 1.00 91.75 168 ILE A O 1
ATOM 1281 N N . SER A 1 169 ? 2.207 12.709 9.630 1.00 87.19 169 SER A N 1
ATOM 1282 C CA . SER A 1 169 ? 3.440 13.476 9.518 1.00 87.19 169 SER A CA 1
ATOM 1283 C C . SER A 1 169 ? 3.471 14.338 8.270 1.00 87.19 169 SER A C 1
ATOM 1285 O O . SER A 1 169 ? 3.263 13.851 7.163 1.00 87.19 169 SER A O 1
ATOM 1287 N N . SER A 1 170 ? 3.850 15.608 8.426 1.00 77.81 170 SER A N 1
ATOM 1288 C CA . SER A 1 170 ? 4.166 16.492 7.296 1.00 77.81 170 SER A CA 1
ATOM 1289 C C . SER A 1 170 ? 5.453 16.103 6.553 1.00 77.81 170 SER A C 1
ATOM 1291 O O . SER A 1 170 ? 5.753 16.701 5.526 1.00 77.81 170 SER A O 1
ATOM 1293 N N . TRP A 1 171 ? 6.201 15.122 7.072 1.00 69.62 171 TRP A N 1
ATOM 1294 C CA . TRP A 1 171 ? 7.339 14.473 6.414 1.00 69.62 171 TRP A CA 1
ATOM 1295 C C . TRP A 1 171 ? 6.944 13.147 5.731 1.00 69.62 171 TRP A C 1
ATOM 1297 O O . TRP A 1 171 ? 7.789 12.493 5.123 1.00 69.62 171 TRP A O 1
ATOM 1307 N N . GLY A 1 172 ? 5.676 12.734 5.845 1.00 69.00 172 GLY A N 1
ATOM 1308 C CA . GLY A 1 172 ? 5.089 11.610 5.118 1.00 69.00 172 GLY A CA 1
ATOM 1309 C C . GLY A 1 172 ? 4.602 12.013 3.722 1.00 69.00 172 GLY A C 1
ATOM 1310 O O . GLY A 1 172 ? 4.278 13.171 3.466 1.00 69.00 172 GLY A O 1
ATOM 1311 N N . HIS A 1 173 ? 4.527 11.038 2.814 1.00 68.62 173 HIS A N 1
ATOM 1312 C CA . HIS A 1 173 ? 4.203 11.255 1.397 1.00 68.62 173 HIS A CA 1
ATOM 1313 C C . HIS A 1 173 ? 2.704 11.503 1.112 1.00 68.62 173 HIS A C 1
ATOM 1315 O O . HIS A 1 173 ? 2.381 12.054 0.063 1.00 68.62 173 HIS A O 1
ATOM 1321 N N . ASP A 1 174 ? 1.797 11.158 2.039 1.00 79.81 174 ASP A N 1
ATOM 1322 C CA . ASP A 1 174 ? 0.362 11.501 1.984 1.00 79.81 174 ASP A CA 1
ATOM 1323 C C . ASP A 1 174 ? -0.105 12.175 3.293 1.00 79.81 174 ASP A C 1
ATOM 1325 O O . ASP A 1 174 ? -0.964 11.678 4.024 1.00 79.81 174 ASP A O 1
ATOM 1329 N N . PHE A 1 175 ? 0.520 13.307 3.644 1.00 84.44 175 PHE A N 1
ATOM 1330 C CA . PHE A 1 175 ? 0.166 14.072 4.846 1.00 84.44 175 PHE A CA 1
ATOM 1331 C C . PHE A 1 175 ? -1.294 14.550 4.833 1.00 84.44 175 PHE A C 1
ATOM 1333 O O . PHE A 1 175 ? -1.723 15.289 3.940 1.00 84.44 175 PHE A O 1
ATOM 1340 N N . ARG A 1 176 ? -2.032 14.236 5.903 1.00 87.69 176 ARG A N 1
ATOM 1341 C CA . ARG A 1 176 ? -3.449 14.571 6.055 1.00 87.69 176 ARG A CA 1
ATOM 1342 C C . ARG A 1 176 ? -3.725 15.239 7.407 1.00 87.69 176 ARG A C 1
ATOM 1344 O O . ARG A 1 176 ? -3.770 14.549 8.423 1.00 87.69 176 ARG A O 1
ATOM 1351 N N . PRO A 1 177 ? -4.014 16.557 7.446 1.00 87.75 177 PRO A N 1
ATOM 1352 C CA . PRO A 1 177 ? -4.188 17.314 8.692 1.00 87.75 177 PRO A CA 1
ATOM 1353 C C . PRO A 1 177 ? -5.167 16.715 9.713 1.00 87.75 177 PRO A C 1
ATOM 1355 O O . PRO A 1 177 ? -4.953 16.866 10.913 1.00 87.75 177 PRO A O 1
ATOM 1358 N N . ALA A 1 178 ? -6.211 16.008 9.261 1.00 90.62 178 ALA A N 1
ATOM 1359 C CA . ALA A 1 178 ? -7.177 15.349 10.140 1.00 90.62 178 ALA A CA 1
ATOM 1360 C C . ALA A 1 178 ? -6.534 14.305 11.077 1.00 90.62 178 ALA A C 1
ATOM 1362 O O . ALA A 1 178 ? -6.964 14.182 12.220 1.00 90.62 178 ALA A O 1
ATOM 1363 N N . TYR A 1 179 ? -5.464 13.618 10.657 1.00 94.25 179 TYR A N 1
ATOM 1364 C CA . TYR A 1 179 ? -4.770 12.636 11.501 1.00 94.25 179 TYR A CA 1
ATOM 1365 C C . TYR A 1 179 ? -4.123 13.258 12.751 1.00 94.25 179 TYR A C 1
ATOM 1367 O O . TYR A 1 179 ? -4.019 12.591 13.776 1.00 94.25 179 TYR A O 1
ATOM 1375 N N . ARG A 1 180 ? -3.747 14.546 12.734 1.00 90.75 180 ARG A N 1
ATOM 1376 C CA . ARG A 1 180 ? -3.188 15.211 13.929 1.00 90.75 180 ARG A CA 1
ATOM 1377 C C . ARG A 1 180 ? -4.226 15.454 15.031 1.00 90.75 180 ARG A C 1
ATOM 1379 O O . ARG A 1 180 ? -3.849 15.611 16.191 1.00 90.75 180 ARG A O 1
ATOM 1386 N N . LYS A 1 181 ? -5.527 15.406 14.710 1.00 90.81 181 LYS A N 1
ATOM 1387 C CA . LYS A 1 181 ? -6.609 15.444 15.712 1.00 90.81 181 LYS A CA 1
ATOM 1388 C C . LYS A 1 181 ? -6.699 14.168 16.554 1.00 90.81 181 LYS A C 1
ATOM 1390 O O . LYS A 1 181 ? -7.287 14.205 17.630 1.00 90.81 181 LYS A O 1
ATOM 1395 N N . LEU A 1 182 ? -6.099 13.059 16.111 1.00 93.81 182 LEU A N 1
ATOM 1396 C CA . LEU A 1 182 ? -6.125 11.780 16.833 1.00 93.81 182 LEU A CA 1
ATOM 1397 C C . LEU A 1 182 ? -5.361 11.829 18.171 1.00 93.81 182 LEU A C 1
ATOM 1399 O O . LEU A 1 182 ? -5.618 11.003 19.040 1.00 93.81 182 LEU A O 1
ATOM 1403 N N . SER A 1 183 ? -4.523 12.851 18.385 1.00 90.94 183 SER A N 1
ATOM 1404 C CA . SER A 1 183 ? -3.973 13.245 19.696 1.00 90.94 183 SER A CA 1
ATOM 1405 C C . SER A 1 183 ? -5.032 13.327 20.809 1.00 90.94 183 SER A C 1
ATOM 1407 O O . SER A 1 183 ? -4.769 12.961 21.956 1.00 90.94 183 SER A O 1
ATOM 1409 N N . THR A 1 184 ? -6.255 13.751 20.474 1.00 91.50 184 THR A N 1
ATOM 1410 C CA . THR A 1 184 ? -7.384 13.839 21.415 1.00 91.50 184 THR A CA 1
ATOM 1411 C C . THR A 1 184 ? -7.841 12.478 21.950 1.00 91.50 184 THR A C 1
ATOM 1413 O O . THR A 1 184 ? -8.383 12.419 23.054 1.00 91.50 184 THR A O 1
ATOM 1416 N N . LEU A 1 185 ? -7.586 11.375 21.231 1.00 94.38 185 LEU A N 1
ATOM 1417 C CA . LEU A 1 185 ? -7.992 10.032 21.658 1.00 94.38 185 LEU A CA 1
ATOM 1418 C C . LEU A 1 185 ? -7.292 9.628 22.958 1.00 94.38 185 LEU A C 1
ATOM 1420 O O . LEU A 1 185 ? -7.952 9.178 23.889 1.00 94.38 185 LEU A O 1
ATOM 1424 N N . ARG A 1 186 ? -5.980 9.866 23.075 1.00 94.38 186 ARG A N 1
ATOM 1425 C CA . ARG A 1 186 ? -5.229 9.579 24.308 1.00 94.38 186 ARG A CA 1
ATOM 1426 C C . ARG A 1 186 ? -5.668 10.462 25.484 1.00 94.38 186 ARG A C 1
ATOM 1428 O O . ARG A 1 186 ? -5.589 10.022 26.628 1.00 94.38 186 ARG A O 1
ATOM 1435 N N . GLN A 1 187 ? -6.137 11.681 25.215 1.00 91.94 187 GLN A N 1
ATOM 1436 C CA . GLN A 1 187 ? -6.627 12.606 26.245 1.00 91.94 187 GLN A CA 1
ATOM 1437 C C . GLN A 1 187 ? -8.001 12.186 26.790 1.00 91.94 187 GLN A C 1
ATOM 1439 O O . GLN A 1 187 ? -8.215 12.233 27.996 1.00 91.94 187 GLN A O 1
ATOM 1444 N N . GLN A 1 188 ? -8.918 11.759 25.915 1.00 94.19 188 GLN A N 1
ATOM 1445 C CA . GLN A 1 188 ? -10.273 11.341 26.298 1.00 94.19 188 GLN A CA 1
ATOM 1446 C C . GLN A 1 188 ? -10.346 9.891 26.801 1.00 94.19 188 GLN A C 1
ATOM 1448 O O . GLN A 1 188 ? -11.143 9.591 27.684 1.00 94.19 188 GLN A O 1
ATOM 1453 N N . TYR A 1 189 ? -9.520 8.999 26.248 1.00 95.94 189 TYR A N 1
ATOM 1454 C CA . TYR A 1 189 ? -9.548 7.555 26.495 1.00 95.94 189 TYR A CA 1
ATOM 1455 C C . TYR A 1 189 ? -8.174 7.089 27.016 1.00 95.94 189 TYR A C 1
ATOM 1457 O O . TYR A 1 189 ? -7.441 6.374 26.326 1.00 95.94 189 TYR A O 1
ATOM 1465 N N . PRO A 1 190 ? -7.759 7.513 28.228 1.00 94.94 190 PRO A N 1
ATOM 1466 C CA . PRO A 1 190 ? -6.403 7.297 28.735 1.00 94.94 190 PRO A CA 1
ATOM 1467 C C . PRO A 1 190 ? -6.056 5.826 28.998 1.00 94.94 190 PRO A C 1
ATOM 1469 O O . PRO A 1 190 ? -4.872 5.527 29.118 1.00 94.94 190 PRO A O 1
ATOM 1472 N N . ASN A 1 191 ? -7.046 4.932 29.076 1.00 93.88 191 ASN A N 1
ATOM 1473 C CA . ASN A 1 191 ? -6.864 3.512 29.402 1.00 93.88 191 ASN A CA 1
ATOM 1474 C C . ASN A 1 191 ? -7.075 2.580 28.194 1.00 93.88 191 ASN A C 1
ATOM 1476 O O . ASN A 1 191 ? -6.887 1.374 28.314 1.00 93.88 191 ASN A O 1
ATOM 1480 N N . VAL A 1 192 ? -7.467 3.120 27.033 1.00 97.00 192 VAL A N 1
ATOM 1481 C CA . VAL A 1 192 ? -7.644 2.336 25.801 1.00 97.00 192 VAL A CA 1
ATOM 1482 C C . VAL A 1 192 ? -6.299 2.261 25.063 1.00 97.00 192 VAL A C 1
ATOM 1484 O O . VAL A 1 192 ? -5.668 3.312 24.876 1.00 97.00 192 VAL A O 1
ATOM 1487 N N . PRO A 1 193 ? -5.836 1.072 24.633 1.00 97.38 193 PRO A N 1
ATOM 1488 C CA . PRO A 1 193 ? -4.611 0.948 23.848 1.00 97.38 193 PRO A CA 1
ATOM 1489 C C . PRO A 1 193 ? -4.767 1.582 22.462 1.00 97.38 193 PRO A C 1
ATOM 1491 O O . PRO A 1 193 ? -5.853 1.580 21.871 1.00 97.38 193 PRO A O 1
ATOM 1494 N N . ILE A 1 194 ? -3.664 2.106 21.934 1.00 98.50 194 ILE A N 1
ATOM 1495 C CA . ILE A 1 194 ? -3.554 2.650 20.582 1.00 98.50 194 ILE A CA 1
ATOM 1496 C C . ILE A 1 194 ? -2.505 1.840 19.808 1.00 98.50 194 ILE A C 1
ATOM 1498 O O . ILE A 1 194 ? -1.325 1.811 20.161 1.00 98.50 194 ILE A O 1
ATOM 1502 N N . LEU A 1 195 ? -2.945 1.206 18.720 1.00 98.56 195 LEU A N 1
ATOM 1503 C CA . LEU A 1 195 ? -2.101 0.528 17.739 1.00 98.56 195 LEU A CA 1
ATOM 1504 C C . LEU A 1 195 ? -1.920 1.435 16.520 1.00 98.56 195 LEU A C 1
ATOM 1506 O O . LEU A 1 195 ? -2.878 1.698 15.800 1.00 98.56 195 LEU A O 1
ATOM 1510 N N . ALA A 1 196 ? -0.700 1.888 16.253 1.00 98.06 196 ALA A N 1
ATOM 1511 C CA . ALA A 1 196 ? -0.361 2.684 15.078 1.00 98.06 196 ALA A CA 1
ATOM 1512 C C . ALA A 1 196 ? 0.351 1.822 14.024 1.00 98.06 196 ALA A C 1
ATOM 1514 O O . ALA A 1 196 ? 1.404 1.248 14.298 1.00 98.06 196 ALA A O 1
ATOM 1515 N N . LEU A 1 197 ? -0.208 1.751 12.815 1.00 96.44 197 LEU A N 1
ATOM 1516 C CA . LEU A 1 197 ? 0.249 0.884 11.724 1.00 96.44 197 LEU A CA 1
ATOM 1517 C C . LEU A 1 197 ? 0.614 1.694 10.477 1.00 96.44 197 LEU A C 1
ATOM 1519 O O . LEU A 1 197 ? -0.077 2.643 10.120 1.00 96.44 197 LEU A O 1
ATOM 1523 N N . THR A 1 198 ? 1.678 1.311 9.768 1.00 93.38 198 THR A N 1
ATOM 1524 C CA . THR A 1 198 ? 2.023 1.918 8.468 1.00 93.38 198 THR A CA 1
ATOM 1525 C C . THR A 1 198 ? 2.783 0.961 7.551 1.00 93.38 198 THR A C 1
ATOM 1527 O O . THR A 1 198 ? 3.541 0.106 8.013 1.00 93.38 198 THR A O 1
ATOM 1530 N N . ALA A 1 199 ? 2.604 1.109 6.234 1.00 88.38 199 ALA A N 1
ATOM 1531 C CA . ALA A 1 199 ? 3.449 0.452 5.233 1.00 88.38 199 ALA A CA 1
ATOM 1532 C C . ALA A 1 199 ? 4.879 1.016 5.158 1.00 88.38 199 ALA A C 1
ATOM 1534 O O . ALA A 1 199 ? 5.800 0.309 4.749 1.00 88.38 199 ALA A O 1
ATOM 1535 N N . THR A 1 200 ? 5.056 2.290 5.517 1.00 84.31 200 THR A N 1
ATOM 1536 C CA . THR A 1 200 ? 6.286 3.063 5.288 1.00 84.31 200 THR A CA 1
ATOM 1537 C C . THR A 1 200 ? 6.425 4.185 6.316 1.00 84.31 200 THR A C 1
ATOM 1539 O O . THR A 1 200 ? 5.543 5.040 6.409 1.00 84.31 200 THR A O 1
ATOM 1542 N N . ALA A 1 201 ? 7.544 4.239 7.045 1.00 86.75 201 ALA A N 1
ATOM 1543 C CA . ALA A 1 201 ? 7.954 5.425 7.804 1.00 86.75 201 ALA A CA 1
ATOM 1544 C C . ALA A 1 201 ? 9.479 5.466 8.007 1.00 86.75 201 ALA A C 1
ATOM 1546 O O . ALA A 1 201 ? 10.069 4.556 8.595 1.00 86.75 201 ALA A O 1
ATOM 1547 N N . VAL A 1 202 ? 10.107 6.555 7.556 1.00 86.75 202 VAL A N 1
ATOM 1548 C CA . VAL A 1 202 ? 11.486 6.940 7.918 1.00 86.75 202 VAL A CA 1
ATOM 1549 C C . VAL A 1 202 ? 11.541 7.413 9.375 1.00 86.75 202 VAL A C 1
ATOM 1551 O O . VAL A 1 202 ? 10.512 7.822 9.907 1.00 86.75 202 VAL A O 1
ATOM 1554 N N . ALA A 1 203 ? 12.717 7.406 10.016 1.00 88.31 203 ALA A N 1
ATOM 1555 C CA . ALA A 1 203 ? 12.883 7.722 11.447 1.00 88.31 203 ALA A CA 1
ATOM 1556 C C . ALA A 1 203 ? 12.081 8.955 11.922 1.00 88.31 203 ALA A C 1
ATOM 1558 O O . ALA A 1 203 ? 11.246 8.832 12.817 1.00 88.31 203 ALA A O 1
ATOM 1559 N N . LYS A 1 204 ? 12.198 10.094 11.224 1.00 88.94 204 LYS A N 1
ATOM 1560 C CA . LYS A 1 204 ? 11.477 11.332 11.573 1.00 88.94 204 LYS A CA 1
ATOM 1561 C C . LYS A 1 204 ? 9.946 11.202 11.541 1.00 88.94 204 LYS A C 1
ATOM 1563 O O . LYS A 1 204 ? 9.260 11.853 12.323 1.00 88.94 204 LYS A O 1
ATOM 1568 N N . VAL A 1 205 ? 9.405 10.348 10.668 1.00 91.00 205 VAL A N 1
ATOM 1569 C CA . VAL A 1 205 ? 7.965 10.040 10.606 1.00 91.00 205 VAL A CA 1
ATOM 1570 C C . VAL A 1 205 ? 7.555 9.124 11.765 1.00 91.00 205 VAL A C 1
ATOM 1572 O O . VAL A 1 205 ? 6.463 9.292 12.294 1.00 91.00 205 VAL A O 1
ATOM 1575 N N . ARG A 1 206 ? 8.426 8.206 12.216 1.00 93.50 206 ARG A N 1
ATOM 1576 C CA . ARG A 1 206 ? 8.185 7.361 13.408 1.00 93.50 206 ARG A CA 1
ATOM 1577 C C . ARG A 1 206 ? 8.028 8.229 14.659 1.00 93.50 206 ARG A C 1
ATOM 1579 O O . ARG A 1 206 ? 7.062 8.072 15.398 1.00 93.50 206 ARG A O 1
ATOM 1586 N N . GLU A 1 207 ? 8.935 9.190 14.834 1.00 93.44 207 GLU A N 1
ATOM 1587 C CA . GLU A 1 207 ? 8.893 10.174 15.923 1.00 93.44 207 GLU A CA 1
ATOM 1588 C C . GLU A 1 207 ? 7.599 11.010 15.909 1.00 93.44 207 GLU A C 1
ATOM 1590 O O . GLU A 1 207 ? 6.956 11.136 16.944 1.00 93.44 207 GLU A O 1
ATOM 1595 N N . ASP A 1 208 ? 7.192 11.540 14.746 1.00 94.69 208 ASP A N 1
ATOM 1596 C CA . ASP A 1 208 ? 5.977 12.367 14.571 1.00 94.69 208 ASP A CA 1
ATOM 1597 C C . ASP A 1 208 ? 4.685 11.547 14.820 1.00 94.69 208 ASP A C 1
ATOM 1599 O O . ASP A 1 208 ? 3.724 12.062 15.390 1.00 94.69 208 ASP A O 1
ATOM 1603 N N . ILE A 1 209 ? 4.669 10.245 14.482 1.00 95.88 209 ILE A N 1
ATOM 1604 C CA . ILE A 1 209 ? 3.565 9.314 14.804 1.00 95.88 209 ILE A CA 1
ATOM 1605 C C . ILE A 1 209 ? 3.447 9.087 16.319 1.00 95.88 209 ILE A C 1
ATOM 1607 O O . ILE A 1 209 ? 2.388 9.346 16.892 1.00 95.88 209 ILE A O 1
ATOM 1611 N N . VAL A 1 210 ? 4.518 8.604 16.965 1.00 96.19 210 VAL A N 1
ATOM 1612 C CA . VAL A 1 210 ? 4.552 8.292 18.413 1.00 96.19 210 VAL A CA 1
ATOM 1613 C C . VAL A 1 210 ? 4.229 9.551 19.229 1.00 96.19 210 VAL A C 1
ATOM 1615 O O . VAL A 1 210 ? 3.334 9.550 20.075 1.00 96.19 210 VAL A O 1
ATOM 1618 N N . SER A 1 211 ? 4.906 10.631 18.840 1.00 95.88 211 SER A N 1
ATOM 1619 C CA . SER A 1 211 ? 4.566 12.044 18.937 1.00 95.88 211 SER A CA 1
ATOM 1620 C C . SER A 1 211 ? 3.097 12.414 19.113 1.00 95.88 211 SER A C 1
ATOM 1622 O O . SER A 1 211 ? 2.556 12.619 20.204 1.00 95.88 211 SER A O 1
ATOM 1624 N N . SER A 1 212 ? 2.461 12.535 17.950 1.00 95.12 212 SER A N 1
ATOM 1625 C CA . SER A 1 212 ? 1.138 13.108 17.754 1.00 95.12 212 SER A CA 1
ATOM 1626 C C . SER A 1 212 ? -0.007 12.181 18.161 1.00 95.12 212 SER A C 1
ATOM 1628 O O . SER A 1 212 ? -1.136 12.661 18.244 1.00 95.12 212 SER A O 1
ATOM 1630 N N . LEU A 1 213 ? 0.233 10.888 18.392 1.00 96.50 213 LEU A N 1
ATOM 1631 C CA . LEU A 1 213 ? -0.739 9.995 19.040 1.00 96.50 213 LEU A CA 1
ATOM 1632 C C . LEU A 1 213 ? -0.554 9.925 20.562 1.00 96.50 213 LEU A C 1
ATOM 1634 O O . LEU A 1 213 ? -1.405 9.365 21.250 1.00 96.50 213 LEU A O 1
ATOM 1638 N N . CYS A 1 214 ? 0.533 10.503 21.087 1.00 96.81 214 CYS A N 1
ATOM 1639 C CA . CYS A 1 214 ? 0.904 10.467 22.500 1.00 96.81 214 CYS A CA 1
ATOM 1640 C C . CYS A 1 214 ? 0.956 9.027 23.051 1.00 96.81 214 CYS A C 1
ATOM 1642 O O . CYS A 1 214 ? 0.428 8.738 24.129 1.00 96.81 214 CYS A O 1
ATOM 1644 N N . LEU A 1 215 ? 1.571 8.120 22.283 1.00 96.62 215 LEU A N 1
ATOM 1645 C CA . LEU A 1 215 ? 1.685 6.708 22.653 1.00 96.62 215 LEU A CA 1
ATOM 1646 C C . LEU A 1 215 ? 2.538 6.552 23.919 1.00 96.62 215 LEU A C 1
ATOM 1648 O O . LEU A 1 215 ? 3.618 7.136 24.026 1.00 96.62 215 LEU A O 1
ATOM 1652 N N . ARG A 1 216 ? 2.069 5.751 24.877 1.00 94.12 216 ARG A N 1
ATOM 1653 C CA . ARG A 1 216 ? 2.739 5.536 26.167 1.00 94.12 216 ARG A CA 1
ATOM 1654 C C . ARG A 1 216 ? 3.604 4.283 26.113 1.00 94.12 216 ARG A C 1
ATOM 1656 O O . ARG A 1 216 ? 3.072 3.181 26.056 1.00 94.12 216 ARG A O 1
ATOM 1663 N N . ASN A 1 217 ? 4.925 4.469 26.160 1.00 93.44 217 ASN A N 1
ATOM 1664 C CA . ASN A 1 217 ? 5.936 3.402 26.130 1.00 93.44 217 ASN A CA 1
ATOM 1665 C C . ASN A 1 217 ? 5.640 2.303 25.077 1.00 93.44 217 ASN A C 1
ATOM 1667 O O . ASN A 1 217 ? 5.618 1.124 25.430 1.00 93.44 217 ASN A O 1
ATOM 1671 N N . PRO A 1 218 ? 5.351 2.659 23.806 1.00 96.88 218 PRO A N 1
ATOM 1672 C CA . PRO A 1 218 ? 4.785 1.716 22.853 1.00 96.88 218 PRO A CA 1
ATOM 1673 C C . PRO A 1 218 ? 5.766 0.615 22.453 1.00 96.88 218 PRO A C 1
ATOM 1675 O O . PRO A 1 218 ? 6.900 0.896 22.048 1.00 96.88 218 PRO A O 1
ATOM 1678 N N . THR A 1 219 ? 5.282 -0.627 22.430 1.00 96.88 219 THR A N 1
ATOM 1679 C CA . THR A 1 219 ? 5.994 -1.753 21.817 1.00 96.88 219 THR A CA 1
ATOM 1680 C C . THR A 1 219 ? 6.234 -1.424 20.344 1.00 96.88 219 THR A C 1
ATOM 1682 O O . THR A 1 219 ? 5.292 -1.335 19.554 1.00 96.88 219 THR A O 1
ATOM 1685 N N . THR A 1 220 ? 7.492 -1.166 19.986 1.00 95.69 220 THR A N 1
ATOM 1686 C CA . THR A 1 220 ? 7.872 -0.650 18.665 1.00 95.69 220 THR A CA 1
ATOM 1687 C C . THR A 1 220 ? 8.457 -1.770 17.815 1.00 95.69 220 THR A C 1
ATOM 1689 O O . THR A 1 220 ? 9.571 -2.224 18.063 1.00 95.69 220 THR A O 1
ATOM 1692 N N . LEU A 1 221 ? 7.700 -2.220 16.814 1.00 94.75 221 LEU A N 1
ATOM 1693 C CA . LEU A 1 221 ? 8.019 -3.402 16.009 1.00 94.75 221 LEU A CA 1
ATOM 1694 C C . LEU A 1 221 ? 8.243 -3.016 14.547 1.00 94.75 221 LEU A C 1
ATOM 1696 O O . LEU A 1 221 ? 7.350 -2.505 13.873 1.00 94.75 221 LEU A O 1
ATOM 1700 N N . LEU A 1 222 ? 9.460 -3.253 14.060 1.00 92.12 222 LEU A N 1
ATOM 1701 C CA . LEU A 1 222 ? 9.902 -2.872 12.723 1.00 92.12 222 LEU A CA 1
ATOM 1702 C C . LEU A 1 222 ? 10.203 -4.141 11.916 1.00 92.12 222 LEU A C 1
ATOM 1704 O O . LEU A 1 222 ? 11.229 -4.780 12.136 1.00 92.12 222 LEU A O 1
ATOM 1708 N N . SER A 1 223 ? 9.320 -4.515 10.992 1.00 90.62 223 SER A N 1
ATOM 1709 C CA . SER A 1 223 ? 9.626 -5.547 9.995 1.00 90.62 223 SER A CA 1
ATOM 1710 C C . SER A 1 223 ? 10.456 -4.951 8.857 1.00 90.62 223 SER A C 1
ATOM 1712 O O . SER A 1 223 ? 10.226 -3.805 8.465 1.00 90.62 223 SER A O 1
ATOM 1714 N N . SER A 1 224 ? 11.380 -5.733 8.289 1.00 89.81 224 SER A N 1
ATOM 1715 C CA . SER A 1 224 ? 12.221 -5.261 7.181 1.00 89.81 224 SER A CA 1
ATOM 1716 C C . SER A 1 224 ? 11.402 -4.912 5.929 1.00 89.81 224 SER A C 1
ATOM 1718 O O . SER A 1 224 ? 10.432 -5.591 5.578 1.00 89.81 224 SER A O 1
ATOM 1720 N N . PHE A 1 225 ? 11.835 -3.875 5.211 1.00 89.75 225 PHE A N 1
ATOM 1721 C CA . PHE A 1 225 ? 11.353 -3.523 3.875 1.00 89.75 225 PHE A CA 1
ATOM 1722 C C . PHE A 1 225 ? 11.926 -4.437 2.771 1.00 89.75 225 PHE A C 1
ATOM 1724 O O . PHE A 1 225 ? 11.613 -4.258 1.590 1.00 89.75 225 PHE A O 1
ATOM 1731 N N . ASN A 1 226 ? 12.776 -5.420 3.101 1.00 91.94 226 ASN A N 1
ATOM 1732 C CA . ASN A 1 226 ? 13.323 -6.331 2.103 1.00 91.94 226 ASN A CA 1
ATOM 1733 C C . ASN A 1 226 ? 12.264 -7.320 1.601 1.00 91.94 226 ASN A C 1
ATOM 1735 O O . ASN A 1 226 ? 11.647 -8.071 2.353 1.00 91.94 226 ASN A O 1
ATOM 1739 N N . ARG A 1 227 ? 12.115 -7.361 0.280 1.00 91.94 227 ARG A N 1
ATOM 1740 C CA . ARG A 1 227 ? 11.328 -8.352 -0.451 1.00 91.94 227 ARG A CA 1
ATOM 1741 C C . ARG A 1 227 ? 12.281 -9.072 -1.406 1.00 91.94 227 ARG A C 1
ATOM 1743 O O . ARG A 1 227 ? 12.507 -8.562 -2.506 1.00 91.94 227 ARG A O 1
ATOM 1750 N N . PRO A 1 228 ? 12.922 -10.187 -1.000 1.00 92.69 228 PRO A N 1
ATOM 1751 C CA . PRO A 1 228 ? 13.941 -10.851 -1.818 1.00 92.69 228 PRO A CA 1
ATOM 1752 C C . PRO A 1 228 ? 13.365 -11.400 -3.131 1.00 92.69 228 PRO A C 1
ATOM 1754 O O . PRO A 1 228 ? 14.041 -11.358 -4.153 1.00 92.69 228 PRO A O 1
ATOM 1757 N N . ASN A 1 229 ? 12.087 -11.793 -3.138 1.00 94.00 229 ASN A N 1
ATOM 1758 C CA . ASN A 1 229 ? 11.399 -12.359 -4.299 1.00 94.00 229 ASN A CA 1
ATOM 1759 C C . ASN A 1 229 ? 11.087 -11.370 -5.441 1.00 94.00 229 ASN A C 1
ATOM 1761 O O . ASN A 1 229 ? 10.633 -11.807 -6.499 1.00 94.00 229 ASN A O 1
ATOM 1765 N N . ILE A 1 230 ? 11.302 -10.059 -5.250 1.00 96.25 230 ILE A N 1
ATOM 1766 C CA . ILE A 1 230 ? 11.086 -9.031 -6.282 1.00 96.25 230 ILE A CA 1
ATOM 1767 C C . ILE A 1 230 ? 12.403 -8.736 -7.017 1.00 96.25 230 ILE A C 1
ATOM 1769 O O . ILE A 1 230 ? 13.339 -8.182 -6.434 1.00 96.25 230 ILE A O 1
ATOM 1773 N N . TYR A 1 231 ? 12.470 -9.029 -8.315 1.00 97.81 231 TYR A N 1
ATOM 1774 C CA . TYR A 1 231 ? 13.538 -8.551 -9.195 1.00 97.81 231 TYR A CA 1
ATOM 1775 C C . TYR A 1 231 ? 13.245 -7.120 -9.671 1.00 97.81 231 TYR A C 1
ATOM 1777 O O . TYR A 1 231 ? 12.229 -6.889 -10.329 1.00 97.81 231 TYR A O 1
ATOM 1785 N N . TYR A 1 232 ? 14.128 -6.166 -9.365 1.00 98.38 232 TYR A N 1
ATOM 1786 C CA . TYR A 1 232 ? 13.968 -4.754 -9.745 1.00 98.38 232 TYR A CA 1
ATOM 1787 C C . TYR A 1 232 ? 14.762 -4.402 -11.015 1.00 98.38 232 TYR A C 1
ATOM 1789 O O . TYR A 1 232 ? 15.966 -4.644 -11.073 1.00 98.38 232 TYR A O 1
ATOM 1797 N N . GLU A 1 233 ? 14.115 -3.783 -12.006 1.00 98.25 233 GLU A N 1
ATOM 1798 C CA . GLU A 1 233 ? 14.729 -3.391 -13.287 1.00 98.25 233 GLU A CA 1
ATOM 1799 C C . GLU A 1 233 ? 14.279 -1.984 -13.705 1.00 98.25 233 GLU A C 1
ATOM 1801 O O . GLU A 1 233 ? 13.085 -1.683 -13.674 1.00 98.25 233 GLU A O 1
ATOM 1806 N N . VAL A 1 234 ? 15.213 -1.121 -14.118 1.00 98.44 234 VAL A N 1
ATOM 1807 C CA . VAL A 1 234 ? 14.901 0.179 -14.736 1.00 98.44 234 VAL A CA 1
ATOM 1808 C C . VAL A 1 234 ? 15.202 0.112 -16.232 1.00 98.44 234 VAL A C 1
ATOM 1810 O O . VAL A 1 234 ? 16.266 -0.349 -16.643 1.00 98.44 234 VAL A O 1
ATOM 1813 N N . ARG A 1 235 ? 14.267 0.583 -17.061 1.00 97.62 235 ARG A N 1
ATOM 1814 C CA . ARG A 1 235 ? 14.405 0.672 -18.521 1.00 97.62 235 ARG A CA 1
ATOM 1815 C C . ARG A 1 235 ? 14.306 2.118 -18.976 1.00 97.62 235 ARG A C 1
ATOM 1817 O O . ARG A 1 235 ? 13.427 2.849 -18.528 1.00 97.62 235 ARG A O 1
ATOM 1824 N N . TYR A 1 236 ? 15.197 2.524 -19.871 1.00 97.19 236 TYR A N 1
ATOM 1825 C CA . TYR A 1 236 ? 15.288 3.901 -20.349 1.00 97.19 236 TYR A CA 1
ATOM 1826 C C . TYR A 1 236 ? 14.476 4.071 -21.638 1.00 97.19 236 TYR A C 1
ATOM 1828 O O . TYR A 1 236 ? 14.872 3.574 -22.689 1.00 97.19 236 TYR A O 1
ATOM 1836 N N . LYS A 1 237 ? 13.319 4.741 -21.532 1.00 94.06 237 LYS A N 1
ATOM 1837 C CA . LYS A 1 237 ? 12.345 4.963 -22.615 1.00 94.06 237 LYS A CA 1
ATOM 1838 C C . LYS A 1 237 ? 12.967 5.624 -23.834 1.00 94.06 237 LYS A C 1
ATOM 1840 O O . LYS A 1 237 ? 12.654 5.226 -24.943 1.00 94.06 237 LYS A O 1
ATOM 1845 N N . ASP A 1 238 ? 13.834 6.613 -23.627 1.00 93.44 238 ASP A N 1
ATOM 1846 C CA . ASP A 1 238 ? 14.425 7.398 -24.714 1.00 93.44 238 ASP A CA 1
ATOM 1847 C C . ASP A 1 238 ? 15.376 6.563 -25.612 1.00 93.44 238 ASP A C 1
ATOM 1849 O O . ASP A 1 238 ? 15.799 7.050 -26.654 1.00 93.44 238 ASP A O 1
ATOM 1853 N N . LEU A 1 239 ? 15.681 5.307 -25.238 1.00 95.06 239 LEU A N 1
ATOM 1854 C CA . LEU A 1 239 ? 16.576 4.380 -25.953 1.00 95.06 239 LEU A CA 1
ATOM 1855 C C . LEU A 1 239 ? 15.863 3.143 -26.547 1.00 95.06 239 LEU A C 1
ATOM 1857 O O . LEU A 1 239 ? 16.514 2.255 -27.098 1.00 95.06 239 LEU A O 1
ATOM 1861 N N . ILE A 1 240 ? 14.539 3.027 -26.396 1.00 94.75 240 ILE A N 1
ATOM 1862 C CA . ILE A 1 240 ? 13.743 1.861 -26.827 1.00 94.75 240 ILE A CA 1
ATOM 1863 C C . ILE A 1 240 ? 12.389 2.301 -27.396 1.00 94.75 240 ILE A C 1
ATOM 1865 O O . ILE A 1 240 ? 11.954 3.427 -27.192 1.00 94.75 240 ILE A O 1
ATOM 1869 N N . ASP A 1 241 ? 11.666 1.390 -28.049 1.00 96.31 241 ASP A N 1
ATOM 1870 C CA . ASP A 1 241 ? 10.211 1.524 -28.189 1.00 96.31 241 ASP A CA 1
ATOM 1871 C C . ASP A 1 241 ? 9.562 1.032 -26.878 1.00 96.31 241 ASP A C 1
ATOM 1873 O O . ASP A 1 241 ? 9.600 -0.174 -26.606 1.00 96.31 241 ASP A O 1
ATOM 1877 N N . PRO A 1 242 ? 8.997 1.921 -26.037 1.00 95.12 242 PRO A N 1
ATOM 1878 C CA . PRO A 1 242 ? 8.491 1.536 -24.726 1.00 95.12 242 PRO A CA 1
ATOM 1879 C C . PRO A 1 242 ? 7.171 0.762 -24.806 1.00 95.12 242 PRO A C 1
ATOM 1881 O O . PRO A 1 242 ? 6.893 -0.029 -23.907 1.00 95.12 242 PRO A O 1
ATOM 1884 N N . TYR A 1 243 ? 6.363 0.950 -25.858 1.00 96.69 243 TYR A N 1
ATOM 1885 C CA . TYR A 1 243 ? 5.136 0.173 -26.036 1.00 96.69 243 TYR A CA 1
ATOM 1886 C C . TYR A 1 243 ? 5.473 -1.252 -26.470 1.00 96.69 243 TYR A C 1
ATOM 1888 O O . TYR A 1 243 ? 4.966 -2.209 -25.883 1.00 96.69 243 TYR A O 1
ATOM 1896 N N . LYS A 1 244 ? 6.371 -1.403 -27.449 1.00 97.38 244 LYS A N 1
ATOM 1897 C CA . LYS A 1 244 ? 6.823 -2.718 -27.905 1.00 97.38 244 LYS A CA 1
ATOM 1898 C C . LYS A 1 244 ? 7.535 -3.487 -26.795 1.00 97.38 244 LYS A C 1
ATOM 1900 O O . LYS A 1 244 ? 7.194 -4.641 -26.562 1.00 97.38 244 LYS A O 1
ATOM 1905 N N . ASP A 1 245 ? 8.474 -2.862 -26.082 1.00 97.56 245 ASP A N 1
ATOM 1906 C CA . ASP A 1 245 ? 9.195 -3.509 -24.976 1.00 97.56 245 ASP A CA 1
ATOM 1907 C C . ASP A 1 245 ? 8.236 -3.928 -23.842 1.00 97.56 245 ASP A C 1
ATOM 1909 O O . ASP A 1 245 ? 8.356 -5.038 -23.318 1.00 97.56 245 ASP A O 1
ATOM 1913 N N . LEU A 1 246 ? 7.207 -3.121 -23.542 1.00 97.19 246 LEU A N 1
ATOM 1914 C CA . LEU A 1 246 ? 6.119 -3.489 -22.628 1.00 97.19 246 LEU A CA 1
ATOM 1915 C C . LEU A 1 246 ? 5.306 -4.683 -23.145 1.00 97.19 246 LEU A C 1
ATOM 1917 O O . LEU A 1 246 ? 5.133 -5.661 -22.418 1.00 97.19 246 LEU A O 1
ATOM 1921 N N . ARG A 1 247 ? 4.810 -4.626 -24.383 1.00 97.00 247 ARG A N 1
ATOM 1922 C CA . ARG A 1 247 ? 3.992 -5.686 -24.986 1.00 97.00 247 ARG A CA 1
ATOM 1923 C C . ARG A 1 247 ? 4.753 -7.007 -25.058 1.00 97.00 247 ARG A C 1
ATOM 1925 O O . ARG A 1 247 ? 4.242 -8.024 -24.603 1.00 97.00 247 ARG A O 1
ATOM 1932 N N . ASP A 1 248 ? 5.978 -6.989 -25.570 1.00 96.31 248 ASP A N 1
ATOM 1933 C CA . ASP A 1 248 ? 6.814 -8.181 -25.728 1.00 96.31 248 ASP A CA 1
ATOM 1934 C C . ASP A 1 248 ? 7.178 -8.772 -24.343 1.00 96.31 248 ASP A C 1
ATOM 1936 O O . ASP A 1 248 ? 7.241 -9.990 -24.176 1.00 96.31 248 ASP A O 1
ATOM 1940 N N . THR A 1 249 ? 7.294 -7.926 -23.308 1.00 95.62 249 THR A N 1
ATOM 1941 C CA . THR A 1 249 ? 7.436 -8.342 -21.897 1.00 95.62 249 THR A CA 1
ATOM 1942 C C . THR A 1 249 ? 6.169 -8.997 -21.328 1.00 95.62 249 THR A C 1
ATOM 1944 O O . THR A 1 249 ? 6.280 -9.956 -20.567 1.00 95.62 249 THR A O 1
ATOM 1947 N N . LEU A 1 250 ? 4.975 -8.514 -21.689 1.00 95.56 250 LEU A N 1
ATOM 1948 C CA . LEU A 1 250 ? 3.687 -9.078 -21.256 1.00 95.56 250 LEU A CA 1
ATOM 1949 C C . LEU A 1 250 ? 3.346 -10.383 -21.989 1.00 95.56 250 LEU A C 1
ATOM 1951 O O . LEU A 1 250 ? 2.832 -11.312 -21.376 1.00 95.56 250 LEU A O 1
ATOM 1955 N N . LEU A 1 251 ? 3.681 -10.499 -23.276 1.00 93.38 251 LEU A N 1
ATOM 1956 C CA . LEU A 1 251 ? 3.596 -11.768 -24.008 1.00 93.38 251 LEU A CA 1
ATOM 1957 C C . LEU A 1 251 ? 4.535 -12.809 -23.377 1.00 93.38 251 LEU A C 1
ATOM 1959 O O . LEU A 1 251 ? 4.136 -13.943 -23.113 1.00 93.38 251 LEU A O 1
ATOM 1963 N N . ALA A 1 252 ? 5.755 -12.394 -23.024 1.00 90.81 252 ALA A N 1
ATOM 1964 C CA . ALA A 1 252 ? 6.716 -13.218 -22.299 1.00 90.81 252 ALA A CA 1
ATOM 1965 C C . ALA A 1 252 ? 6.383 -13.434 -20.803 1.00 90.81 252 ALA A C 1
ATOM 1967 O O . ALA A 1 252 ? 7.166 -14.090 -20.118 1.00 90.81 252 ALA A O 1
ATOM 1968 N N . SER A 1 253 ? 5.254 -12.935 -20.279 1.00 85.94 253 SER A N 1
ATOM 1969 C CA . SER A 1 253 ? 4.748 -13.335 -18.955 1.00 85.94 253 SER A CA 1
ATOM 1970 C C . SER A 1 253 ? 3.773 -14.518 -19.016 1.00 85.94 253 SER A C 1
ATOM 1972 O O . SER A 1 253 ? 3.358 -14.992 -17.965 1.00 85.94 253 SER A O 1
ATOM 1974 N N . HIS A 1 254 ? 3.428 -15.031 -20.207 1.00 85.31 254 HIS A N 1
ATOM 1975 C CA . HIS A 1 254 ? 2.549 -16.198 -20.394 1.00 85.31 254 HIS A CA 1
ATOM 1976 C C . HIS A 1 254 ? 1.217 -16.091 -19.621 1.00 85.31 254 HIS A C 1
ATOM 1978 O O . HIS A 1 254 ? 0.861 -16.964 -18.834 1.00 85.31 254 HIS A O 1
ATOM 1984 N N . GLU A 1 255 ? 0.504 -14.976 -19.814 1.00 83.81 255 GLU A N 1
ATOM 1985 C CA . GLU A 1 255 ? -0.764 -14.650 -19.134 1.00 83.81 255 GLU A CA 1
ATOM 1986 C C . GLU A 1 255 ? -0.706 -14.631 -17.591 1.00 83.81 255 GLU A C 1
ATOM 1988 O O . GLU A 1 255 ? -1.735 -14.668 -16.912 1.00 83.81 255 GLU A O 1
ATOM 1993 N N . GLN A 1 256 ? 0.483 -14.498 -17.002 1.00 90.25 256 GLN A N 1
ATOM 1994 C CA . GLN A 1 256 ? 0.611 -14.264 -15.568 1.00 90.25 256 GLN A CA 1
ATOM 1995 C C . GLN A 1 256 ? -0.028 -12.933 -15.137 1.00 90.25 256 GLN A C 1
ATOM 1997 O O . GLN A 1 256 ? -0.100 -11.956 -15.884 1.00 90.25 256 GLN A O 1
ATOM 2002 N N . CYS A 1 257 ? -0.461 -12.870 -13.877 1.00 95.00 257 CYS A N 1
ATOM 2003 C CA . CYS A 1 257 ? -1.102 -11.685 -13.316 1.00 95.00 257 CYS A CA 1
ATOM 2004 C C . CYS A 1 257 ? -0.148 -10.474 -13.289 1.00 95.00 257 CYS A C 1
ATOM 2006 O O . CYS A 1 257 ? 0.911 -10.521 -12.656 1.00 95.00 257 CYS A O 1
ATOM 2008 N N . CYS A 1 258 ? -0.546 -9.385 -13.954 1.00 96.06 258 CYS A N 1
ATOM 2009 C CA . CYS A 1 258 ? 0.247 -8.167 -14.127 1.00 96.06 258 CYS A CA 1
ATOM 2010 C C . CYS A 1 258 ? -0.525 -6.903 -13.705 1.00 96.06 258 CYS A C 1
ATOM 2012 O O . CYS A 1 258 ? -1.747 -6.822 -13.872 1.00 96.06 258 CYS A O 1
ATOM 2014 N N . ILE A 1 259 ? 0.207 -5.890 -13.230 1.00 96.88 259 ILE A N 1
ATOM 2015 C CA . ILE A 1 259 ? -0.289 -4.525 -12.983 1.00 96.88 259 ILE A CA 1
ATOM 2016 C C . ILE A 1 259 ? 0.606 -3.528 -13.730 1.00 96.88 259 ILE A C 1
ATOM 2018 O O . ILE A 1 259 ? 1.826 -3.583 -13.602 1.00 96.88 259 ILE A O 1
ATOM 2022 N N . ILE A 1 260 ? 0.009 -2.602 -14.481 1.00 97.81 260 ILE A N 1
ATOM 2023 C CA . ILE A 1 260 ? 0.693 -1.563 -15.259 1.00 97.81 260 ILE A CA 1
ATOM 2024 C C . ILE A 1 260 ? 0.228 -0.192 -14.756 1.00 97.81 260 ILE A C 1
ATOM 2026 O O . ILE A 1 260 ? -0.909 0.214 -14.997 1.00 97.81 260 ILE A O 1
ATOM 2030 N N . TYR A 1 261 ? 1.105 0.525 -14.057 1.00 97.56 261 TYR A N 1
ATOM 2031 C CA . TYR A 1 261 ? 0.856 1.865 -13.538 1.00 97.56 261 TYR A CA 1
ATOM 2032 C C . TYR A 1 261 ? 1.220 2.952 -14.551 1.00 97.56 261 TYR A C 1
ATOM 2034 O O . TYR A 1 261 ? 2.341 3.008 -15.055 1.00 97.56 261 TYR A O 1
ATOM 2042 N N . CYS A 1 262 ? 0.268 3.848 -14.799 1.00 95.44 262 CYS A N 1
ATOM 2043 C CA . CYS A 1 262 ? 0.401 5.025 -15.655 1.00 95.44 262 CYS A CA 1
ATOM 2044 C C . CYS A 1 262 ? 0.026 6.283 -14.862 1.00 95.44 262 CYS A C 1
ATOM 2046 O O . CYS A 1 262 ? -0.789 6.226 -13.938 1.00 95.44 262 CYS A O 1
ATOM 2048 N N . HIS A 1 263 ? 0.559 7.446 -15.238 1.00 90.38 263 HIS A N 1
ATOM 2049 C CA . HIS A 1 263 ? 0.176 8.691 -14.572 1.00 90.38 263 HIS A CA 1
ATOM 2050 C C . HIS A 1 263 ? -1.235 9.165 -14.973 1.00 90.38 263 HIS A C 1
ATOM 2052 O O . HIS A 1 263 ? -2.049 9.507 -14.112 1.00 90.38 263 HIS A O 1
ATOM 2058 N N . SER A 1 264 ? -1.522 9.208 -16.279 1.00 92.75 264 SER A N 1
ATOM 2059 C CA . SER A 1 264 ? -2.749 9.807 -16.819 1.00 92.75 264 SER A CA 1
ATOM 2060 C C . SER A 1 264 ? -3.828 8.767 -17.141 1.00 92.75 264 SER A C 1
ATOM 2062 O O . SER A 1 264 ? -3.531 7.594 -17.352 1.00 92.75 264 SER A O 1
ATOM 2064 N N . ARG A 1 265 ? -5.090 9.216 -17.204 1.00 95.12 265 ARG A N 1
ATOM 2065 C CA . ARG A 1 265 ? -6.235 8.378 -17.604 1.00 95.12 265 ARG A CA 1
ATOM 2066 C C . ARG A 1 265 ? -6.126 7.959 -19.068 1.00 95.12 265 ARG A C 1
ATOM 2068 O O . ARG A 1 265 ? -6.131 6.768 -19.349 1.00 95.12 265 ARG A O 1
ATOM 2075 N N . ASN A 1 266 ? -5.899 8.940 -19.944 1.00 96.31 266 ASN A N 1
ATOM 2076 C CA . ASN A 1 266 ? -5.686 8.759 -21.377 1.00 96.31 266 ASN A CA 1
ATOM 2077 C C . ASN A 1 266 ? -4.625 7.690 -21.657 1.00 96.31 266 ASN A C 1
ATOM 2079 O O . ASN A 1 266 ? -4.879 6.780 -22.427 1.00 96.31 266 ASN A O 1
ATOM 2083 N N . THR A 1 267 ? -3.491 7.724 -20.951 1.00 95.69 267 THR A N 1
ATOM 2084 C CA . THR A 1 267 ? -2.415 6.731 -21.111 1.00 95.69 267 THR A CA 1
ATOM 2085 C C . THR A 1 267 ? -2.864 5.314 -20.738 1.00 95.69 267 THR A C 1
ATOM 2087 O O . THR A 1 267 ? -2.412 4.354 -21.356 1.00 95.69 267 THR A O 1
ATOM 2090 N N . CYS A 1 268 ? -3.763 5.152 -19.759 1.00 97.75 268 CYS A N 1
ATOM 2091 C CA . CYS A 1 268 ? -4.360 3.847 -19.474 1.00 97.75 268 CYS A CA 1
ATOM 2092 C C . CYS A 1 268 ? -5.323 3.400 -20.583 1.00 97.75 268 CYS A C 1
ATOM 2094 O O . CYS A 1 268 ? -5.273 2.240 -20.981 1.00 97.75 268 CYS A O 1
ATOM 2096 N N . ASP A 1 269 ? -6.182 4.299 -21.071 1.00 97.69 269 ASP A N 1
ATOM 2097 C CA . ASP A 1 269 ? -7.146 4.017 -22.144 1.00 97.69 269 ASP A CA 1
ATOM 2098 C C . ASP A 1 269 ? -6.436 3.682 -23.472 1.00 97.69 269 ASP A C 1
ATOM 2100 O O . ASP A 1 269 ? -6.784 2.705 -24.133 1.00 97.69 269 ASP A O 1
ATOM 2104 N N . GLU A 1 270 ? -5.397 4.442 -23.829 1.00 97.62 270 GLU A N 1
ATOM 2105 C CA . GLU A 1 270 ? -4.527 4.253 -24.997 1.00 97.62 270 GLU A CA 1
ATOM 2106 C C . GLU A 1 270 ? -3.823 2.892 -24.944 1.00 97.62 270 GLU A C 1
ATOM 2108 O O . GLU A 1 270 ? -4.016 2.069 -25.841 1.00 97.62 270 GLU A O 1
ATOM 2113 N N . LEU A 1 271 ? -3.090 2.601 -23.859 1.00 97.69 271 LEU A N 1
ATOM 2114 C CA . LEU A 1 271 ? -2.445 1.297 -23.667 1.00 97.69 271 LEU A CA 1
ATOM 2115 C C . LEU A 1 271 ? -3.458 0.150 -23.631 1.00 97.69 271 LEU A C 1
ATOM 2117 O O . LEU A 1 271 ? -3.169 -0.923 -24.154 1.00 97.69 271 LEU A O 1
ATOM 2121 N N . GLY A 1 272 ? -4.641 0.361 -23.047 1.00 97.81 272 GLY A N 1
ATOM 2122 C CA . GLY A 1 272 ? -5.723 -0.623 -23.038 1.00 97.81 272 GLY A CA 1
ATOM 2123 C C . GLY A 1 272 ? -6.228 -0.942 -24.441 1.00 97.81 272 GLY A C 1
ATOM 2124 O O . GLY A 1 272 ? -6.420 -2.109 -24.771 1.00 97.81 272 GLY A O 1
ATOM 2125 N N . CYS A 1 273 ? -6.372 0.072 -25.295 1.00 97.75 273 CYS A N 1
ATOM 2126 C CA . CYS A 1 273 ? -6.751 -0.113 -26.692 1.00 97.75 273 CYS A CA 1
ATOM 2127 C C . CYS A 1 273 ? -5.645 -0.798 -27.507 1.00 97.75 273 CYS A C 1
ATOM 2129 O O . CYS A 1 273 ? -5.946 -1.674 -28.317 1.00 97.75 273 CYS A O 1
ATOM 2131 N N . TRP A 1 274 ? -4.375 -0.431 -27.303 1.00 98.12 274 TRP A N 1
ATOM 2132 C CA . TRP A 1 274 ? -3.251 -1.016 -28.041 1.00 98.12 274 TRP A CA 1
ATOM 2133 C C . TRP A 1 274 ? -2.974 -2.464 -27.620 1.00 98.12 274 TRP A C 1
ATOM 2135 O O . TRP A 1 274 ? -2.850 -3.334 -28.475 1.00 98.12 274 TRP A O 1
ATOM 2145 N N . LEU A 1 275 ? -2.923 -2.762 -26.318 1.00 97.50 275 LEU A N 1
ATOM 2146 C CA . LEU A 1 275 ? -2.693 -4.125 -25.824 1.00 97.50 275 LEU A CA 1
ATOM 2147 C C . LEU A 1 275 ? -3.857 -5.066 -26.173 1.00 97.50 275 LEU A C 1
ATOM 2149 O O . LEU A 1 275 ? -3.600 -6.194 -26.584 1.00 97.50 275 LEU A O 1
ATOM 2153 N N . ALA A 1 276 ? -5.112 -4.602 -26.112 1.00 96.50 276 ALA A N 1
ATOM 2154 C CA . ALA A 1 276 ? -6.259 -5.398 -26.557 1.00 96.50 276 ALA A CA 1
ATOM 2155 C C . ALA A 1 276 ? -6.273 -5.632 -28.081 1.00 96.50 276 ALA A C 1
ATOM 2157 O O . ALA A 1 276 ? -6.660 -6.711 -28.527 1.00 96.50 276 ALA A O 1
ATOM 2158 N N . ARG A 1 277 ? -5.829 -4.652 -28.886 1.00 96.94 277 ARG A N 1
ATOM 2159 C CA . ARG A 1 277 ? -5.648 -4.807 -30.342 1.00 96.94 277 ARG A CA 1
ATOM 2160 C C . ARG A 1 277 ? -4.580 -5.851 -30.676 1.00 96.94 277 ARG A C 1
ATOM 2162 O O . ARG A 1 277 ? -4.794 -6.647 -31.584 1.00 96.94 277 ARG A O 1
ATOM 2169 N N . ASP A 1 278 ? -3.481 -5.868 -29.930 1.00 96.25 278 ASP A N 1
ATOM 2170 C CA . ASP A 1 278 ? -2.400 -6.849 -30.077 1.00 96.25 278 ASP A CA 1
ATOM 2171 C C . ASP A 1 278 ? -2.713 -8.190 -29.361 1.00 96.25 278 ASP A C 1
ATOM 2173 O O . ASP A 1 278 ? -1.836 -9.031 -29.181 1.00 96.25 278 ASP A O 1
ATOM 2177 N N . GLY A 1 279 ? -3.978 -8.414 -28.974 1.00 94.81 279 GLY A N 1
ATOM 2178 C CA . GLY A 1 279 ? -4.508 -9.697 -28.497 1.00 94.81 279 GLY A CA 1
ATOM 2179 C C . GLY A 1 279 ? -4.387 -9.960 -26.992 1.00 94.81 279 GLY A C 1
ATOM 2180 O O . GLY A 1 279 ? -4.852 -10.996 -26.520 1.00 94.81 279 GLY A O 1
ATOM 2181 N N . LEU A 1 280 ? -3.803 -9.048 -26.208 1.00 96.12 280 LEU A N 1
ATOM 2182 C CA . LEU A 1 280 ? -3.608 -9.255 -24.774 1.00 96.12 280 LEU A CA 1
ATOM 2183 C C . LEU A 1 280 ? -4.891 -8.974 -23.978 1.00 96.12 280 LEU A C 1
ATOM 2185 O O . LEU A 1 280 ? -5.489 -7.899 -24.060 1.00 96.12 280 LEU A O 1
ATOM 2189 N N . ARG A 1 281 ? -5.281 -9.923 -23.120 1.00 96.12 281 ARG A N 1
ATOM 2190 C CA . ARG A 1 281 ? -6.418 -9.774 -22.200 1.00 96.12 281 ARG A CA 1
ATOM 2191 C C . ARG A 1 281 ? -6.098 -8.754 -21.097 1.00 96.12 281 ARG A C 1
ATOM 2193 O O . ARG A 1 281 ? -5.489 -9.094 -20.080 1.00 96.12 281 ARG A O 1
ATOM 2200 N N . CYS A 1 282 ? -6.543 -7.508 -21.266 1.00 96.69 282 CYS A N 1
ATOM 2201 C CA . CYS A 1 282 ? -6.356 -6.426 -20.292 1.00 96.69 282 CYS A CA 1
ATOM 2202 C C . CYS A 1 282 ? -7.649 -5.675 -19.921 1.00 96.69 282 CYS A C 1
ATOM 2204 O O . CYS A 1 282 ? -8.617 -5.639 -20.683 1.00 96.69 282 CYS A O 1
ATOM 2206 N N . LYS A 1 283 ? -7.649 -5.020 -18.751 1.00 96.88 283 LYS A N 1
ATOM 2207 C CA . LYS A 1 283 ? -8.677 -4.054 -18.315 1.00 96.88 283 LYS A CA 1
ATOM 2208 C C . LYS A 1 283 ? -8.031 -2.745 -17.877 1.00 96.88 283 LYS A C 1
ATOM 2210 O O . LYS A 1 283 ? -6.890 -2.737 -17.422 1.00 96.88 283 LYS A O 1
ATOM 2215 N N . VAL A 1 284 ? -8.789 -1.655 -17.985 1.00 97.31 284 VAL A N 1
ATOM 2216 C CA . VAL A 1 284 ? -8.403 -0.323 -17.502 1.00 97.31 284 VAL A CA 1
ATOM 2217 C C . VAL A 1 284 ? -9.082 -0.033 -16.161 1.00 97.31 284 VAL A C 1
ATOM 2219 O O . VAL A 1 284 ? -10.258 -0.354 -15.984 1.00 97.31 284 VAL A O 1
ATOM 2222 N N . TYR A 1 285 ? -8.374 0.609 -15.227 1.00 94.69 285 TYR A N 1
ATOM 2223 C CA . TYR A 1 285 ? -8.933 1.085 -13.959 1.00 94.69 285 TYR A CA 1
ATOM 2224 C C . TYR A 1 285 ? -8.427 2.483 -13.584 1.00 94.69 285 TYR A C 1
ATOM 2226 O O . TYR A 1 285 ? -7.270 2.686 -13.215 1.00 94.69 285 TYR A O 1
ATOM 2234 N N . HIS A 1 286 ? -9.326 3.468 -13.579 1.00 94.19 286 HIS A N 1
ATOM 2235 C CA . HIS A 1 286 ? -9.038 4.799 -13.041 1.00 94.19 286 HIS A CA 1
ATOM 2236 C C . HIS A 1 286 ? -10.299 5.536 -12.573 1.00 94.19 286 HIS A C 1
ATOM 2238 O O . HIS A 1 286 ? -11.424 5.209 -12.959 1.00 94.19 286 HIS A O 1
ATOM 2244 N N . ALA A 1 287 ? -10.110 6.609 -11.799 1.00 87.94 287 ALA A N 1
ATOM 2245 C CA . ALA A 1 287 ? -11.190 7.411 -11.215 1.00 87.94 287 ALA A CA 1
ATOM 2246 C C . ALA A 1 287 ? -12.207 7.991 -12.227 1.00 87.94 287 ALA A C 1
ATOM 2248 O O . ALA A 1 287 ? -13.330 8.289 -11.835 1.00 87.94 287 ALA A O 1
ATOM 2249 N N . GLY A 1 288 ? -11.842 8.134 -13.510 1.00 89.88 288 GLY A N 1
ATOM 2250 C CA . GLY A 1 288 ? -12.750 8.597 -14.571 1.00 89.88 288 GLY A CA 1
ATOM 2251 C C . GLY A 1 288 ? -13.770 7.568 -15.082 1.00 89.88 288 GLY A C 1
ATOM 2252 O O . GLY A 1 288 ? -14.687 7.955 -15.795 1.00 89.88 288 GLY A O 1
ATOM 2253 N N . LEU A 1 289 ? -13.635 6.282 -14.735 1.00 91.19 289 LEU A N 1
ATOM 2254 C CA . LEU A 1 289 ? -14.606 5.248 -15.116 1.00 91.19 289 LEU A CA 1
ATOM 2255 C C . LEU A 1 289 ? -15.880 5.344 -14.263 1.00 91.19 289 LEU A C 1
ATOM 2257 O O . LEU A 1 289 ? -15.837 5.842 -13.135 1.00 91.19 289 LEU A O 1
ATOM 2261 N N . SER A 1 290 ? -16.996 4.789 -14.747 1.00 92.69 290 SER A N 1
ATOM 2262 C CA . SER A 1 290 ? -18.188 4.590 -13.913 1.00 92.69 290 SER A CA 1
ATOM 2263 C C . SER A 1 290 ? -17.897 3.641 -12.740 1.00 92.69 290 SER A C 1
ATOM 2265 O O . SER A 1 290 ? -16.960 2.839 -12.782 1.00 92.69 290 SER A O 1
ATOM 2267 N N . ALA A 1 291 ? -18.719 3.698 -11.687 1.00 83.19 291 ALA A N 1
ATOM 2268 C CA . ALA A 1 291 ? -18.602 2.763 -10.568 1.00 83.19 291 ALA A CA 1
ATOM 2269 C C . ALA A 1 291 ? -18.733 1.299 -11.035 1.00 83.19 291 ALA A C 1
ATOM 2271 O O . ALA A 1 291 ? -17.887 0.480 -10.695 1.00 83.19 291 ALA A O 1
ATOM 2272 N N . SER A 1 292 ? -19.715 1.003 -11.894 1.00 87.81 292 SER A N 1
ATOM 2273 C CA . SER A 1 292 ? -19.931 -0.333 -12.464 1.00 87.81 292 SER A CA 1
ATOM 2274 C C . SER A 1 292 ? -18.754 -0.834 -13.307 1.00 87.81 292 SER A C 1
ATOM 2276 O O . SER A 1 292 ? -18.373 -1.994 -13.178 1.00 87.81 292 SER A O 1
ATOM 2278 N N . ALA A 1 293 ? -18.125 0.026 -14.116 1.00 91.44 293 ALA A N 1
ATOM 2279 C CA . ALA A 1 293 ? -16.946 -0.346 -14.898 1.00 91.44 293 ALA A CA 1
ATOM 2280 C C . ALA A 1 293 ? -15.735 -0.652 -14.000 1.00 91.44 293 ALA A C 1
ATOM 2282 O O . ALA A 1 293 ? -15.032 -1.631 -14.243 1.00 91.44 293 ALA A O 1
ATOM 2283 N N . ARG A 1 294 ? -15.529 0.123 -12.922 1.00 89.25 294 ARG A N 1
ATOM 2284 C CA . ARG A 1 294 ? -14.494 -0.169 -11.914 1.00 89.25 294 ARG A CA 1
ATOM 2285 C C . ARG A 1 294 ? -14.743 -1.499 -11.202 1.00 89.25 294 ARG A C 1
ATOM 2287 O O . ARG A 1 294 ? -13.803 -2.272 -11.052 1.00 89.25 294 ARG A O 1
ATOM 2294 N N . THR A 1 295 ? -15.986 -1.780 -10.805 1.00 85.56 295 THR A N 1
ATOM 2295 C CA . THR A 1 295 ? -16.360 -3.059 -10.181 1.00 85.56 295 THR A CA 1
ATOM 2296 C C . THR A 1 295 ? -16.144 -4.235 -11.135 1.00 85.56 295 THR A C 1
ATOM 2298 O O . THR A 1 295 ? -15.531 -5.214 -10.726 1.00 85.56 295 THR A O 1
ATOM 2301 N N . SER A 1 296 ? -16.554 -4.129 -12.406 1.00 91.56 296 SER A N 1
ATOM 2302 C CA . SER A 1 296 ? -16.331 -5.183 -13.413 1.00 91.56 296 SER A CA 1
ATOM 2303 C C . SER A 1 296 ? -14.840 -5.448 -13.632 1.00 91.56 296 SER A C 1
ATOM 2305 O O . SER A 1 296 ? -14.396 -6.585 -13.521 1.00 91.56 296 SER A O 1
ATOM 2307 N N . ALA A 1 297 ? -14.039 -4.398 -13.854 1.00 92.00 297 ALA A N 1
ATOM 2308 C CA . ALA A 1 297 ? -12.596 -4.534 -14.043 1.00 92.00 297 ALA A CA 1
ATOM 2309 C C . ALA A 1 297 ? -11.903 -5.177 -12.828 1.00 92.00 297 ALA A C 1
ATOM 2311 O O . ALA A 1 297 ? -11.043 -6.041 -13.000 1.00 92.00 297 ALA A O 1
ATOM 2312 N N . LEU A 1 298 ? -12.293 -4.789 -11.606 1.00 87.69 298 LEU A N 1
ATOM 2313 C CA . LEU A 1 298 ? -11.757 -5.368 -10.376 1.00 87.69 298 LEU A CA 1
ATOM 2314 C C . LEU A 1 298 ? -12.178 -6.835 -10.196 1.00 87.69 298 LEU A C 1
ATOM 2316 O O . LEU A 1 298 ? -11.328 -7.651 -9.849 1.00 87.69 298 LEU A O 1
ATOM 2320 N N . ASP A 1 299 ? -13.441 -7.186 -10.448 1.00 87.06 299 ASP A N 1
ATOM 2321 C CA . ASP A 1 299 ? -13.951 -8.561 -10.339 1.00 87.06 299 ASP A CA 1
ATOM 2322 C C . ASP A 1 299 ? -13.295 -9.500 -11.359 1.00 87.06 299 ASP A C 1
ATOM 2324 O O . ASP A 1 299 ? -12.745 -10.538 -10.992 1.00 87.06 299 ASP A O 1
ATOM 2328 N N . GLU A 1 300 ? -13.279 -9.103 -12.634 1.00 92.88 300 GLU A N 1
ATOM 2329 C CA . GLU A 1 300 ? -12.704 -9.887 -13.728 1.00 92.88 300 GLU A CA 1
ATOM 2330 C C . GLU A 1 300 ? -11.201 -10.128 -13.530 1.00 92.88 300 GLU A C 1
ATOM 2332 O O . GLU A 1 300 ? -10.716 -11.237 -13.766 1.00 92.88 300 GLU A O 1
ATOM 2337 N N . TRP A 1 301 ? -10.462 -9.122 -13.051 1.00 92.50 301 TRP A N 1
ATOM 2338 C CA . TRP A 1 301 ? -9.043 -9.277 -12.733 1.00 92.50 301 TRP A CA 1
ATOM 2339 C C . TRP A 1 301 ? -8.813 -10.079 -11.447 1.00 92.50 301 TRP A C 1
ATOM 2341 O O . TRP A 1 301 ? -7.932 -10.935 -11.418 1.00 92.50 301 TRP A O 1
ATOM 2351 N N . SER A 1 302 ? -9.608 -9.879 -10.392 1.00 85.94 302 SER A N 1
ATOM 2352 C CA . SER A 1 302 ? -9.455 -10.632 -9.134 1.00 85.94 302 SER A CA 1
ATOM 2353 C C . SER A 1 302 ? -9.746 -12.122 -9.322 1.00 85.94 302 SER A C 1
ATOM 2355 O O . SER A 1 302 ? -9.016 -12.960 -8.800 1.00 85.94 302 SER A O 1
ATOM 2357 N N . ARG A 1 303 ? -10.753 -12.453 -10.142 1.00 87.62 303 ARG A N 1
ATOM 2358 C CA . ARG A 1 303 ? -11.122 -13.824 -10.540 1.00 87.62 303 ARG A CA 1
ATOM 2359 C C . ARG A 1 303 ? -10.238 -14.419 -11.645 1.00 87.62 303 ARG A C 1
ATOM 2361 O O . ARG A 1 303 ? -10.526 -15.510 -12.120 1.00 87.62 303 ARG A O 1
ATOM 2368 N N . GLY A 1 304 ? -9.205 -13.713 -12.112 1.00 88.31 304 GLY A N 1
ATOM 2369 C CA . GLY A 1 304 ? -8.288 -14.211 -13.145 1.00 88.31 304 GLY A CA 1
ATOM 2370 C C . GLY A 1 304 ? -8.855 -14.307 -14.569 1.00 88.31 304 GLY A C 1
ATOM 2371 O O . GLY A 1 304 ? -8.123 -14.704 -15.473 1.00 88.31 304 GLY A O 1
ATOM 2372 N N . LYS A 1 305 ? -10.099 -13.867 -14.813 1.00 91.94 305 LYS A N 1
ATOM 2373 C CA . LYS A 1 305 ? -10.675 -13.741 -16.170 1.00 91.94 305 LYS A CA 1
ATOM 2374 C C . LYS A 1 305 ? -9.873 -12.776 -17.049 1.00 91.94 305 LYS A C 1
ATOM 2376 O O . LYS A 1 305 ? -9.903 -12.881 -18.274 1.00 91.94 305 LYS A O 1
ATOM 2381 N N . VAL A 1 306 ? -9.147 -11.854 -16.418 1.00 93.94 306 VAL A N 1
ATOM 2382 C CA . VAL A 1 306 ? -8.201 -10.935 -17.052 1.00 93.94 306 VAL A CA 1
ATOM 2383 C C . VAL A 1 306 ? -6.869 -10.967 -16.283 1.00 93.94 306 VAL A C 1
ATOM 2385 O O . VAL A 1 306 ? -6.864 -10.704 -15.078 1.00 93.94 306 VAL A O 1
ATOM 2388 N N . PRO A 1 307 ? -5.729 -11.268 -16.932 1.00 94.69 307 PRO A N 1
ATOM 2389 C CA . PRO A 1 307 ? -4.420 -11.258 -16.281 1.00 94.69 307 PRO A CA 1
ATOM 2390 C C . PRO A 1 307 ? -3.859 -9.847 -16.051 1.00 94.69 307 PRO A C 1
ATOM 2392 O O . PRO A 1 307 ? -3.241 -9.602 -15.013 1.00 94.69 307 PRO A O 1
ATOM 2395 N N . ILE A 1 308 ? -4.089 -8.908 -16.976 1.00 96.94 308 ILE A N 1
ATOM 2396 C CA . ILE A 1 308 ? -3.428 -7.593 -16.989 1.00 96.94 308 ILE A CA 1
ATOM 2397 C C . ILE A 1 308 ? -4.385 -6.483 -16.529 1.00 96.94 308 ILE A C 1
ATOM 2399 O O . ILE A 1 308 ? -5.431 -6.259 -17.140 1.00 96.94 308 ILE A O 1
ATOM 2403 N N . MET A 1 309 ? -3.997 -5.732 -15.494 1.00 96.69 309 MET A N 1
ATOM 2404 C CA . MET A 1 309 ? -4.644 -4.465 -15.131 1.00 96.69 309 MET A CA 1
ATOM 2405 C C . MET A 1 309 ? -3.777 -3.276 -15.546 1.00 96.69 309 MET A C 1
ATOM 2407 O O . MET A 1 309 ? -2.601 -3.225 -15.196 1.00 96.69 309 MET A O 1
ATOM 2411 N N . ILE A 1 310 ? -4.364 -2.296 -16.229 1.00 97.94 310 ILE A N 1
ATOM 2412 C CA . ILE A 1 310 ? -3.736 -1.024 -16.609 1.00 97.94 310 ILE A CA 1
ATOM 2413 C C . ILE A 1 310 ? -4.421 0.084 -15.815 1.00 97.94 310 ILE A C 1
ATOM 2415 O O . ILE A 1 310 ? -5.641 0.228 -15.879 1.00 97.94 310 ILE A O 1
ATOM 2419 N N . ALA A 1 311 ? -3.679 0.863 -15.036 1.00 95.69 311 ALA A N 1
ATOM 2420 C CA . ALA A 1 311 ? -4.303 1.754 -14.070 1.00 95.69 311 ALA A CA 1
ATOM 2421 C C . ALA A 1 311 ? -3.486 2.990 -13.705 1.00 95.69 311 ALA A C 1
ATOM 2423 O O . ALA A 1 311 ? -2.264 3.018 -13.819 1.00 95.69 311 ALA A O 1
ATOM 2424 N N . THR A 1 312 ? -4.175 3.993 -13.162 1.00 92.88 312 THR A N 1
ATOM 2425 C CA . THR A 1 312 ? -3.522 5.032 -12.357 1.00 92.88 312 THR A CA 1
ATOM 2426 C C . THR A 1 312 ? -3.441 4.600 -10.891 1.00 92.88 312 THR A C 1
ATOM 2428 O O . THR A 1 312 ? -4.036 3.596 -10.492 1.00 92.88 312 THR A O 1
ATOM 2431 N N . VAL A 1 313 ? -2.777 5.397 -10.047 1.00 84.12 313 VAL A N 1
ATOM 2432 C CA . VAL A 1 313 ? -2.653 5.188 -8.584 1.00 84.12 313 VAL A CA 1
ATOM 2433 C C . VAL A 1 313 ? -3.990 5.011 -7.830 1.00 84.12 313 VAL A C 1
ATOM 2435 O O . VAL A 1 313 ? -4.012 4.618 -6.666 1.00 84.12 313 VAL A O 1
ATOM 2438 N N . ALA A 1 314 ? -5.132 5.250 -8.488 1.00 77.31 314 ALA A N 1
ATOM 2439 C CA . ALA A 1 314 ? -6.453 4.863 -7.993 1.00 77.31 314 ALA A CA 1
ATOM 2440 C C . ALA A 1 314 ? -6.595 3.338 -7.779 1.00 77.31 314 ALA A C 1
ATOM 2442 O O . ALA A 1 314 ? -7.339 2.914 -6.892 1.00 77.31 314 ALA A O 1
ATOM 2443 N N . PHE A 1 315 ? -5.881 2.511 -8.551 1.00 77.81 315 PHE A N 1
ATOM 2444 C CA . PHE A 1 315 ? -5.777 1.062 -8.352 1.00 77.81 315 PHE A CA 1
ATOM 2445 C C . PHE A 1 315 ? -4.695 0.748 -7.307 1.00 77.81 315 PHE A C 1
ATOM 2447 O O . PHE A 1 315 ? -3.645 0.186 -7.612 1.00 77.81 315 PHE A O 1
ATOM 2454 N N . GLY A 1 316 ? -4.937 1.158 -6.059 1.00 60.47 316 GLY A N 1
ATOM 2455 C CA . GLY A 1 316 ? -3.993 0.967 -4.949 1.00 60.47 316 GLY A CA 1
ATOM 2456 C C . GLY A 1 316 ? -4.604 0.447 -3.643 1.00 60.47 316 GLY A C 1
ATOM 2457 O O . GLY A 1 316 ? -3.912 -0.185 -2.842 1.00 60.47 316 GLY A O 1
ATOM 2458 N N . TRP A 1 317 ? -5.895 0.664 -3.413 1.00 60.69 317 TRP A N 1
ATOM 2459 C CA . TRP A 1 317 ? -6.485 0.549 -2.077 1.00 60.69 317 TRP A CA 1
ATOM 2460 C C . TRP A 1 317 ? -7.297 -0.741 -1.929 1.00 60.69 317 TRP A C 1
ATOM 2462 O O . TRP A 1 317 ? -8.238 -0.976 -2.680 1.00 60.69 317 TRP A O 1
ATOM 2472 N N . GLY A 1 318 ? -6.903 -1.600 -0.983 1.00 57.66 318 GLY A N 1
ATOM 2473 C CA . GLY A 1 318 ? -7.551 -2.893 -0.720 1.00 57.66 318 GLY A CA 1
ATOM 2474 C C . GLY A 1 318 ? -7.344 -3.974 -1.793 1.00 57.66 318 GLY A C 1
ATOM 2475 O O . GLY A 1 318 ? -8.098 -4.937 -1.825 1.00 57.66 318 GLY A O 1
ATOM 2476 N N . ILE A 1 319 ? -6.350 -3.832 -2.677 1.00 68.75 319 ILE A N 1
ATOM 2477 C CA . ILE A 1 319 ? -5.970 -4.895 -3.624 1.00 68.75 319 ILE A CA 1
ATOM 2478 C C . ILE A 1 319 ? -5.101 -5.921 -2.897 1.00 68.75 319 ILE A C 1
ATOM 2480 O O . ILE A 1 319 ? -4.025 -5.567 -2.398 1.00 68.75 319 ILE A O 1
ATOM 2484 N N . ASP A 1 320 ? -5.538 -7.182 -2.892 1.00 69.38 320 ASP A N 1
ATOM 2485 C CA . ASP A 1 320 ? -4.801 -8.316 -2.326 1.00 69.38 320 ASP A CA 1
ATOM 2486 C C . ASP A 1 320 ? -4.943 -9.596 -3.169 1.00 69.38 320 ASP A C 1
ATOM 2488 O O . ASP A 1 320 ? -5.520 -10.596 -2.756 1.00 69.38 320 ASP A O 1
ATOM 2492 N N . ARG A 1 321 ? -4.418 -9.555 -4.400 1.00 82.75 321 ARG A N 1
ATOM 2493 C CA . ARG A 1 321 ? -4.202 -10.751 -5.226 1.00 82.75 321 ARG A CA 1
ATOM 2494 C C . ARG A 1 321 ? -2.742 -11.166 -5.062 1.00 82.75 321 ARG A C 1
ATOM 2496 O O . ARG A 1 321 ? -1.861 -10.487 -5.578 1.00 82.75 321 ARG A O 1
ATOM 2503 N N . GLY A 1 322 ? -2.476 -12.245 -4.323 1.00 80.19 322 GLY A N 1
ATOM 2504 C CA . GLY A 1 322 ? -1.103 -12.617 -3.949 1.00 80.19 322 GLY A CA 1
ATOM 2505 C C . GLY A 1 322 ? -0.181 -12.930 -5.134 1.00 80.19 322 GLY A C 1
ATOM 2506 O O . GLY A 1 322 ? 1.002 -12.599 -5.093 1.00 80.19 322 GLY A O 1
ATOM 2507 N N . ILE A 1 323 ? -0.758 -13.480 -6.206 1.00 89.69 323 ILE A N 1
ATOM 2508 C CA . ILE A 1 323 ? -0.067 -14.056 -7.370 1.00 89.69 323 ILE A CA 1
ATOM 2509 C C . ILE A 1 323 ? 0.357 -13.053 -8.463 1.00 89.69 323 ILE A C 1
ATOM 2511 O O . ILE A 1 323 ? 0.512 -13.438 -9.621 1.00 89.69 323 ILE A O 1
ATOM 2515 N N . VAL A 1 324 ? 0.519 -11.763 -8.145 1.00 94.50 324 VAL A N 1
ATOM 2516 C CA . VAL A 1 324 ? 0.999 -10.753 -9.113 1.00 94.50 324 VAL A CA 1
ATOM 2517 C C . VAL A 1 324 ? 2.473 -11.016 -9.437 1.00 94.50 324 VAL A C 1
ATOM 2519 O O . VAL A 1 324 ? 3.340 -10.827 -8.586 1.00 94.50 324 VAL A O 1
ATOM 2522 N N . ARG A 1 325 ? 2.773 -11.427 -10.672 1.00 95.69 325 ARG A N 1
ATOM 2523 C CA . ARG A 1 325 ? 4.135 -11.783 -11.113 1.00 95.69 325 ARG A CA 1
ATOM 2524 C C . ARG A 1 325 ? 4.904 -10.599 -11.701 1.00 95.69 325 ARG A C 1
ATOM 2526 O O . ARG A 1 325 ? 6.130 -10.597 -11.646 1.00 95.69 325 ARG A O 1
ATOM 2533 N N . LEU A 1 326 ? 4.208 -9.579 -12.207 1.00 96.75 326 LEU A N 1
ATOM 2534 C CA . LEU A 1 326 ? 4.814 -8.351 -12.731 1.00 96.75 326 LEU A CA 1
ATOM 2535 C C . LEU A 1 326 ? 4.056 -7.104 -12.256 1.00 96.75 326 LEU A C 1
ATOM 2537 O O . LEU A 1 326 ? 2.852 -6.971 -12.482 1.00 96.75 326 LEU A O 1
ATOM 2541 N N . VAL A 1 327 ? 4.786 -6.154 -11.675 1.00 97.25 327 VAL A N 1
ATOM 2542 C CA . VAL A 1 327 ? 4.371 -4.748 -11.593 1.00 97.25 327 VAL A CA 1
ATOM 2543 C C . VAL A 1 327 ? 5.231 -3.940 -12.562 1.00 97.25 327 VAL A C 1
ATOM 2545 O O . VAL A 1 327 ? 6.451 -4.089 -12.609 1.00 97.25 327 VAL A O 1
ATOM 2548 N N . CYS A 1 328 ? 4.587 -3.095 -13.357 1.00 97.38 328 CYS A N 1
ATOM 2549 C CA . CYS A 1 328 ? 5.213 -2.274 -14.380 1.00 97.38 328 CYS A CA 1
ATOM 2550 C C . CYS A 1 328 ? 4.843 -0.802 -14.175 1.00 97.38 328 CYS A C 1
ATOM 2552 O O . CYS A 1 328 ? 3.675 -0.439 -14.275 1.00 97.38 328 CYS A O 1
ATOM 2554 N N . HIS A 1 329 ? 5.825 0.070 -13.982 1.00 98.19 329 HIS A N 1
ATOM 2555 C CA . HIS A 1 329 ? 5.636 1.519 -13.966 1.00 98.19 329 HIS A CA 1
ATOM 2556 C C . HIS A 1 329 ? 5.909 2.100 -15.352 1.00 98.19 329 HIS A C 1
ATOM 2558 O O . HIS A 1 329 ? 7.053 2.379 -15.698 1.00 98.19 329 HIS A O 1
ATOM 2564 N N . TYR A 1 330 ? 4.852 2.295 -16.146 1.00 97.12 330 TYR A N 1
ATOM 2565 C CA . TYR A 1 330 ? 4.909 2.974 -17.450 1.00 97.12 330 TYR A CA 1
ATOM 2566 C C . TYR A 1 330 ? 4.921 4.511 -17.323 1.00 97.12 330 TYR A C 1
ATOM 2568 O O . TYR A 1 330 ? 5.015 5.247 -18.306 1.00 97.12 330 TYR A O 1
ATOM 2576 N N . SER A 1 331 ? 4.821 5.030 -16.102 1.00 93.44 331 SER A N 1
ATOM 2577 C CA . SER A 1 331 ? 5.105 6.423 -15.764 1.00 93.44 331 SER A CA 1
ATOM 2578 C C . SER A 1 331 ? 5.787 6.473 -14.403 1.00 93.44 331 SER A C 1
ATOM 2580 O O . SER A 1 331 ? 5.510 5.632 -13.546 1.00 93.44 331 SER A O 1
ATOM 2582 N N . LEU A 1 332 ? 6.642 7.472 -14.191 1.00 95.00 332 LEU A N 1
ATOM 2583 C CA . LEU A 1 332 ? 7.342 7.647 -12.919 1.00 95.00 332 LEU A CA 1
ATOM 2584 C C . LEU A 1 332 ? 6.379 7.805 -11.722 1.00 95.00 332 LEU A C 1
ATOM 2586 O O . LEU A 1 332 ? 5.466 8.635 -11.777 1.00 95.00 332 LEU A O 1
ATOM 2590 N N . PRO A 1 333 ? 6.617 7.089 -10.609 1.00 94.81 333 PRO A N 1
ATOM 2591 C CA . PRO A 1 333 ? 6.038 7.411 -9.309 1.00 94.81 333 PRO A CA 1
ATOM 2592 C C . PRO A 1 333 ? 6.475 8.794 -8.822 1.00 94.81 333 PRO A C 1
ATOM 2594 O O . PRO A 1 333 ? 7.521 9.315 -9.210 1.00 94.81 333 PRO A O 1
ATOM 2597 N N . LYS A 1 334 ? 5.691 9.386 -7.917 1.00 92.69 334 LYS A N 1
ATOM 2598 C CA . LYS A 1 334 ? 6.012 10.700 -7.333 1.00 92.69 334 LYS A CA 1
ATOM 2599 C C . LYS A 1 334 ? 7.117 10.655 -6.274 1.00 92.69 334 LYS A C 1
ATOM 2601 O O . LYS A 1 334 ? 7.714 11.688 -5.999 1.00 92.69 334 LYS A O 1
ATOM 2606 N N . SER A 1 335 ? 7.386 9.492 -5.683 1.00 93.31 335 SER A N 1
ATOM 2607 C CA . SER A 1 335 ? 8.452 9.298 -4.698 1.00 93.31 335 SER A CA 1
ATOM 2608 C C . SER A 1 335 ? 8.807 7.814 -4.532 1.00 93.31 335 SER A C 1
ATOM 2610 O O . SER A 1 335 ? 8.101 6.935 -5.038 1.00 93.31 335 SER A O 1
ATOM 2612 N N . ILE A 1 336 ? 9.879 7.537 -3.782 1.00 94.50 336 ILE A N 1
ATOM 2613 C CA . ILE A 1 336 ? 10.307 6.174 -3.424 1.00 94.50 336 ILE A CA 1
ATOM 2614 C C . ILE A 1 336 ? 9.242 5.442 -2.594 1.00 94.50 336 ILE A C 1
ATOM 2616 O O . ILE A 1 336 ? 9.050 4.244 -2.778 1.00 94.50 336 ILE A O 1
ATOM 2620 N N . GLU A 1 337 ? 8.518 6.140 -1.715 1.00 91.19 337 GLU A N 1
ATOM 2621 C CA . GLU A 1 337 ? 7.433 5.559 -0.915 1.00 91.19 337 GLU A CA 1
ATOM 2622 C C . GLU A 1 337 ? 6.306 5.026 -1.806 1.00 91.19 337 GLU A C 1
ATOM 2624 O O . GLU A 1 337 ? 5.888 3.879 -1.641 1.00 91.19 337 GLU A O 1
ATOM 2629 N N . ALA A 1 338 ? 5.865 5.827 -2.783 1.00 91.00 338 ALA A N 1
ATOM 2630 C CA . ALA A 1 338 ? 4.850 5.421 -3.752 1.00 91.00 338 ALA A CA 1
ATOM 2631 C C . ALA A 1 338 ? 5.338 4.228 -4.589 1.00 91.00 338 ALA A C 1
ATOM 2633 O O . ALA A 1 338 ? 4.670 3.195 -4.634 1.00 91.00 338 ALA A O 1
ATOM 2634 N N . PHE A 1 339 ? 6.549 4.320 -5.156 1.00 95.31 339 PHE A N 1
ATOM 2635 C CA . PHE A 1 339 ? 7.157 3.227 -5.918 1.00 95.31 339 PHE A CA 1
ATOM 2636 C C . PHE A 1 339 ? 7.228 1.924 -5.115 1.00 95.31 339 PHE A C 1
ATOM 2638 O O . PHE A 1 339 ? 6.870 0.865 -5.628 1.00 95.31 339 PHE A O 1
ATOM 2645 N N . TYR A 1 340 ? 7.657 1.988 -3.854 1.00 93.62 340 TYR A N 1
ATOM 2646 C CA . TYR A 1 340 ? 7.785 0.828 -2.977 1.00 93.62 340 TYR A CA 1
ATOM 2647 C C . TYR A 1 340 ? 6.425 0.202 -2.625 1.00 93.62 340 TYR A C 1
ATOM 2649 O O . TYR A 1 340 ? 6.263 -1.016 -2.699 1.00 93.62 340 TYR A O 1
ATOM 2657 N N . GLN A 1 341 ? 5.412 1.014 -2.304 1.00 90.31 341 GLN A N 1
ATOM 2658 C CA . GLN A 1 341 ? 4.059 0.507 -2.044 1.00 90.31 341 GLN A CA 1
ATOM 2659 C C . GLN A 1 341 ? 3.394 -0.086 -3.297 1.00 90.31 341 GLN A C 1
ATOM 2661 O O . GLN A 1 341 ? 2.588 -1.012 -3.184 1.00 90.31 341 GLN A O 1
ATOM 2666 N N . GLU A 1 342 ? 3.700 0.448 -4.480 1.00 93.25 342 GLU A N 1
ATOM 2667 C CA . GLU A 1 342 ? 3.162 -0.002 -5.766 1.00 93.25 342 GLU A CA 1
ATOM 2668 C C . GLU A 1 342 ? 3.851 -1.279 -6.265 1.00 93.25 342 GLU A C 1
ATOM 2670 O O . GLU A 1 342 ? 3.166 -2.252 -6.576 1.00 93.25 342 GLU A O 1
ATOM 2675 N N . SER A 1 343 ? 5.186 -1.320 -6.265 1.00 94.62 343 SER A N 1
ATOM 2676 C CA . SER A 1 343 ? 5.983 -2.508 -6.621 1.00 94.62 343 SER A CA 1
ATOM 2677 C C . SER A 1 343 ? 5.804 -3.658 -5.626 1.00 94.62 343 SER A C 1
ATOM 2679 O O . SER A 1 343 ? 5.647 -4.805 -6.039 1.00 94.62 343 SER A O 1
ATOM 2681 N N . GLY A 1 344 ? 5.691 -3.366 -4.323 1.00 91.94 344 GLY A N 1
ATOM 2682 C CA . GLY A 1 344 ? 5.434 -4.343 -3.256 1.00 91.94 344 GLY A CA 1
ATOM 2683 C C . GLY A 1 344 ? 4.092 -5.088 -3.349 1.00 91.94 344 GLY A C 1
ATOM 2684 O O . GLY A 1 344 ? 3.808 -5.964 -2.528 1.00 91.94 344 GLY A O 1
ATOM 2685 N N . ARG A 1 345 ? 3.255 -4.774 -4.348 1.00 91.31 345 ARG A N 1
ATOM 2686 C CA . ARG A 1 345 ? 2.072 -5.564 -4.735 1.00 91.31 345 ARG A CA 1
ATOM 2687 C C . ARG A 1 345 ? 2.446 -6.870 -5.433 1.00 91.31 345 ARG A C 1
ATOM 2689 O O . ARG A 1 345 ? 1.635 -7.790 -5.412 1.00 91.31 345 ARG A O 1
ATOM 2696 N N . ALA A 1 346 ? 3.645 -6.954 -6.007 1.00 92.44 346 ALA A N 1
ATOM 2697 C CA . ALA A 1 346 ? 4.178 -8.168 -6.602 1.00 92.44 346 ALA A CA 1
ATOM 2698 C C . ALA A 1 346 ? 4.425 -9.260 -5.538 1.00 92.44 346 ALA A C 1
ATOM 2700 O O . ALA A 1 346 ? 4.923 -8.983 -4.440 1.00 92.44 346 ALA A O 1
ATOM 2701 N N . GLY A 1 347 ? 4.061 -10.495 -5.883 1.00 92.25 347 GLY A N 1
ATOM 2702 C CA . GLY A 1 347 ? 4.354 -11.739 -5.172 1.00 92.25 347 GLY A CA 1
ATOM 2703 C C . GLY A 1 347 ? 4.165 -11.717 -3.654 1.00 92.25 347 GLY A C 1
ATOM 2704 O O . GLY A 1 347 ? 5.133 -11.925 -2.925 1.00 92.25 347 GLY A O 1
ATOM 2705 N N . ARG A 1 348 ? 2.946 -11.469 -3.149 1.00 89.69 348 ARG A N 1
ATOM 2706 C CA . ARG A 1 348 ? 2.634 -11.586 -1.696 1.00 89.69 348 ARG A CA 1
ATOM 2707 C C . ARG A 1 348 ? 2.480 -13.041 -1.222 1.00 89.69 348 ARG A C 1
ATOM 2709 O O . ARG A 1 348 ? 2.383 -13.306 -0.021 1.00 89.69 348 ARG A O 1
ATOM 2716 N N . ASP A 1 349 ? 2.482 -13.958 -2.182 1.00 89.00 349 ASP A N 1
ATOM 2717 C CA . ASP A 1 349 ? 2.758 -15.391 -2.049 1.00 89.00 349 ASP A CA 1
ATOM 2718 C C . ASP A 1 349 ? 4.259 -15.702 -1.835 1.00 89.00 349 ASP A C 1
ATOM 2720 O O . ASP A 1 349 ? 4.626 -16.862 -1.710 1.00 89.00 349 ASP A O 1
ATOM 2724 N N . GLN A 1 350 ? 5.121 -14.676 -1.804 1.00 88.81 350 GLN A N 1
ATOM 2725 C CA . GLN A 1 350 ? 6.590 -14.743 -1.754 1.00 88.81 350 GLN A CA 1
ATOM 2726 C C . GLN A 1 350 ? 7.265 -15.439 -2.950 1.00 88.81 350 GLN A C 1
ATOM 2728 O O . GLN A 1 350 ? 8.489 -15.523 -2.991 1.00 88.81 350 GLN A O 1
ATOM 2733 N N . GLN A 1 351 ? 6.509 -15.834 -3.975 1.00 93.06 351 GLN A N 1
ATOM 2734 C CA . GLN A 1 351 ? 7.047 -16.471 -5.179 1.00 93.06 351 GLN A CA 1
ATOM 2735 C C . GLN A 1 351 ? 7.720 -15.443 -6.112 1.00 93.06 351 GLN A C 1
ATOM 2737 O O . GLN A 1 351 ? 7.327 -14.264 -6.095 1.00 93.06 351 GLN A O 1
ATOM 2742 N N . PRO A 1 352 ? 8.701 -15.845 -6.950 1.00 94.88 352 PRO A N 1
ATOM 2743 C CA . PRO A 1 352 ? 9.431 -14.962 -7.864 1.00 94.88 352 PRO A CA 1
ATOM 2744 C C . PRO A 1 352 ? 8.537 -13.999 -8.646 1.00 94.88 352 PRO A C 1
ATOM 2746 O O . PRO A 1 352 ? 7.508 -14.382 -9.202 1.00 94.88 352 PRO A O 1
ATOM 2749 N N . CYS A 1 353 ? 8.913 -12.727 -8.689 1.00 96.06 353 CYS A N 1
ATOM 2750 C CA . CYS A 1 353 ? 8.176 -11.694 -9.409 1.00 96.06 353 CYS A CA 1
ATOM 2751 C C . CYS A 1 353 ? 9.098 -10.533 -9.808 1.00 96.06 353 CYS A C 1
ATOM 2753 O O . CYS A 1 353 ? 10.249 -10.452 -9.379 1.00 96.06 353 CYS A O 1
ATOM 2755 N N . CYS A 1 354 ? 8.607 -9.632 -10.656 1.00 97.12 354 CYS A N 1
ATOM 2756 C CA . CYS A 1 354 ? 9.389 -8.536 -11.212 1.00 97.12 354 CYS A CA 1
ATOM 2757 C C . CYS A 1 354 ? 8.712 -7.173 -11.003 1.00 97.12 354 CYS A C 1
ATOM 2759 O O . CYS A 1 354 ? 7.488 -7.050 -11.059 1.00 97.12 354 CYS A O 1
ATOM 2761 N N . SER A 1 355 ? 9.533 -6.146 -10.785 1.00 97.81 355 SER A N 1
ATOM 2762 C CA . SER A 1 355 ? 9.155 -4.737 -10.758 1.00 97.81 355 SER A CA 1
ATOM 2763 C C . SER A 1 355 ? 9.968 -3.986 -11.813 1.00 97.81 355 SER A C 1
ATOM 2765 O O . SER A 1 355 ? 11.140 -3.676 -11.584 1.00 97.81 355 SER A O 1
ATOM 2767 N N . ILE A 1 356 ? 9.346 -3.683 -12.954 1.00 98.38 356 ILE A N 1
ATOM 2768 C CA . ILE A 1 356 ? 9.970 -2.949 -14.066 1.00 98.38 356 ILE A CA 1
ATOM 2769 C C . ILE A 1 356 ? 9.525 -1.490 -14.012 1.00 98.38 356 ILE A C 1
ATOM 2771 O O . ILE A 1 356 ? 8.327 -1.217 -13.985 1.00 98.38 356 ILE A O 1
ATOM 2775 N N . LEU A 1 357 ? 10.464 -0.549 -14.046 1.00 98.44 357 LEU A N 1
ATOM 2776 C CA . LEU A 1 357 ? 10.170 0.881 -14.130 1.00 98.44 357 LEU A CA 1
ATOM 2777 C C . LEU A 1 357 ? 10.732 1.477 -15.420 1.00 98.44 357 LEU A C 1
ATOM 2779 O O . LEU A 1 357 ? 11.927 1.381 -15.687 1.00 98.44 357 LEU A O 1
ATOM 2783 N N . TYR A 1 358 ? 9.874 2.132 -16.199 1.00 97.94 358 TYR A N 1
ATOM 2784 C CA . TYR A 1 358 ? 10.265 2.873 -17.392 1.00 97.94 358 TYR A CA 1
ATOM 2785 C C . TYR A 1 358 ? 10.586 4.327 -17.014 1.00 97.94 358 TYR A C 1
ATOM 2787 O O . TYR A 1 358 ? 9.687 5.113 -16.715 1.00 97.94 358 TYR A O 1
ATOM 2795 N N . TYR A 1 359 ? 11.871 4.682 -17.028 1.00 97.31 359 TYR A N 1
ATOM 2796 C CA . TYR A 1 359 ? 12.363 6.048 -16.832 1.00 97.31 359 TYR A CA 1
ATOM 2797 C C . TYR A 1 359 ? 12.553 6.738 -18.182 1.00 97.31 359 TYR A C 1
ATOM 2799 O O . TYR A 1 359 ? 12.984 6.100 -19.137 1.00 97.31 359 TYR A O 1
ATOM 2807 N N . GLY A 1 360 ? 12.293 8.041 -18.260 1.00 94.38 360 GLY A N 1
ATOM 2808 C CA . GLY A 1 360 ? 12.709 8.841 -19.406 1.00 94.38 360 GLY A CA 1
ATOM 2809 C C . GLY A 1 360 ? 12.787 10.330 -19.096 1.00 94.38 360 GLY A C 1
ATOM 2810 O O . GLY A 1 360 ? 12.142 10.817 -18.159 1.00 94.38 360 GLY A O 1
ATOM 2811 N N . ILE A 1 361 ? 13.572 11.067 -19.880 1.00 92.69 361 ILE A N 1
ATOM 2812 C CA . ILE A 1 361 ? 13.869 12.484 -19.607 1.00 92.69 361 ILE A CA 1
ATOM 2813 C C . ILE A 1 361 ? 12.610 13.353 -19.746 1.00 92.69 361 ILE A C 1
ATOM 2815 O O . ILE A 1 361 ? 12.381 14.266 -18.945 1.00 92.69 361 ILE A O 1
ATOM 2819 N N . GLN A 1 362 ? 11.744 13.046 -20.715 1.00 89.88 362 GLN A N 1
ATOM 2820 C CA . GLN A 1 362 ? 10.483 13.770 -20.887 1.00 89.88 362 GLN A CA 1
ATOM 2821 C C . GLN A 1 362 ? 9.419 13.376 -19.844 1.00 89.88 362 GLN A C 1
ATOM 2823 O O . GLN A 1 362 ? 8.674 14.245 -19.380 1.00 89.88 362 GLN A O 1
ATOM 2828 N N . ASP A 1 363 ? 9.395 12.116 -19.393 1.00 90.50 363 ASP A N 1
ATOM 2829 C CA . ASP A 1 363 ? 8.571 11.660 -18.259 1.00 90.50 363 ASP A CA 1
ATOM 2830 C C . ASP A 1 363 ? 8.937 12.425 -16.975 1.00 90.50 363 ASP A C 1
ATOM 2832 O O . ASP A 1 363 ? 8.052 12.922 -16.274 1.00 90.50 363 ASP A O 1
ATOM 2836 N N . ARG A 1 364 ? 10.242 12.588 -16.702 1.00 94.50 364 ARG A N 1
ATOM 2837 C CA . ARG A 1 364 ? 10.757 13.375 -15.570 1.00 94.50 364 ARG A CA 1
ATOM 2838 C C . ARG A 1 364 ? 10.233 14.809 -15.599 1.00 94.50 364 ARG A C 1
ATOM 2840 O O . ARG A 1 364 ? 9.582 15.238 -14.648 1.00 94.50 364 ARG A O 1
ATOM 2847 N N . ARG A 1 365 ? 10.466 15.532 -16.701 1.00 93.38 365 ARG A N 1
ATOM 2848 C CA . ARG A 1 365 ? 10.011 16.926 -16.887 1.00 93.38 365 ARG A CA 1
ATOM 2849 C C . ARG A 1 365 ? 8.497 17.066 -16.699 1.00 93.38 365 ARG A C 1
ATOM 2851 O O . ARG A 1 365 ? 8.033 18.009 -16.059 1.00 93.38 365 ARG A O 1
ATOM 2858 N N . THR A 1 366 ? 7.738 16.102 -17.219 1.00 91.44 366 THR A N 1
ATOM 2859 C CA . THR A 1 366 ? 6.275 16.057 -17.103 1.00 91.44 366 THR A CA 1
ATOM 2860 C C . THR A 1 366 ? 5.844 15.887 -15.642 1.00 91.44 366 THR A C 1
ATOM 2862 O O . THR A 1 366 ? 5.004 16.648 -15.161 1.00 91.44 366 THR A O 1
ATOM 2865 N N . MET A 1 367 ? 6.459 14.959 -14.899 1.00 92.38 367 MET A N 1
ATOM 2866 C CA . MET A 1 367 ? 6.145 14.730 -13.483 1.00 92.38 367 MET A CA 1
ATOM 2867 C C . MET A 1 367 ? 6.547 15.908 -12.585 1.00 92.38 367 MET A C 1
ATOM 2869 O O . MET A 1 367 ? 5.774 16.295 -11.710 1.00 92.38 367 MET A O 1
ATOM 2873 N N . GLU A 1 368 ? 7.693 16.548 -12.837 1.00 92.94 368 GLU A N 1
ATOM 2874 C CA . GLU A 1 368 ? 8.086 17.772 -12.127 1.00 92.94 368 GLU A CA 1
ATOM 2875 C C . GLU A 1 368 ? 7.051 18.897 -12.299 1.00 92.94 368 GLU A C 1
ATOM 2877 O O . GLU A 1 368 ? 6.744 19.605 -11.338 1.00 92.94 368 GLU A O 1
ATOM 2882 N N . PHE A 1 369 ? 6.500 19.068 -13.507 1.00 90.75 369 PHE A N 1
ATOM 2883 C CA . PHE A 1 369 ? 5.434 20.038 -13.776 1.00 90.75 369 PHE A CA 1
ATOM 2884 C C . PHE A 1 369 ? 4.124 19.673 -13.060 1.00 90.75 369 PHE A C 1
ATOM 2886 O O . PHE A 1 369 ? 3.495 20.540 -12.451 1.00 90.75 369 PHE A O 1
ATOM 2893 N N . ILE A 1 370 ? 3.739 18.392 -13.075 1.00 88.56 370 ILE A N 1
ATOM 2894 C CA . ILE A 1 370 ? 2.559 17.890 -12.355 1.00 88.56 370 ILE A CA 1
ATOM 2895 C C . ILE A 1 370 ? 2.680 18.165 -10.853 1.00 88.56 370 ILE A C 1
ATOM 2897 O O . ILE A 1 370 ? 1.752 18.708 -10.263 1.00 88.56 370 ILE A O 1
ATOM 2901 N N . ILE A 1 371 ? 3.821 17.856 -10.233 1.00 87.69 371 ILE A N 1
ATOM 2902 C CA . ILE A 1 371 ? 4.043 18.070 -8.794 1.00 87.69 371 ILE A CA 1
ATOM 2903 C C . ILE A 1 371 ? 3.928 19.559 -8.432 1.00 87.69 371 ILE A C 1
ATOM 2905 O O . ILE A 1 371 ? 3.215 19.908 -7.491 1.00 87.69 371 ILE A O 1
ATOM 2909 N N . LYS A 1 372 ? 4.538 20.446 -9.232 1.00 87.31 372 LYS A N 1
ATOM 2910 C CA . LYS A 1 372 ? 4.434 21.909 -9.067 1.00 87.31 372 LYS A CA 1
ATOM 2911 C C . LYS A 1 372 ? 2.978 22.411 -9.162 1.00 87.31 372 LYS A C 1
ATOM 2913 O O . LYS A 1 372 ? 2.636 23.397 -8.511 1.00 87.31 372 LYS A O 1
ATOM 2918 N N . LYS A 1 373 ? 2.113 21.737 -9.934 1.00 83.62 373 LYS A N 1
ATOM 2919 C CA . LYS A 1 373 ? 0.701 22.106 -10.156 1.00 83.62 373 LYS A CA 1
ATOM 2920 C C . LYS A 1 373 ? -0.283 21.484 -9.153 1.00 83.62 373 LYS A C 1
ATOM 2922 O O . LYS A 1 373 ? -1.233 22.154 -8.741 1.00 83.62 373 LYS A O 1
ATOM 2927 N N . ASP A 1 374 ? -0.083 20.228 -8.764 1.00 73.12 374 ASP A N 1
ATOM 2928 C CA . ASP A 1 374 ? -0.983 19.497 -7.861 1.00 73.12 374 ASP A CA 1
ATOM 2929 C C . ASP A 1 374 ? -0.992 20.114 -6.459 1.00 73.12 374 ASP A C 1
ATOM 2931 O O . ASP A 1 374 ? -2.061 20.332 -5.888 1.00 73.12 374 ASP A O 1
ATOM 2935 N N . ASP A 1 375 ? 0.179 20.468 -5.920 1.00 64.19 375 ASP A N 1
ATOM 2936 C CA . ASP A 1 375 ? 0.240 21.167 -4.634 1.00 64.19 375 ASP A CA 1
ATOM 2937 C C . ASP A 1 375 ? -0.382 22.569 -4.755 1.00 64.19 375 ASP A C 1
ATOM 2939 O O . ASP A 1 375 ? -1.232 22.935 -3.944 1.00 64.19 375 ASP A O 1
ATOM 2943 N N . GLY A 1 376 ? -0.082 23.310 -5.830 1.00 53.53 376 GLY A N 1
ATOM 2944 C CA . GLY A 1 376 ? -0.644 24.642 -6.103 1.00 53.53 376 GLY A CA 1
ATOM 2945 C C . GLY A 1 376 ? -2.167 24.710 -6.314 1.00 53.53 376 GLY A C 1
ATOM 2946 O O . GLY A 1 376 ? -2.709 25.811 -6.369 1.00 53.53 376 GLY A O 1
ATOM 2947 N N . SER A 1 377 ? -2.866 23.574 -6.424 1.00 49.22 377 SER A N 1
ATOM 2948 C CA . SER A 1 377 ? -4.320 23.508 -6.664 1.00 49.22 377 SER A CA 1
ATOM 2949 C C . SER A 1 377 ? -5.130 22.851 -5.534 1.00 49.22 377 SER A C 1
ATOM 2951 O O . SER A 1 377 ? -6.362 22.856 -5.573 1.00 49.22 377 SER A O 1
ATOM 2953 N N . ARG A 1 378 ? -4.478 22.340 -4.480 1.00 48.47 378 ARG A N 1
ATOM 2954 C CA . ARG A 1 378 ? -5.111 21.610 -3.362 1.00 48.47 378 ARG A CA 1
ATOM 2955 C C . ARG A 1 378 ? -5.736 22.506 -2.266 1.00 48.47 378 ARG A C 1
ATOM 2957 O O . ARG A 1 378 ? -5.680 22.177 -1.083 1.00 48.47 378 ARG A O 1
ATOM 2964 N N . GLY A 1 379 ? -6.396 23.606 -2.648 1.00 44.22 379 GLY A N 1
ATOM 2965 C CA . GLY A 1 379 ? -7.256 24.406 -1.756 1.00 44.22 379 GLY A CA 1
ATOM 2966 C C . GLY A 1 379 ? -7.345 25.903 -2.090 1.00 44.22 379 GLY A C 1
ATOM 2967 O O . GLY A 1 379 ? -6.584 26.418 -2.900 1.00 44.22 379 GLY A O 1
ATOM 2968 N N . LYS A 1 380 ? -8.253 26.634 -1.417 1.00 38.97 380 LYS A N 1
ATOM 2969 C CA . LYS A 1 380 ? -8.385 28.114 -1.494 1.00 38.97 380 LYS A CA 1
ATOM 2970 C C . LYS A 1 380 ? -7.292 28.875 -0.710 1.00 38.97 380 LYS A C 1
ATOM 2972 O O . LYS A 1 380 ? -7.531 29.953 -0.178 1.00 38.97 380 LYS A O 1
ATOM 2977 N N . GLY A 1 381 ? -6.097 28.309 -0.619 1.00 49.06 381 GLY A N 1
ATOM 2978 C CA . GLY A 1 381 ? -4.926 28.938 -0.020 1.00 49.06 381 GLY A CA 1
ATOM 2979 C C . GLY A 1 381 ? -3.693 28.469 -0.774 1.00 49.06 381 GLY A C 1
ATOM 2980 O O . GLY A 1 381 ? -3.626 27.302 -1.159 1.00 49.06 381 GLY A O 1
ATOM 2981 N N . MET A 1 382 ? -2.739 29.372 -1.006 1.00 48.31 382 MET A N 1
ATOM 2982 C CA . MET A 1 382 ? -1.475 29.023 -1.654 1.00 48.31 382 MET A CA 1
ATOM 2983 C C . MET A 1 382 ? -0.821 27.861 -0.902 1.00 48.31 382 MET A C 1
ATOM 2985 O O . MET A 1 382 ? -0.659 27.928 0.319 1.00 48.31 382 MET A O 1
ATOM 2989 N N . ALA A 1 383 ? -0.413 26.809 -1.617 1.00 55.53 383 ALA A N 1
ATOM 2990 C CA . ALA A 1 383 ? 0.472 25.817 -1.024 1.00 55.53 383 ALA A CA 1
ATOM 2991 C C . ALA A 1 383 ? 1.734 26.524 -0.526 1.00 55.53 383 ALA A C 1
ATOM 2993 O O . ALA A 1 383 ? 2.341 27.312 -1.255 1.00 55.53 383 ALA A O 1
ATOM 2994 N N . SER A 1 384 ? 2.128 26.256 0.720 1.00 64.44 384 SER A N 1
ATOM 2995 C CA . SER A 1 384 ? 3.368 26.819 1.238 1.00 64.44 384 SER A CA 1
ATOM 2996 C C . SER A 1 384 ? 4.534 26.332 0.364 1.00 64.44 384 SER A C 1
ATOM 2998 O O . SER A 1 384 ? 4.589 25.136 0.057 1.00 64.44 384 SER A O 1
ATOM 3000 N N . PRO A 1 385 ? 5.484 27.206 -0.029 1.00 72.88 385 PRO A N 1
ATOM 3001 C CA . PRO A 1 385 ? 6.611 26.815 -0.883 1.00 72.88 385 PRO A CA 1
ATOM 3002 C C . PRO A 1 385 ? 7.383 25.600 -0.349 1.00 72.88 385 PRO A C 1
ATOM 3004 O O . PRO A 1 385 ? 7.873 24.781 -1.121 1.00 72.88 385 PRO A O 1
ATOM 3007 N N . GLN A 1 386 ? 7.400 25.432 0.977 1.00 75.50 386 GLN A N 1
ATOM 3008 C CA . GLN A 1 386 ? 7.978 24.286 1.673 1.00 75.50 386 GLN A CA 1
ATOM 3009 C C . GLN A 1 386 ? 7.347 22.931 1.292 1.00 75.50 386 GLN A C 1
ATOM 3011 O O . GLN A 1 386 ? 8.069 21.939 1.238 1.00 75.50 386 GLN A O 1
ATOM 3016 N N . ARG A 1 387 ? 6.035 22.861 1.006 1.00 73.62 387 ARG A N 1
ATOM 3017 C CA . ARG A 1 387 ? 5.384 21.615 0.551 1.00 73.62 387 ARG A CA 1
ATOM 3018 C C . ARG A 1 387 ? 5.792 21.265 -0.870 1.00 73.62 387 ARG A C 1
ATOM 3020 O O . ARG A 1 387 ? 6.276 20.164 -1.084 1.00 73.62 387 ARG A O 1
ATOM 3027 N N . VAL A 1 388 ? 5.696 22.227 -1.791 1.00 80.44 388 VAL A N 1
ATOM 3028 C CA . VAL A 1 388 ? 6.115 22.045 -3.192 1.00 80.44 388 VAL A CA 1
ATOM 3029 C C . VAL A 1 388 ? 7.581 21.615 -3.253 1.00 80.44 388 VAL A C 1
ATOM 3031 O O . VAL A 1 388 ? 7.922 20.686 -3.982 1.00 80.44 388 VAL A O 1
ATOM 3034 N N . LYS A 1 389 ? 8.440 22.239 -2.433 1.00 85.94 389 LYS A N 1
ATOM 3035 C CA . LYS A 1 389 ? 9.830 21.815 -2.264 1.00 85.94 389 LYS A CA 1
ATOM 3036 C C . LYS A 1 389 ? 9.925 20.372 -1.758 1.00 85.94 389 LYS A C 1
ATOM 3038 O O . LYS A 1 389 ? 10.562 19.568 -2.419 1.00 85.94 389 LYS A O 1
ATOM 3043 N N . SER A 1 390 ? 9.263 20.019 -0.654 1.00 84.88 390 SER A N 1
ATOM 3044 C CA . SER A 1 390 ? 9.299 18.654 -0.105 1.00 84.88 390 SER A CA 1
ATOM 3045 C C . SER A 1 390 ? 8.823 17.589 -1.104 1.00 84.88 390 SER A C 1
ATOM 3047 O O . SER A 1 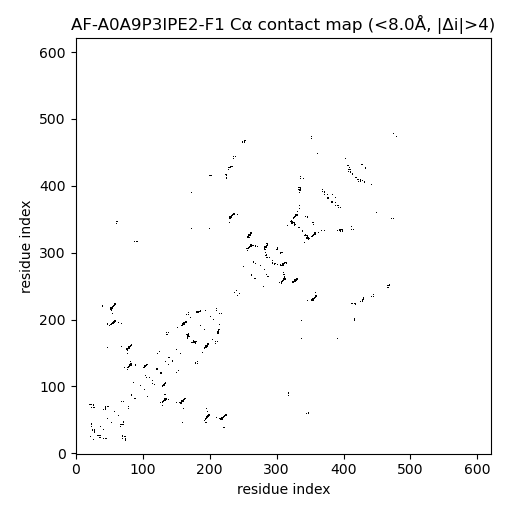390 ? 9.414 16.513 -1.178 1.00 84.88 390 SER A O 1
ATOM 3049 N N . SER A 1 391 ? 7.794 17.885 -1.902 1.00 87.75 391 SER A N 1
ATOM 3050 C CA . SER A 1 391 ? 7.296 17.008 -2.967 1.00 87.75 391 SER A CA 1
ATOM 3051 C C . SER A 1 391 ? 8.321 16.833 -4.096 1.00 87.75 391 SER A C 1
ATOM 3053 O O . SER A 1 391 ? 8.492 15.729 -4.612 1.00 87.75 391 SER A O 1
ATOM 3055 N N . LEU A 1 392 ? 9.038 17.901 -4.463 1.00 91.31 392 LEU A N 1
ATOM 3056 C CA . LEU A 1 392 ? 10.105 17.848 -5.468 1.00 91.31 392 LEU A CA 1
ATOM 3057 C C . LEU A 1 392 ? 11.372 17.158 -4.938 1.00 91.31 392 LEU A C 1
ATOM 3059 O O . LEU A 1 392 ? 11.956 16.356 -5.658 1.00 91.31 392 LEU A O 1
ATOM 3063 N N . ASP A 1 393 ? 11.754 17.390 -3.681 1.00 92.00 393 ASP A N 1
ATOM 3064 C CA . ASP A 1 393 ? 12.871 16.713 -3.009 1.00 92.00 393 ASP A CA 1
ATOM 3065 C C . ASP A 1 393 ? 12.595 15.195 -2.882 1.00 92.00 393 ASP A C 1
ATOM 3067 O O . ASP A 1 393 ? 13.504 14.372 -3.012 1.00 92.00 393 ASP A O 1
ATOM 3071 N N . ALA A 1 394 ? 11.334 14.797 -2.665 1.00 90.88 394 ALA A N 1
ATOM 3072 C CA . ALA A 1 394 ? 10.905 13.395 -2.667 1.00 90.88 394 ALA A CA 1
ATOM 3073 C C . ALA A 1 394 ? 10.922 12.767 -4.075 1.00 90.88 394 ALA A C 1
ATOM 3075 O O . ALA A 1 394 ? 11.311 11.606 -4.226 1.00 90.88 394 ALA A O 1
ATOM 3076 N N . PHE A 1 395 ? 10.562 13.536 -5.106 1.00 95.38 395 PHE A N 1
ATOM 3077 C CA . PHE A 1 395 ? 10.633 13.095 -6.499 1.00 95.38 395 PHE A CA 1
ATOM 3078 C C . PHE A 1 395 ? 12.070 13.002 -7.025 1.00 95.38 395 PHE A C 1
ATOM 3080 O O . PHE A 1 395 ? 12.401 12.048 -7.726 1.00 95.38 395 PHE A O 1
ATOM 3087 N N . GLN A 1 396 ? 12.963 13.916 -6.638 1.00 96.31 396 GLN A N 1
ATOM 3088 C CA . GLN A 1 396 ? 14.373 13.836 -7.022 1.00 96.31 396 GLN A CA 1
ATOM 3089 C C . GLN A 1 396 ? 15.009 12.530 -6.519 1.00 96.31 396 GLN A C 1
ATOM 3091 O O . GLN A 1 396 ? 15.718 11.881 -7.276 1.00 96.31 396 GLN A O 1
ATOM 3096 N N . LYS A 1 397 ? 14.649 12.035 -5.325 1.00 95.94 397 LYS A N 1
ATOM 3097 C CA . LYS A 1 397 ? 15.089 10.705 -4.848 1.00 95.94 397 LYS A CA 1
ATOM 3098 C C . LYS A 1 397 ? 14.618 9.547 -5.741 1.00 95.94 397 LYS A C 1
ATOM 3100 O O . LYS A 1 397 ? 15.330 8.550 -5.858 1.00 95.94 397 LYS A O 1
ATOM 3105 N N . MET A 1 398 ? 13.442 9.667 -6.367 1.00 97.06 398 MET A N 1
ATOM 3106 C CA . MET A 1 398 ? 12.925 8.699 -7.347 1.00 97.06 398 MET A CA 1
ATOM 3107 C C . MET A 1 398 ? 13.725 8.755 -8.657 1.00 97.06 398 MET A C 1
ATOM 3109 O O . MET A 1 398 ? 14.067 7.714 -9.216 1.00 97.06 398 MET A O 1
ATOM 3113 N N . VAL A 1 399 ? 14.101 9.954 -9.108 1.00 97.31 399 VAL A N 1
ATOM 3114 C CA . VAL A 1 399 ? 15.023 10.147 -10.239 1.00 97.31 399 VAL A CA 1
ATOM 3115 C C . VAL A 1 399 ? 16.409 9.567 -9.928 1.00 97.31 399 VAL A C 1
ATOM 3117 O O . VAL A 1 399 ? 16.931 8.788 -10.723 1.00 97.31 399 VAL A O 1
ATOM 3120 N N . ASP A 1 400 ? 16.967 9.840 -8.744 1.00 97.19 400 ASP A N 1
ATOM 3121 C CA . ASP A 1 400 ? 18.246 9.275 -8.290 1.00 97.19 400 ASP A CA 1
ATOM 3122 C C . ASP A 1 400 ? 18.224 7.738 -8.287 1.00 97.19 400 ASP A C 1
ATOM 3124 O O . ASP A 1 400 ? 19.231 7.100 -8.574 1.00 97.19 400 ASP A O 1
ATOM 3128 N N . TYR A 1 401 ? 17.084 7.121 -7.951 1.00 98.00 401 TYR A N 1
ATOM 3129 C CA . TYR A 1 401 ? 16.911 5.667 -8.009 1.00 98.00 401 TYR A CA 1
ATOM 3130 C C . TYR A 1 401 ? 16.930 5.124 -9.446 1.00 98.00 401 TYR A C 1
ATOM 3132 O O . TYR A 1 401 ? 17.394 4.003 -9.662 1.00 98.00 401 TYR A O 1
ATOM 3140 N N . CYS A 1 402 ? 16.479 5.904 -10.431 1.00 97.56 402 CYS A N 1
ATOM 3141 C CA . CYS A 1 402 ? 16.544 5.534 -11.847 1.00 97.56 402 CYS A CA 1
ATOM 3142 C C . CYS A 1 402 ? 17.973 5.669 -12.407 1.00 97.56 402 CYS A C 1
ATOM 3144 O O . CYS A 1 402 ? 18.434 4.804 -13.158 1.00 97.56 402 CYS A O 1
ATOM 3146 N N . GLU A 1 403 ? 18.685 6.726 -12.005 1.00 96.19 403 GLU A N 1
ATOM 3147 C CA . GLU A 1 403 ? 20.010 7.104 -12.523 1.00 96.19 403 GLU A CA 1
ATOM 3148 C C . GLU A 1 403 ? 21.216 6.612 -11.695 1.00 96.19 403 GLU A C 1
ATOM 3150 O O . GLU A 1 403 ? 22.358 6.933 -12.025 1.00 96.19 403 GLU A O 1
ATOM 3155 N N . LEU A 1 404 ? 21.014 5.845 -10.620 1.00 94.75 404 LEU A N 1
ATOM 3156 C CA . LEU A 1 404 ? 22.128 5.273 -9.855 1.00 94.75 404 LEU A CA 1
ATOM 3157 C C . LEU A 1 404 ? 22.752 4.036 -10.520 1.00 94.75 404 LEU A C 1
ATOM 3159 O O . LEU A 1 404 ? 22.088 3.271 -11.217 1.00 94.75 404 LEU A O 1
ATOM 3163 N N . LEU A 1 405 ? 24.042 3.834 -10.232 1.00 95.38 405 LEU A N 1
ATOM 3164 C CA . LEU A 1 405 ? 24.844 2.663 -10.619 1.00 95.38 405 LEU A CA 1
ATOM 3165 C C . LEU A 1 405 ? 25.197 1.773 -9.410 1.00 95.38 405 LEU A C 1
ATOM 3167 O O . LEU A 1 405 ? 26.142 0.992 -9.448 1.00 95.38 405 LEU A O 1
ATOM 3171 N N . SER A 1 406 ? 24.440 1.899 -8.318 1.00 94.81 406 SER A N 1
ATOM 3172 C CA . SER A 1 406 ? 24.525 1.037 -7.136 1.00 94.81 406 SER A CA 1
ATOM 3173 C C . SER A 1 406 ? 23.322 0.085 -7.061 1.00 94.81 406 SER A C 1
ATOM 3175 O O . SER A 1 406 ? 22.434 0.093 -7.911 1.00 94.81 406 SER A O 1
ATOM 3177 N N . CYS A 1 407 ? 23.277 -0.794 -6.061 1.00 97.00 407 CYS A N 1
ATOM 3178 C CA . CYS A 1 407 ? 22.192 -1.765 -5.961 1.00 97.00 407 CYS A CA 1
ATOM 3179 C C . CYS A 1 407 ? 20.827 -1.095 -5.688 1.00 97.00 407 CYS A C 1
ATOM 3181 O O . CYS A 1 407 ? 20.631 -0.483 -4.632 1.00 97.00 407 CYS A O 1
ATOM 3183 N N . ARG A 1 408 ? 19.854 -1.306 -6.592 1.00 96.94 408 ARG A N 1
ATOM 3184 C CA . ARG A 1 408 ? 18.467 -0.811 -6.473 1.00 96.94 408 ARG A CA 1
ATOM 3185 C C . ARG A 1 408 ? 17.843 -1.160 -5.116 1.00 96.94 408 ARG A C 1
ATOM 3187 O O . ARG A 1 408 ? 17.318 -0.284 -4.435 1.00 96.94 408 ARG A O 1
ATOM 3194 N N . ARG A 1 409 ? 17.957 -2.427 -4.687 1.00 96.06 409 ARG A N 1
ATOM 3195 C CA . ARG A 1 409 ? 17.418 -2.917 -3.403 1.00 96.06 409 ARG A CA 1
ATOM 3196 C C . ARG A 1 409 ? 18.025 -2.176 -2.211 1.00 96.06 409 ARG A C 1
ATOM 3198 O O . ARG A 1 409 ? 17.281 -1.756 -1.334 1.00 96.06 409 ARG A O 1
ATOM 3205 N N . ILE A 1 410 ? 19.341 -1.953 -2.197 1.00 95.31 410 ILE A N 1
ATOM 3206 C CA . ILE A 1 410 ? 19.998 -1.233 -1.093 1.00 95.31 410 ILE A CA 1
ATOM 3207 C C . ILE A 1 410 ? 19.540 0.230 -1.041 1.00 95.31 410 ILE A C 1
ATOM 3209 O O . ILE A 1 410 ? 19.242 0.716 0.044 1.00 95.31 410 ILE A O 1
ATOM 3213 N N . LYS A 1 411 ? 19.362 0.912 -2.187 1.00 95.44 411 LYS A N 1
ATOM 3214 C CA . LYS A 1 411 ? 18.784 2.272 -2.204 1.00 95.44 411 LYS A CA 1
ATOM 3215 C C . LYS A 1 411 ? 17.396 2.315 -1.551 1.00 95.44 411 LYS A C 1
ATOM 3217 O O . LYS A 1 411 ? 17.135 3.263 -0.817 1.00 95.44 411 LYS A O 1
ATOM 3222 N N . LEU A 1 412 ? 16.533 1.318 -1.783 1.00 94.75 412 LEU A N 1
ATOM 3223 C CA . LEU A 1 412 ? 15.213 1.242 -1.136 1.00 94.75 412 LEU A CA 1
ATOM 3224 C 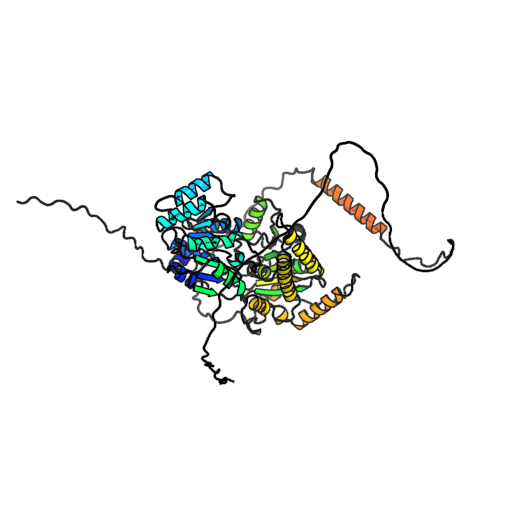C . LEU A 1 412 ? 15.339 1.054 0.383 1.00 94.75 412 LEU A C 1
ATOM 3226 O O . LEU A 1 412 ? 14.766 1.834 1.139 1.00 94.75 412 LEU A O 1
ATOM 3230 N N . LEU A 1 413 ? 16.125 0.070 0.832 1.00 93.19 413 LEU A N 1
ATOM 3231 C CA . LEU A 1 413 ? 16.312 -0.222 2.260 1.00 93.19 413 LEU A CA 1
ATOM 3232 C C . LEU A 1 413 ? 16.899 0.982 3.010 1.00 93.19 413 LEU A C 1
ATOM 3234 O O . LEU A 1 413 ? 16.322 1.455 3.989 1.00 93.19 413 LEU A O 1
ATOM 3238 N N . THR A 1 414 ? 17.984 1.560 2.494 1.00 93.31 414 THR A N 1
ATOM 3239 C CA . THR A 1 414 ? 18.639 2.725 3.101 1.00 93.31 414 THR A CA 1
ATOM 3240 C C . THR A 1 414 ? 17.770 3.985 3.049 1.00 93.31 414 THR A C 1
ATOM 3242 O O . THR A 1 414 ? 17.815 4.777 3.987 1.00 93.31 414 THR A O 1
ATOM 3245 N N . HIS A 1 415 ? 16.910 4.163 2.034 1.00 92.00 415 H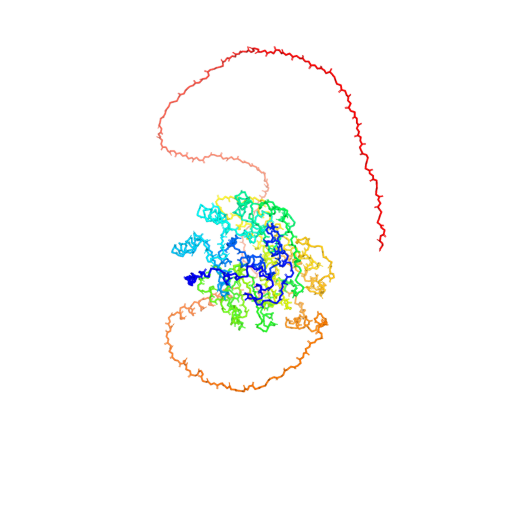IS A N 1
ATOM 3246 C CA . HIS A 1 415 ? 15.921 5.256 2.020 1.00 92.00 415 HIS A CA 1
ATOM 3247 C C . HIS A 1 415 ? 14.946 5.167 3.201 1.00 92.00 415 HIS A C 1
ATOM 3249 O O . HIS A 1 415 ? 14.609 6.193 3.789 1.00 92.00 415 HIS A O 1
ATOM 3255 N N . PHE A 1 416 ? 14.538 3.959 3.599 1.00 89.81 416 PHE A N 1
ATOM 3256 C CA . PHE A 1 416 ? 13.696 3.752 4.781 1.00 89.81 416 PHE A CA 1
ATOM 3257 C C . PHE A 1 416 ? 14.469 3.643 6.112 1.00 89.81 416 PHE A C 1
ATOM 3259 O O . PHE A 1 416 ? 13.853 3.486 7.171 1.00 89.81 416 PHE A O 1
ATOM 3266 N N . GLY A 1 417 ? 15.797 3.785 6.086 1.00 87.88 417 GLY A N 1
ATOM 3267 C CA . GLY A 1 417 ? 16.657 3.733 7.270 1.00 87.88 417 GLY A CA 1
ATOM 3268 C C . GLY A 1 417 ? 17.083 2.326 7.699 1.00 87.88 417 GLY A C 1
ATOM 3269 O O . GLY A 1 417 ? 17.397 2.137 8.869 1.00 87.88 417 GLY A O 1
ATOM 3270 N N . GLU A 1 418 ? 17.089 1.347 6.790 1.00 90.25 418 GLU A N 1
ATOM 3271 C CA . GLU A 1 418 ? 17.745 0.052 7.009 1.00 90.25 418 GLU A CA 1
ATOM 3272 C C . GLU A 1 418 ? 19.197 0.058 6.510 1.00 90.25 418 GLU A C 1
ATOM 3274 O O . GLU A 1 418 ? 19.489 0.376 5.351 1.00 90.25 418 GLU A O 1
ATOM 3279 N N . SER A 1 419 ? 20.108 -0.351 7.394 1.00 86.94 419 SER A N 1
ATOM 3280 C CA . SER A 1 419 ? 21.499 -0.658 7.060 1.00 86.94 419 SER A CA 1
ATOM 3281 C C . SER A 1 419 ? 21.565 -2.005 6.342 1.00 86.94 419 SER A C 1
ATOM 3283 O O . SER A 1 419 ? 21.260 -3.038 6.932 1.00 86.94 419 SER A O 1
ATOM 3285 N N . ALA A 1 420 ? 21.976 -2.007 5.074 1.00 86.94 420 ALA A N 1
ATOM 3286 C CA . ALA A 1 420 ? 22.023 -3.210 4.249 1.00 86.94 420 ALA A CA 1
ATOM 3287 C C . ALA A 1 420 ? 23.282 -3.240 3.371 1.00 86.94 420 ALA A C 1
ATOM 3289 O O . ALA A 1 420 ? 23.657 -2.234 2.769 1.00 86.94 420 ALA A O 1
ATOM 3290 N N . THR A 1 421 ? 23.927 -4.405 3.262 1.00 85.19 421 THR A N 1
ATOM 3291 C CA . THR A 1 421 ? 25.120 -4.589 2.419 1.00 85.19 421 THR A CA 1
ATOM 3292 C C . THR A 1 421 ? 24.734 -5.082 1.018 1.00 85.19 421 THR A C 1
ATOM 3294 O O . THR A 1 421 ? 23.758 -5.824 0.887 1.00 85.19 421 THR A O 1
ATOM 3297 N N . PRO A 1 422 ? 25.491 -4.758 -0.053 1.00 79.06 422 PRO A N 1
ATOM 3298 C CA . PRO A 1 422 ? 25.166 -5.191 -1.419 1.00 79.06 422 PRO A CA 1
ATOM 3299 C C . PRO A 1 422 ? 24.965 -6.704 -1.602 1.00 79.06 422 PRO A C 1
ATOM 3301 O O . PRO A 1 422 ? 24.187 -7.107 -2.468 1.00 79.06 422 PRO A O 1
ATOM 3304 N N . ARG A 1 423 ? 25.602 -7.535 -0.757 1.00 85.50 423 ARG A N 1
ATOM 3305 C CA . ARG A 1 423 ? 25.443 -9.001 -0.745 1.00 85.50 423 ARG A CA 1
ATOM 3306 C C . ARG A 1 423 ? 23.985 -9.435 -0.529 1.00 85.50 423 ARG A C 1
ATOM 3308 O O . ARG A 1 423 ? 23.554 -10.382 -1.177 1.00 85.50 423 ARG A O 1
ATOM 3315 N N . LEU A 1 424 ? 23.203 -8.690 0.264 1.00 91.38 424 LEU A N 1
ATOM 3316 C CA . LEU A 1 424 ? 21.775 -8.948 0.532 1.00 91.38 424 LEU A CA 1
ATOM 3317 C C . LEU A 1 424 ? 20.899 -8.954 -0.738 1.00 91.38 424 LEU A C 1
ATOM 3319 O O . LEU A 1 424 ? 19.756 -9.401 -0.707 1.00 91.38 424 LEU A O 1
ATOM 3323 N N . CYS A 1 425 ? 21.402 -8.438 -1.863 1.00 91.94 425 CYS A N 1
ATOM 3324 C CA . CYS A 1 425 ? 20.660 -8.437 -3.117 1.00 91.94 425 CYS A CA 1
ATOM 3325 C C . CYS A 1 425 ? 20.704 -9.765 -3.882 1.00 91.94 425 CYS A C 1
ATOM 3327 O O . CYS A 1 425 ? 19.770 -10.015 -4.637 1.00 91.94 425 CYS A O 1
ATOM 3329 N N . ALA A 1 426 ? 21.759 -10.578 -3.731 1.00 90.50 426 ALA A N 1
ATOM 3330 C CA . ALA A 1 426 ? 21.925 -11.859 -4.435 1.00 90.50 426 ALA A CA 1
ATOM 3331 C C . ALA A 1 426 ? 21.599 -11.810 -5.955 1.00 90.50 426 ALA A C 1
ATOM 3333 O O . ALA A 1 426 ? 20.944 -12.690 -6.499 1.00 90.50 426 ALA A O 1
ATOM 3334 N N . GLY A 1 427 ? 21.996 -10.736 -6.654 1.00 91.62 427 GLY A N 1
ATOM 3335 C CA . GLY A 1 427 ? 21.696 -10.551 -8.086 1.00 91.62 427 GLY A CA 1
ATOM 3336 C C . GLY A 1 427 ? 20.262 -10.097 -8.415 1.00 91.62 427 GLY A C 1
ATOM 3337 O O . GLY A 1 427 ? 19.955 -9.850 -9.579 1.00 91.62 427 GLY A O 1
ATOM 3338 N N . GLY A 1 428 ? 19.398 -9.909 -7.414 1.00 95.19 428 GLY A N 1
ATOM 3339 C CA . GLY A 1 428 ? 17.979 -9.548 -7.522 1.00 95.19 428 GLY A CA 1
ATOM 3340 C C . GLY A 1 428 ? 17.654 -8.124 -8.011 1.00 95.19 428 GLY A C 1
ATOM 3341 O O . GLY A 1 428 ? 16.627 -7.571 -7.610 1.00 95.19 428 GLY A O 1
ATOM 3342 N N . CYS A 1 429 ? 18.517 -7.503 -8.821 1.00 97.69 429 CYS A N 1
ATOM 3343 C CA . CYS A 1 429 ? 18.199 -6.307 -9.610 1.00 97.69 429 CYS A CA 1
ATOM 3344 C C . CYS A 1 429 ? 19.109 -6.164 -10.843 1.00 97.69 429 CYS A C 1
ATOM 3346 O O . CYS A 1 429 ? 20.164 -6.796 -10.929 1.00 97.69 429 CYS A O 1
ATOM 3348 N N . ASP A 1 430 ? 18.707 -5.308 -11.780 1.00 97.50 430 ASP A N 1
ATOM 3349 C CA . ASP A 1 430 ? 19.436 -4.955 -13.006 1.00 97.50 430 ASP A CA 1
ATOM 3350 C C . ASP A 1 430 ? 20.916 -4.605 -12.779 1.00 97.50 430 ASP A C 1
ATOM 3352 O O . ASP A 1 430 ? 21.789 -5.248 -13.362 1.00 97.50 430 ASP A O 1
ATOM 3356 N N . VAL A 1 431 ? 21.218 -3.659 -11.885 1.00 96.44 431 VAL A N 1
ATOM 3357 C CA . VAL A 1 431 ? 22.592 -3.205 -11.609 1.00 96.44 431 VAL A CA 1
ATOM 3358 C C . VAL A 1 431 ? 23.455 -4.326 -11.026 1.00 96.44 431 VAL A C 1
ATOM 3360 O O . VAL A 1 431 ? 24.632 -4.422 -11.352 1.00 96.44 431 VAL A O 1
ATOM 3363 N N . CYS A 1 432 ? 22.889 -5.209 -10.197 1.00 95.56 432 CYS A N 1
ATOM 3364 C CA . CYS A 1 432 ? 23.637 -6.345 -9.652 1.00 95.56 432 CYS A CA 1
ATOM 3365 C C . CYS A 1 432 ? 23.848 -7.477 -10.667 1.00 95.56 432 CYS A C 1
ATOM 3367 O O . CYS A 1 432 ? 24.801 -8.233 -10.509 1.00 95.56 432 CYS A O 1
ATOM 3369 N N . LYS A 1 433 ? 22.976 -7.618 -11.677 1.00 95.38 433 LYS A N 1
ATOM 3370 C CA . LYS A 1 433 ? 23.065 -8.687 -12.687 1.00 95.38 433 LYS A CA 1
ATOM 3371 C C . LYS A 1 433 ? 23.842 -8.271 -13.944 1.00 95.38 433 LYS A C 1
ATOM 3373 O O . LYS A 1 433 ? 24.415 -9.134 -14.599 1.00 95.38 433 LYS A O 1
ATOM 3378 N N . ALA A 1 434 ? 23.866 -6.982 -14.294 1.00 95.06 434 ALA A N 1
ATOM 3379 C CA . ALA A 1 434 ? 24.535 -6.471 -15.495 1.00 95.06 434 ALA A CA 1
ATOM 3380 C C . ALA A 1 434 ? 25.010 -5.002 -15.342 1.00 95.06 434 ALA A C 1
ATOM 3382 O O . ALA A 1 434 ? 24.544 -4.127 -16.080 1.00 95.06 434 ALA A O 1
ATOM 3383 N N . PRO A 1 435 ? 25.944 -4.696 -14.416 1.00 95.12 435 PRO A N 1
ATOM 3384 C CA . PRO A 1 435 ? 26.319 -3.317 -14.074 1.00 95.12 435 PRO A CA 1
ATOM 3385 C C . PRO A 1 435 ? 26.808 -2.501 -15.279 1.00 95.12 435 PRO A C 1
ATOM 3387 O O . PRO A 1 435 ? 26.335 -1.387 -15.491 1.00 95.12 435 PRO A O 1
ATOM 3390 N N . HIS A 1 436 ? 27.676 -3.071 -16.123 1.00 96.69 436 HIS A N 1
ATOM 3391 C CA . HIS A 1 436 ? 28.187 -2.390 -17.321 1.00 96.69 436 HIS A CA 1
ATOM 3392 C C . HIS A 1 436 ? 27.096 -2.077 -18.357 1.00 96.69 436 HIS A C 1
ATOM 3394 O O . HIS A 1 436 ? 27.165 -1.045 -19.017 1.00 96.69 436 HIS A O 1
ATOM 3400 N N . ALA A 1 437 ? 26.062 -2.918 -18.477 1.00 95.50 437 ALA A N 1
ATOM 3401 C CA . ALA A 1 437 ? 24.955 -2.667 -19.400 1.00 95.50 437 ALA A CA 1
ATOM 3402 C C . ALA A 1 437 ? 24.058 -1.516 -18.913 1.00 95.50 437 ALA A C 1
ATOM 3404 O O . ALA A 1 437 ? 23.607 -0.708 -19.723 1.00 95.50 437 ALA A O 1
ATOM 3405 N N . VAL A 1 438 ? 23.837 -1.403 -17.595 1.00 96.38 438 VAL A N 1
ATOM 3406 C CA . VAL A 1 438 ? 23.130 -0.252 -17.007 1.00 96.38 438 VAL A CA 1
ATOM 3407 C C . VAL A 1 438 ? 23.979 1.019 -17.114 1.00 96.38 438 VAL A C 1
ATOM 3409 O O . VAL A 1 438 ? 23.449 2.072 -17.454 1.00 96.38 438 VAL A O 1
ATOM 3412 N N . GLN A 1 439 ? 25.295 0.925 -16.888 1.00 96.44 439 GLN A N 1
ATOM 3413 C CA . GLN A 1 439 ? 26.231 2.044 -17.037 1.00 96.44 439 GLN A CA 1
ATOM 3414 C C . GLN A 1 439 ? 26.248 2.598 -18.468 1.00 96.44 439 GLN A C 1
ATOM 3416 O O . GLN A 1 439 ? 26.086 3.804 -18.641 1.00 96.44 439 GLN A O 1
ATOM 3421 N N . ALA A 1 440 ? 26.391 1.733 -19.477 1.00 96.50 440 ALA A N 1
ATOM 3422 C CA . ALA A 1 440 ? 26.390 2.134 -20.883 1.00 96.50 440 ALA A CA 1
ATOM 3423 C C . ALA A 1 440 ? 25.063 2.800 -21.282 1.00 96.50 440 ALA A C 1
ATOM 3425 O O . ALA A 1 440 ? 25.069 3.903 -21.818 1.00 96.50 440 ALA A O 1
ATOM 3426 N N . ALA A 1 441 ? 23.924 2.192 -20.934 1.00 95.19 441 ALA A N 1
ATOM 3427 C CA . ALA A 1 441 ? 22.615 2.755 -21.261 1.00 95.19 441 ALA A CA 1
ATOM 3428 C C . ALA A 1 441 ? 22.316 4.065 -20.496 1.00 95.19 441 ALA A C 1
ATOM 3430 O O . ALA A 1 441 ? 21.621 4.937 -21.006 1.00 95.19 441 ALA A O 1
ATOM 3431 N N . LEU A 1 442 ? 22.857 4.255 -19.287 1.00 94.25 442 LEU A N 1
ATOM 3432 C CA . LEU A 1 442 ? 22.754 5.531 -18.569 1.00 94.25 442 LEU A CA 1
ATOM 3433 C C . LEU A 1 442 ? 23.636 6.627 -19.193 1.00 94.25 442 LEU A C 1
ATOM 3435 O O . LEU A 1 442 ? 23.257 7.798 -19.176 1.00 94.25 442 LEU A O 1
ATOM 3439 N N . GLN A 1 443 ? 24.802 6.267 -19.736 1.00 94.56 443 GLN A N 1
ATOM 3440 C CA . GLN A 1 443 ? 25.649 7.186 -20.497 1.00 94.56 443 GLN A CA 1
ATOM 3441 C C . GLN A 1 443 ? 24.955 7.606 -21.802 1.00 94.56 443 GLN A C 1
ATOM 3443 O O . GLN A 1 443 ? 24.772 8.800 -22.030 1.00 94.56 443 GLN A O 1
ATOM 3448 N N . GLU A 1 444 ? 24.468 6.641 -22.584 1.00 94.88 444 GLU A N 1
ATOM 3449 C CA . GLU A 1 444 ? 23.726 6.860 -23.833 1.00 94.88 444 GLU A CA 1
ATOM 3450 C C . GLU A 1 444 ? 22.486 7.751 -23.618 1.00 94.88 444 GLU A C 1
ATOM 3452 O O . GLU A 1 444 ? 22.228 8.669 -24.399 1.00 94.88 444 GLU A O 1
ATOM 3457 N N . LEU A 1 445 ? 21.760 7.561 -22.507 1.00 92.38 445 LEU A N 1
ATOM 3458 C CA . LEU A 1 445 ? 20.631 8.409 -22.105 1.00 92.38 445 LEU A CA 1
ATOM 3459 C C . LEU A 1 445 ? 21.047 9.867 -21.835 1.00 92.38 445 LEU A C 1
ATOM 3461 O O . LEU A 1 445 ? 20.307 10.796 -22.162 1.00 92.38 445 LEU A O 1
ATOM 3465 N N . ARG A 1 446 ? 22.220 10.084 -21.228 1.00 89.12 446 ARG A N 1
ATOM 3466 C CA . ARG A 1 446 ? 22.740 11.424 -20.907 1.00 89.12 446 ARG A CA 1
ATOM 3467 C C . ARG A 1 446 ? 23.267 12.144 -22.142 1.00 89.12 446 ARG A C 1
ATOM 3469 O O . ARG A 1 446 ? 23.016 13.337 -22.289 1.00 89.12 446 ARG A O 1
ATOM 3476 N N . GLU A 1 447 ? 23.928 11.423 -23.039 1.00 88.69 447 GLU A N 1
ATOM 3477 C CA . GLU A 1 447 ? 24.386 11.936 -24.333 1.00 88.69 447 GLU A CA 1
ATOM 3478 C C . GLU A 1 447 ? 23.184 12.305 -25.223 1.00 88.69 447 GLU A C 1
ATOM 3480 O O . GLU A 1 447 ? 23.081 13.444 -25.685 1.00 88.69 447 GLU A O 1
ATOM 3485 N N . SER A 1 448 ? 22.197 11.409 -25.337 1.00 78.75 448 SER A N 1
ATOM 3486 C CA . SER A 1 448 ? 20.929 11.659 -26.046 1.00 78.75 448 SER A CA 1
ATOM 3487 C C . SER A 1 448 ? 20.121 12.812 -25.434 1.00 78.75 448 SER A C 1
ATOM 3489 O O . SER A 1 448 ? 19.488 13.585 -26.149 1.00 78.75 448 SER A O 1
ATOM 3491 N N . GLY A 1 449 ? 20.160 12.970 -24.107 1.00 66.25 449 GLY A N 1
ATOM 3492 C CA . GLY A 1 449 ? 19.516 14.079 -23.398 1.00 66.25 449 GLY A CA 1
ATOM 3493 C C . GLY A 1 449 ? 20.214 15.437 -23.561 1.00 66.25 449 GLY A C 1
ATOM 3494 O O . GLY A 1 449 ? 19.580 16.469 -23.321 1.00 66.25 449 GLY A O 1
ATOM 3495 N N . ALA A 1 450 ? 21.490 15.450 -23.963 1.00 59.50 450 ALA A N 1
ATOM 3496 C CA . ALA A 1 450 ? 22.277 16.659 -24.207 1.00 59.50 450 ALA A CA 1
ATOM 3497 C C . ALA A 1 450 ? 22.176 17.151 -25.663 1.00 59.50 450 ALA A C 1
ATOM 3499 O O . ALA A 1 450 ? 22.157 18.361 -25.902 1.00 59.50 450 ALA A O 1
ATOM 3500 N N . VAL A 1 451 ? 22.067 16.237 -26.636 1.00 52.56 451 VAL A N 1
ATOM 3501 C CA . VAL A 1 451 ? 21.867 16.579 -28.055 1.00 52.56 451 VAL A CA 1
ATOM 3502 C C . VAL A 1 451 ? 20.400 16.944 -28.299 1.00 52.56 451 VAL A C 1
ATOM 3504 O O . VAL A 1 451 ? 19.550 16.112 -28.608 1.00 52.56 451 VAL A O 1
ATOM 3507 N N . GLY A 1 452 ? 20.086 18.228 -28.132 1.00 43.47 452 GLY A N 1
ATOM 3508 C CA . GLY A 1 452 ? 18.722 18.737 -28.241 1.00 43.47 452 GLY A CA 1
ATOM 3509 C C . GLY A 1 452 ? 18.101 18.589 -29.635 1.00 43.47 452 GLY A C 1
ATOM 3510 O O . GLY A 1 452 ? 18.298 19.443 -30.492 1.00 43.47 452 GLY A O 1
ATOM 3511 N N . GLY A 1 453 ? 17.241 17.582 -29.808 1.00 47.91 453 GLY A N 1
ATOM 3512 C CA . GLY A 1 453 ? 16.144 17.621 -30.780 1.00 47.91 453 GLY A CA 1
ATOM 3513 C C . GLY A 1 453 ? 16.500 17.387 -32.251 1.00 47.91 453 GLY A C 1
ATOM 3514 O O . GLY A 1 453 ? 16.062 18.153 -33.106 1.00 47.91 453 GLY A O 1
ATOM 3515 N N . SER A 1 454 ? 17.192 16.293 -32.574 1.00 35.75 454 SER A N 1
ATOM 3516 C CA . SER A 1 454 ? 17.226 15.750 -33.942 1.00 35.75 454 SER A CA 1
ATOM 3517 C C . SER A 1 454 ? 17.106 14.221 -33.932 1.00 35.75 454 SER A C 1
ATOM 3519 O O . SER A 1 454 ? 17.764 13.528 -33.162 1.00 35.75 454 SER A O 1
ATOM 3521 N N . GLY A 1 455 ? 16.193 13.682 -34.745 1.00 46.00 455 GLY A N 1
ATOM 3522 C CA . GLY A 1 455 ? 15.824 12.265 -34.700 1.00 46.00 455 GLY A CA 1
ATOM 3523 C C . GLY A 1 455 ? 16.693 11.381 -35.592 1.00 46.00 455 GLY A C 1
ATOM 3524 O O . GLY A 1 455 ? 16.449 11.311 -36.794 1.00 46.00 455 GLY A O 1
ATOM 3525 N N . ALA A 1 456 ? 17.646 10.657 -35.002 1.00 37.47 456 ALA A N 1
ATOM 3526 C CA . ALA A 1 456 ? 18.329 9.523 -35.630 1.00 37.47 456 ALA A CA 1
ATOM 3527 C C . ALA A 1 456 ? 18.853 8.548 -34.558 1.00 37.47 456 ALA A C 1
ATOM 3529 O O . ALA A 1 456 ? 19.760 8.888 -33.805 1.00 37.47 456 ALA A O 1
ATOM 3530 N N . PHE A 1 457 ? 18.300 7.332 -34.491 1.00 43.22 457 PHE A N 1
ATOM 3531 C CA . PHE A 1 457 ? 18.754 6.295 -33.553 1.00 43.22 457 PHE A CA 1
ATOM 3532 C C . PHE A 1 457 ? 19.923 5.477 -34.138 1.00 43.22 457 PHE A C 1
ATOM 3534 O O . PHE A 1 457 ? 19.726 4.809 -35.160 1.00 43.22 457 PHE A O 1
ATOM 3541 N N . PRO A 1 458 ? 21.105 5.422 -33.493 1.00 35.00 458 PRO A N 1
ATOM 3542 C CA . PRO A 1 458 ? 22.108 4.404 -33.789 1.00 35.00 458 PRO A CA 1
ATOM 3543 C C . PRO A 1 458 ? 21.657 3.051 -33.207 1.00 35.00 458 PRO A C 1
ATOM 3545 O O . PRO A 1 458 ? 21.545 2.868 -32.000 1.00 35.00 458 PRO A O 1
ATOM 3548 N N . ARG A 1 459 ? 21.361 2.073 -34.069 1.00 38.47 459 ARG A N 1
ATOM 3549 C CA . ARG A 1 459 ? 20.756 0.789 -33.665 1.00 38.47 459 ARG A CA 1
ATOM 3550 C C . ARG A 1 459 ? 21.783 -0.195 -33.084 1.00 38.47 459 ARG A C 1
ATOM 3552 O O . ARG A 1 459 ? 22.239 -1.099 -33.784 1.00 38.47 459 ARG A O 1
ATOM 3559 N N . VAL A 1 460 ? 22.080 -0.095 -31.788 1.00 34.66 460 VAL A N 1
ATOM 3560 C CA . VAL A 1 460 ? 22.809 -1.149 -31.054 1.00 34.66 460 VAL A CA 1
ATOM 3561 C C . VAL A 1 460 ? 21.826 -2.234 -30.600 1.00 34.66 460 VAL A C 1
ATOM 3563 O O . VAL A 1 460 ? 21.175 -2.135 -29.561 1.00 34.66 460 VAL A O 1
ATOM 3566 N N . GLN A 1 461 ? 21.687 -3.299 -31.393 1.00 33.19 461 GLN A N 1
ATOM 3567 C CA . GLN A 1 461 ? 20.724 -4.374 -31.126 1.00 33.19 461 GLN A CA 1
ATOM 3568 C C . GLN A 1 461 ? 21.237 -5.379 -30.074 1.00 33.19 461 GLN A C 1
ATOM 3570 O O . GLN A 1 461 ? 21.522 -6.535 -30.379 1.00 33.19 461 GLN A O 1
ATOM 3575 N N . MET A 1 462 ? 21.322 -4.942 -28.814 1.00 40.22 462 MET A N 1
ATOM 3576 C CA . MET A 1 462 ? 21.595 -5.816 -27.665 1.00 40.22 462 MET A CA 1
ATOM 3577 C C . MET A 1 462 ? 20.478 -6.857 -27.502 1.00 40.22 462 MET A C 1
ATOM 3579 O O . MET A 1 462 ? 19.369 -6.531 -27.072 1.00 40.22 462 MET A O 1
ATOM 3583 N N . GLY A 1 463 ? 20.771 -8.118 -27.826 1.00 33.50 463 GLY A N 1
ATOM 3584 C CA . GLY A 1 463 ? 19.847 -9.239 -27.644 1.00 33.50 463 GLY A CA 1
ATOM 3585 C C . GLY A 1 463 ? 19.546 -9.483 -26.164 1.00 33.50 463 GLY A C 1
ATOM 3586 O O . GLY A 1 463 ? 20.364 -10.049 -25.443 1.00 33.50 463 GLY A O 1
ATOM 3587 N N . ARG A 1 464 ? 18.367 -9.054 -25.699 1.00 48.03 464 ARG A N 1
ATOM 3588 C CA . ARG A 1 464 ? 17.896 -9.284 -24.325 1.00 48.03 464 ARG A CA 1
ATOM 3589 C C . ARG A 1 464 ? 17.083 -10.586 -24.261 1.00 48.03 464 ARG A C 1
ATOM 3591 O O . ARG A 1 464 ? 16.194 -10.758 -25.093 1.00 48.03 464 ARG A O 1
ATOM 3598 N N . PRO A 1 465 ? 17.329 -11.487 -23.289 1.00 41.25 465 PRO A N 1
ATOM 3599 C CA . PRO A 1 465 ? 16.513 -12.687 -23.127 1.00 41.25 465 PRO A CA 1
ATOM 3600 C C . PRO A 1 465 ? 15.069 -12.322 -22.712 1.00 41.25 465 PRO A C 1
ATOM 3602 O O . PRO A 1 465 ? 14.897 -11.369 -21.939 1.00 41.25 465 PRO A O 1
ATOM 3605 N N . PRO A 1 466 ? 14.046 -13.070 -23.179 1.00 44.50 466 PRO A N 1
ATOM 3606 C CA . PRO A 1 466 ? 12.638 -12.864 -22.820 1.00 44.50 466 PRO A CA 1
ATOM 3607 C C . PRO A 1 466 ? 12.375 -12.809 -21.310 1.00 44.50 466 PRO A C 1
ATOM 3609 O O . PRO A 1 466 ? 13.125 -13.389 -20.521 1.00 44.50 466 PRO A O 1
ATOM 3612 N N . LEU A 1 467 ? 11.265 -12.184 -20.891 1.00 43.72 467 LEU A N 1
ATOM 3613 C CA . LEU A 1 467 ? 10.860 -12.191 -19.476 1.00 43.72 467 LEU A CA 1
ATOM 3614 C C . LEU A 1 467 ? 10.644 -13.622 -18.962 1.00 43.72 467 LEU A C 1
ATOM 3616 O O . LEU A 1 467 ? 11.062 -13.927 -17.851 1.00 43.72 467 LEU A O 1
ATOM 3620 N N . SER A 1 468 ? 10.086 -14.513 -19.783 1.00 39.09 468 SER A N 1
ATOM 3621 C CA . SER A 1 468 ? 9.936 -15.933 -19.465 1.00 39.09 468 SER A CA 1
ATOM 3622 C C . SER A 1 468 ? 11.281 -16.611 -19.234 1.00 39.09 468 SER A C 1
ATOM 3624 O O . SER A 1 468 ? 11.428 -17.317 -18.247 1.00 39.09 468 SER A O 1
ATOM 3626 N N . THR A 1 469 ? 12.294 -16.338 -20.061 1.00 44.47 469 THR A N 1
ATOM 3627 C CA . THR A 1 469 ? 13.668 -16.818 -19.850 1.00 44.47 469 THR A CA 1
ATOM 3628 C C . THR A 1 469 ? 14.310 -16.196 -18.608 1.00 44.47 469 THR A C 1
ATOM 3630 O O . THR A 1 469 ? 14.998 -16.899 -17.878 1.00 44.47 469 THR A O 1
ATOM 3633 N N . LYS A 1 470 ? 14.062 -14.912 -18.304 1.00 52.88 470 LYS A N 1
ATOM 3634 C CA . LYS A 1 470 ? 14.523 -14.280 -17.053 1.00 52.88 470 LYS A CA 1
ATOM 3635 C C . LYS A 1 470 ? 13.874 -14.913 -15.818 1.00 52.88 470 LYS A C 1
ATOM 3637 O O . LYS A 1 470 ? 14.584 -15.176 -14.856 1.00 52.88 470 LYS A O 1
ATOM 3642 N N . LEU A 1 471 ? 12.561 -15.151 -15.840 1.00 46.72 471 LEU A N 1
ATOM 3643 C CA . LEU A 1 471 ? 11.813 -15.782 -14.747 1.00 46.72 471 LEU A CA 1
ATOM 3644 C C . LEU A 1 471 ? 12.208 -17.250 -14.584 1.00 46.72 471 LEU A C 1
ATOM 3646 O O . LEU A 1 471 ? 12.478 -17.665 -13.465 1.00 46.72 471 LEU A O 1
ATOM 3650 N N . LYS A 1 472 ? 12.343 -17.998 -15.684 1.00 43.56 472 LYS A N 1
ATOM 3651 C CA . LYS A 1 472 ? 12.874 -19.365 -15.685 1.00 43.56 472 LYS A CA 1
ATOM 3652 C C . LYS A 1 472 ? 14.288 -19.420 -15.114 1.00 43.56 472 LYS A C 1
ATOM 3654 O O . LYS A 1 472 ? 14.476 -20.076 -14.107 1.00 43.56 472 LYS A O 1
ATOM 3659 N N . GLN A 1 473 ? 15.233 -18.600 -15.576 1.00 49.19 473 GLN A N 1
ATOM 3660 C CA . GLN A 1 473 ? 16.573 -18.507 -14.965 1.00 49.19 473 GLN A CA 1
ATOM 3661 C C . GLN A 1 473 ? 16.570 -18.056 -13.489 1.00 49.19 473 GLN A C 1
ATOM 3663 O O . GLN A 1 473 ? 17.522 -18.337 -12.763 1.00 49.19 473 GLN A O 1
ATOM 3668 N N . LEU A 1 474 ? 15.536 -17.342 -13.031 1.00 47.47 474 LEU A N 1
ATOM 3669 C CA . LEU A 1 474 ? 15.337 -16.972 -11.621 1.00 47.47 474 LEU A CA 1
ATOM 3670 C C . LEU A 1 474 ? 14.635 -18.066 -10.794 1.00 47.47 474 LEU A C 1
ATOM 3672 O O . LEU A 1 474 ? 14.535 -17.894 -9.585 1.00 47.47 474 LEU A O 1
ATOM 3676 N N . VAL A 1 475 ? 14.155 -19.146 -11.418 1.00 38.72 475 VAL A N 1
ATOM 3677 C CA . VAL A 1 475 ? 13.529 -20.335 -10.799 1.00 38.72 475 VAL A CA 1
ATOM 3678 C C . VAL A 1 475 ? 14.445 -21.567 -10.903 1.00 38.72 475 VAL A C 1
ATOM 3680 O O . VAL A 1 475 ? 14.517 -22.362 -9.977 1.00 38.72 475 VAL A O 1
ATOM 3683 N N . GLU A 1 476 ? 15.161 -21.700 -12.019 1.00 33.78 476 GLU A N 1
ATOM 3684 C CA . GLU A 1 476 ? 16.029 -22.822 -12.407 1.00 33.78 476 GLU A CA 1
ATOM 3685 C C . GLU A 1 476 ? 17.473 -22.679 -11.895 1.00 33.78 476 GLU A C 1
ATOM 3687 O O . GLU A 1 476 ? 18.244 -23.633 -11.958 1.00 33.78 476 GLU A O 1
ATOM 3692 N N . SER A 1 477 ? 17.860 -21.501 -11.394 1.00 37.50 477 SER A N 1
ATOM 3693 C CA . SER A 1 477 ? 19.126 -21.342 -10.669 1.00 37.50 477 SER A CA 1
ATOM 3694 C C . SER A 1 477 ? 19.037 -21.974 -9.275 1.00 37.50 477 SER A C 1
ATOM 3696 O O . SER A 1 477 ? 17.956 -22.091 -8.701 1.00 37.50 477 SER A O 1
ATOM 3698 N N . GLU A 1 478 ? 20.186 -22.312 -8.682 1.00 34.12 478 GLU A N 1
ATOM 3699 C CA . GLU A 1 478 ? 20.312 -22.910 -7.332 1.00 34.12 478 GLU A CA 1
ATOM 3700 C C . GLU A 1 478 ? 19.742 -22.034 -6.190 1.00 34.12 478 GLU A C 1
ATOM 3702 O O . GLU A 1 478 ? 19.742 -22.418 -5.027 1.00 34.12 478 GLU A O 1
ATOM 3707 N N . PHE A 1 479 ? 19.204 -20.861 -6.529 1.00 39.03 479 PHE A N 1
ATOM 3708 C CA . PHE A 1 479 ? 18.576 -19.870 -5.662 1.00 39.03 479 PHE A CA 1
ATOM 3709 C C . PHE A 1 479 ? 17.327 -20.371 -4.905 1.00 39.03 479 PHE A C 1
ATOM 3711 O O . PHE A 1 479 ? 17.019 -19.815 -3.854 1.00 39.03 479 PHE A O 1
ATOM 3718 N N . TRP A 1 480 ? 16.635 -21.409 -5.400 1.00 34.94 480 TRP A N 1
ATOM 3719 C CA . TRP A 1 480 ? 15.454 -22.005 -4.736 1.00 34.94 480 TRP A CA 1
ATOM 3720 C C . TRP A 1 480 ? 15.599 -23.481 -4.361 1.00 34.94 480 TRP A C 1
ATOM 3722 O O . TRP A 1 480 ? 14.724 -24.022 -3.690 1.00 34.94 480 TRP A O 1
ATOM 3732 N N . LYS A 1 481 ? 16.674 -24.155 -4.782 1.00 28.62 481 LYS A N 1
ATOM 3733 C CA . LYS A 1 481 ? 16.907 -25.563 -4.440 1.00 28.62 481 LYS A CA 1
ATOM 3734 C C . LYS A 1 481 ? 17.730 -25.661 -3.166 1.00 28.62 481 LYS A C 1
ATOM 3736 O O . LYS A 1 481 ? 18.935 -25.901 -3.231 1.00 28.62 481 LYS A O 1
ATOM 3741 N N . ARG A 1 482 ? 17.077 -25.464 -2.019 1.00 28.03 482 ARG A N 1
ATOM 3742 C CA . ARG A 1 482 ? 17.697 -25.769 -0.734 1.00 28.03 482 ARG A CA 1
ATOM 3743 C C . ARG A 1 482 ? 16.695 -26.177 0.350 1.00 28.03 482 ARG A C 1
ATOM 3745 O O . ARG A 1 482 ? 15.932 -25.344 0.818 1.00 28.03 482 ARG A O 1
ATOM 3752 N N . ASP A 1 483 ? 16.819 -27.446 0.728 1.00 30.59 483 ASP A N 1
ATOM 3753 C CA . ASP A 1 483 ? 16.497 -28.061 2.019 1.00 30.59 483 ASP A CA 1
ATOM 3754 C C . ASP A 1 483 ? 15.040 -27.937 2.526 1.00 30.59 483 ASP A C 1
ATOM 3756 O O . ASP A 1 483 ? 14.730 -27.076 3.340 1.00 30.59 483 ASP A O 1
ATOM 3760 N N . ASP A 1 484 ? 14.187 -28.878 2.092 1.00 28.69 484 ASP A N 1
ATOM 3761 C CA . ASP A 1 484 ? 13.103 -29.484 2.897 1.00 28.69 484 ASP A CA 1
ATOM 3762 C C . ASP A 1 484 ? 12.757 -30.874 2.299 1.00 28.69 484 ASP A C 1
ATOM 3764 O O . ASP A 1 484 ? 11.902 -31.014 1.424 1.00 28.69 484 ASP A O 1
ATOM 3768 N N . GLU A 1 485 ? 13.482 -31.923 2.714 1.00 28.31 485 GLU A N 1
ATOM 3769 C CA . GLU A 1 485 ? 13.237 -33.316 2.293 1.00 28.31 485 GLU A CA 1
ATOM 3770 C C . GLU A 1 485 ? 12.270 -34.036 3.252 1.00 28.31 485 GLU A C 1
ATOM 3772 O O . GLU A 1 485 ? 12.707 -34.609 4.255 1.00 28.31 485 GLU A O 1
ATOM 3777 N N . GLN A 1 486 ? 10.969 -34.052 2.926 1.00 26.64 486 GLN A N 1
ATOM 3778 C CA . GLN A 1 486 ? 10.025 -35.120 3.311 1.00 26.64 486 GLN A CA 1
ATOM 3779 C C . GLN A 1 486 ? 8.642 -34.942 2.650 1.00 26.64 486 GLN A C 1
ATOM 3781 O O . GLN A 1 486 ? 7.783 -34.230 3.164 1.00 26.64 486 GLN A O 1
ATOM 3786 N N . GLU A 1 487 ? 8.396 -35.661 1.551 1.00 23.98 487 GLU A N 1
ATOM 3787 C CA . GLU A 1 487 ? 7.037 -35.997 1.098 1.00 23.98 487 GLU A CA 1
ATOM 3788 C C . GLU A 1 487 ? 6.793 -37.504 1.293 1.00 23.98 487 GLU A C 1
ATOM 3790 O O . GLU A 1 487 ? 7.638 -38.309 0.892 1.00 23.98 487 GLU A O 1
ATOM 3795 N N . PRO A 1 488 ? 5.656 -37.916 1.880 1.00 27.88 488 PRO A N 1
ATOM 3796 C CA . PRO A 1 488 ? 5.105 -39.251 1.698 1.00 27.88 488 PRO A CA 1
ATOM 3797 C C . PRO A 1 488 ? 4.188 -39.276 0.464 1.00 27.88 488 PRO A C 1
ATOM 3799 O O . PRO A 1 488 ? 3.279 -38.455 0.335 1.00 27.88 488 PRO A O 1
ATOM 3802 N N . GLU A 1 489 ? 4.409 -40.233 -0.435 1.00 25.59 489 GLU A N 1
ATOM 3803 C CA . GLU A 1 489 ? 3.556 -40.456 -1.606 1.00 25.59 489 GLU A CA 1
ATOM 3804 C C . GLU A 1 489 ? 2.180 -41.013 -1.195 1.00 25.59 489 GLU A C 1
ATOM 3806 O O . GLU A 1 489 ? 2.110 -42.044 -0.529 1.00 25.59 489 GLU A O 1
ATOM 3811 N N . GLU A 1 490 ? 1.083 -40.431 -1.689 1.00 26.27 490 GLU A N 1
ATOM 3812 C CA . GLU A 1 490 ? -0.176 -41.164 -1.889 1.00 26.27 490 GLU A CA 1
ATOM 3813 C C . GLU A 1 490 ? -0.782 -40.826 -3.256 1.00 26.27 490 GLU A C 1
ATOM 3815 O O . GLU A 1 490 ? -0.686 -39.701 -3.750 1.00 26.27 490 GLU A O 1
ATOM 3820 N N . SER A 1 491 ? -1.392 -41.828 -3.894 1.00 23.86 491 SER A N 1
ATOM 3821 C CA . SER A 1 491 ? -1.860 -41.760 -5.281 1.00 23.86 491 SER A CA 1
ATOM 3822 C C . SER A 1 491 ? -3.361 -42.029 -5.388 1.00 23.86 491 SER A C 1
ATOM 3824 O O . SER A 1 491 ? -3.878 -42.983 -4.812 1.00 23.86 491 SER A O 1
ATOM 3826 N N . ILE A 1 492 ? -4.069 -41.201 -6.163 1.00 26.88 492 ILE A N 1
ATOM 3827 C CA . ILE A 1 492 ? -5.474 -41.411 -6.547 1.00 26.88 492 ILE A CA 1
ATOM 3828 C C . ILE A 1 492 ? -5.612 -41.123 -8.049 1.00 26.88 492 ILE A C 1
ATOM 3830 O O . ILE A 1 492 ? -4.932 -40.251 -8.589 1.00 26.88 492 ILE A O 1
ATOM 3834 N N . SER A 1 493 ? -6.458 -41.896 -8.735 1.00 24.55 493 SER A N 1
ATOM 3835 C CA . SER A 1 493 ? -6.577 -41.936 -10.200 1.00 24.55 493 SER A CA 1
ATOM 3836 C C . SER A 1 493 ? -8.040 -41.928 -10.678 1.00 24.55 493 SER A C 1
ATOM 3838 O O . SER A 1 493 ? -8.949 -42.228 -9.905 1.00 24.55 493 SER A O 1
ATOM 3840 N N . GLY A 1 494 ? -8.252 -41.602 -11.961 1.00 25.41 494 GLY A N 1
ATOM 3841 C CA . GLY A 1 494 ? -9.569 -41.492 -12.613 1.00 25.41 494 GLY A CA 1
ATOM 3842 C C . GLY A 1 494 ? -10.177 -40.077 -12.547 1.00 25.41 494 GLY A C 1
ATOM 3843 O O . GLY A 1 494 ? -9.848 -39.304 -11.654 1.00 25.41 494 GLY A O 1
ATOM 3844 N N . SER A 1 495 ? -11.060 -39.660 -13.463 1.00 27.56 495 SER A N 1
ATOM 3845 C CA . SER A 1 495 ? -11.618 -40.338 -14.652 1.00 27.56 495 SER A CA 1
ATOM 3846 C C . SER A 1 495 ? -12.087 -39.296 -15.690 1.00 27.56 495 SER A C 1
ATOM 3848 O O . SER A 1 495 ? -12.290 -38.135 -15.340 1.00 27.56 495 SER A O 1
ATOM 3850 N N . ASP A 1 496 ? -12.269 -39.716 -16.945 1.00 26.56 496 ASP A N 1
ATOM 3851 C CA . ASP A 1 496 ? -12.655 -38.881 -18.099 1.00 26.56 496 ASP A CA 1
ATOM 3852 C C . ASP A 1 496 ? -14.143 -38.445 -18.137 1.00 26.56 496 ASP A C 1
ATOM 3854 O O . ASP A 1 496 ? -14.964 -38.933 -17.357 1.00 26.56 496 ASP A O 1
ATOM 3858 N N . GLY A 1 497 ? -14.487 -37.546 -19.078 1.00 26.12 497 GLY A N 1
ATOM 3859 C CA . GLY A 1 497 ? -15.849 -37.047 -19.365 1.00 26.12 497 GLY A CA 1
ATOM 3860 C C . GLY A 1 497 ? -15.863 -35.545 -19.718 1.00 26.12 497 GLY A C 1
ATOM 3861 O O . GLY A 1 497 ? -15.982 -34.716 -18.823 1.00 26.12 497 GLY A O 1
ATOM 3862 N N . GLU A 1 498 ? -15.497 -35.129 -20.936 1.00 26.34 498 GLU A N 1
ATOM 3863 C CA . GLU A 1 498 ? -16.304 -35.070 -22.184 1.00 26.34 498 GLU A CA 1
ATOM 3864 C C . GLU A 1 498 ? -16.919 -33.673 -22.458 1.00 26.34 498 GLU A C 1
ATOM 3866 O O . GLU A 1 498 ? -17.544 -33.059 -21.596 1.00 26.34 498 GLU A O 1
ATOM 3871 N N . ASP A 1 499 ? -16.719 -33.167 -23.683 1.00 27.08 499 ASP A N 1
ATOM 3872 C CA . ASP A 1 499 ? -17.260 -31.899 -24.201 1.00 27.08 499 ASP A CA 1
ATOM 3873 C C . ASP A 1 499 ? -18.612 -32.116 -24.903 1.00 27.08 499 ASP A C 1
ATOM 3875 O O . ASP A 1 499 ? -18.708 -32.997 -25.757 1.00 27.08 499 ASP A O 1
ATOM 3879 N N . GLU A 1 500 ? -19.601 -31.225 -24.719 1.00 24.33 500 GLU A N 1
ATOM 3880 C CA . GLU A 1 500 ? -20.606 -31.019 -25.778 1.00 24.33 500 GLU A CA 1
ATOM 3881 C C . GLU A 1 500 ? -21.244 -29.611 -25.864 1.00 24.33 500 GLU A C 1
ATOM 3883 O O . GLU A 1 500 ? -21.569 -28.951 -24.878 1.00 24.33 500 GLU A O 1
ATOM 3888 N N . ALA A 1 501 ? -21.478 -29.197 -27.115 1.00 23.78 501 ALA A N 1
ATOM 3889 C CA . ALA A 1 501 ? -22.581 -28.352 -27.586 1.00 23.78 501 ALA A CA 1
ATOM 3890 C C . ALA A 1 501 ? -22.862 -26.975 -26.925 1.00 23.78 501 ALA A C 1
ATOM 3892 O O . ALA A 1 501 ? -23.959 -26.726 -26.423 1.00 23.78 501 ALA A O 1
ATOM 3893 N N . MET A 1 502 ? -21.988 -25.982 -27.155 1.00 23.80 502 MET A N 1
ATOM 3894 C CA . MET A 1 502 ? -22.383 -24.552 -27.123 1.00 23.80 502 MET A CA 1
ATOM 3895 C C . MET A 1 502 ? -22.775 -24.003 -28.517 1.00 23.80 502 MET A C 1
ATOM 3897 O O . MET A 1 502 ? -22.532 -22.841 -28.847 1.00 23.80 502 MET A O 1
ATOM 3901 N N . GLU A 1 503 ? -23.411 -24.820 -29.367 1.00 26.86 503 GLU A N 1
ATOM 3902 C CA . GLU A 1 503 ? -23.919 -24.374 -30.674 1.00 26.86 503 GLU A CA 1
ATOM 3903 C C . GLU A 1 503 ? -25.343 -23.790 -30.571 1.00 26.86 503 GLU A C 1
ATOM 3905 O O . GLU A 1 503 ? -26.334 -24.401 -30.976 1.00 26.86 503 GLU A O 1
ATOM 3910 N N . LYS A 1 504 ? -25.454 -22.566 -30.037 1.00 24.23 504 LYS A N 1
ATOM 3911 C CA . LYS A 1 504 ? -26.597 -21.664 -30.283 1.00 24.23 504 LYS A CA 1
ATOM 3912 C C . LYS A 1 504 ? -26.259 -20.205 -29.962 1.00 24.23 504 LYS A C 1
ATOM 3914 O O . LYS A 1 504 ? -25.967 -19.869 -28.822 1.00 24.23 504 LYS A O 1
ATOM 3919 N N . ILE A 1 505 ? -26.434 -19.362 -30.990 1.00 25.77 505 ILE A N 1
ATOM 3920 C CA . ILE A 1 505 ? -26.616 -17.886 -31.048 1.00 25.77 505 ILE A CA 1
ATOM 3921 C C . ILE A 1 505 ? -25.722 -17.263 -32.142 1.00 25.77 505 ILE A C 1
ATOM 3923 O O . ILE A 1 505 ? -24.881 -16.399 -31.919 1.00 25.77 505 ILE A O 1
ATOM 3927 N N . VAL A 1 506 ? -25.979 -17.667 -33.392 1.00 25.20 506 VAL A N 1
ATOM 3928 C CA . VAL A 1 506 ? -25.560 -16.934 -34.600 1.00 25.20 506 VAL A CA 1
ATOM 3929 C C . VAL A 1 506 ? -26.810 -16.555 -35.394 1.00 25.20 506 VAL A C 1
ATOM 3931 O O . VAL A 1 506 ? -27.187 -17.247 -36.335 1.00 25.20 506 VAL A O 1
ATOM 3934 N N . ARG A 1 507 ? -27.484 -15.480 -34.948 1.00 23.77 507 ARG A N 1
ATOM 3935 C CA . ARG A 1 507 ? -28.411 -14.589 -35.695 1.00 23.77 507 ARG A CA 1
ATOM 3936 C C . ARG A 1 507 ? -29.274 -13.771 -34.725 1.00 23.77 507 ARG A C 1
ATOM 3938 O O . ARG A 1 507 ? -30.255 -14.287 -34.216 1.00 23.77 507 ARG A O 1
ATOM 3945 N N . VAL A 1 508 ? -28.943 -12.490 -34.547 1.00 24.66 508 VAL A N 1
ATOM 3946 C CA . VAL A 1 508 ? -29.821 -11.337 -34.859 1.00 24.66 508 VAL A CA 1
ATOM 3947 C C . VAL A 1 508 ? -28.903 -10.128 -35.061 1.00 24.66 508 VAL A C 1
ATOM 3949 O O . VAL A 1 508 ? -28.234 -9.678 -34.133 1.00 24.66 508 VAL A O 1
ATOM 3952 N N . GLU A 1 509 ? -28.886 -9.565 -36.265 1.00 27.58 509 GLU A N 1
ATOM 3953 C CA . GLU A 1 509 ? -28.304 -8.242 -36.498 1.00 27.58 509 GLU A CA 1
ATOM 3954 C C . GLU A 1 509 ? -29.316 -7.140 -36.157 1.00 27.58 509 GLU A C 1
ATOM 3956 O O . GLU A 1 509 ? -30.491 -7.281 -36.492 1.00 27.58 509 GLU A O 1
ATOM 3961 N N . ARG A 1 510 ? -28.850 -6.019 -35.574 1.00 25.08 510 ARG A N 1
ATOM 3962 C CA . ARG A 1 510 ? -29.255 -4.621 -35.898 1.00 25.08 510 ARG A CA 1
ATOM 3963 C C . ARG A 1 510 ? -28.736 -3.607 -34.865 1.00 25.08 510 ARG A C 1
ATOM 3965 O O . ARG A 1 510 ? -29.427 -3.245 -33.918 1.00 25.08 510 ARG A O 1
ATOM 3972 N N . ARG A 1 511 ? -27.543 -3.048 -35.110 1.00 30.34 511 ARG A N 1
ATOM 3973 C CA . ARG A 1 511 ? -27.136 -1.705 -34.622 1.00 30.34 511 ARG A CA 1
ATOM 3974 C C . ARG A 1 511 ? -26.409 -0.888 -35.704 1.00 30.34 511 ARG A C 1
ATOM 3976 O O . ARG A 1 511 ? -25.460 -0.151 -35.435 1.00 30.34 511 ARG A O 1
ATOM 3983 N N . VAL A 1 512 ? -26.885 -1.008 -36.945 1.00 33.00 512 VAL A N 1
ATOM 3984 C CA . VAL A 1 512 ? -26.505 -0.114 -38.050 1.00 33.00 512 VAL A CA 1
ATOM 3985 C C . VAL A 1 512 ? -26.962 1.311 -37.705 1.00 33.00 512 VAL A C 1
ATOM 3987 O O . VAL A 1 512 ? -28.078 1.503 -37.233 1.00 33.00 512 VAL A O 1
ATOM 3990 N N . GLY A 1 513 ? -26.078 2.298 -37.876 1.00 32.66 513 GLY A N 1
ATOM 3991 C CA . GLY A 1 513 ? -26.339 3.713 -37.562 1.00 32.66 513 GLY A CA 1
ATOM 3992 C C . GLY A 1 513 ? -25.158 4.424 -36.891 1.00 32.66 513 GLY A C 1
ATOM 3993 O O . GLY A 1 513 ? -24.763 5.504 -37.324 1.00 32.66 513 GLY A O 1
ATOM 3994 N N . LYS A 1 514 ? -24.523 3.794 -35.888 1.00 36.22 514 LYS A N 1
ATOM 3995 C CA . LYS A 1 514 ? -23.322 4.351 -35.221 1.00 36.22 514 LYS A CA 1
ATOM 3996 C C . LYS A 1 514 ? -21.993 3.993 -35.902 1.00 36.22 514 LYS A C 1
ATOM 3998 O O . LYS A 1 514 ? -21.012 4.697 -35.695 1.00 36.22 514 LYS A O 1
ATOM 4003 N N . ARG A 1 515 ? -21.953 2.928 -36.715 1.00 35.91 515 ARG A N 1
ATOM 4004 C CA . ARG A 1 515 ? -20.735 2.495 -37.428 1.00 35.91 515 ARG A CA 1
ATOM 4005 C C . ARG A 1 515 ? -20.427 3.415 -38.617 1.00 35.91 515 ARG A C 1
ATOM 4007 O O . ARG A 1 515 ? -19.434 4.124 -38.578 1.00 35.91 515 ARG A O 1
ATOM 4014 N N . ALA A 1 516 ? -21.384 3.602 -39.530 1.00 33.81 516 ALA A N 1
ATOM 4015 C CA . ALA A 1 516 ? -21.250 4.504 -40.684 1.00 33.81 516 ALA A CA 1
ATOM 4016 C C . ALA A 1 516 ? -20.933 5.984 -40.342 1.00 33.81 516 ALA A C 1
ATOM 4018 O O . ALA A 1 516 ? -20.417 6.718 -41.182 1.00 33.81 516 ALA A O 1
ATOM 4019 N N . THR A 1 517 ? -21.225 6.448 -39.119 1.00 38.56 517 THR A N 1
ATOM 4020 C CA . THR A 1 517 ? -20.835 7.787 -38.626 1.00 38.56 517 THR A CA 1
ATOM 4021 C C . THR A 1 517 ? -19.441 7.832 -37.984 1.00 38.56 517 THR A C 1
ATOM 4023 O O . THR A 1 517 ? -18.870 8.915 -37.859 1.00 38.56 517 THR A O 1
ATOM 4026 N N . PHE A 1 518 ? -18.877 6.681 -37.612 1.00 40.69 518 PHE A N 1
ATOM 4027 C CA . PHE A 1 518 ? -17.476 6.509 -37.227 1.00 40.69 518 PHE A CA 1
ATOM 4028 C C . PHE A 1 518 ? -16.589 6.303 -38.464 1.00 40.69 518 PHE A C 1
ATOM 4030 O O . PHE A 1 518 ? -15.589 6.998 -38.618 1.00 40.69 518 PHE A O 1
ATOM 4037 N N . ASP A 1 519 ? -17.007 5.445 -39.396 1.00 44.12 519 ASP A N 1
ATOM 4038 C CA . ASP A 1 519 ? -16.244 5.113 -40.607 1.00 44.12 519 ASP A CA 1
ATOM 4039 C C . ASP A 1 519 ? -16.022 6.364 -41.487 1.00 44.12 519 ASP A C 1
ATOM 4041 O O . ASP A 1 519 ? -14.893 6.675 -41.864 1.00 44.12 519 ASP A O 1
ATOM 4045 N N . ARG A 1 520 ? -17.057 7.203 -41.675 1.00 44.06 520 ARG A N 1
ATOM 4046 C CA . ARG A 1 520 ? -16.924 8.509 -42.360 1.00 44.06 520 ARG A CA 1
ATOM 4047 C C . ARG A 1 520 ? -16.015 9.514 -41.634 1.00 44.06 520 ARG A C 1
ATOM 4049 O O . ARG A 1 520 ? -15.536 10.448 -42.271 1.00 44.06 520 ARG A O 1
ATOM 4056 N N . LYS A 1 521 ? -15.765 9.356 -40.325 1.00 42.97 521 LYS A N 1
ATOM 4057 C CA . LYS A 1 521 ? -14.775 10.164 -39.584 1.00 42.97 521 LYS A CA 1
ATOM 4058 C C . LYS A 1 521 ? -13.360 9.606 -39.728 1.00 42.97 521 LYS A C 1
ATOM 4060 O O . LYS A 1 521 ? -12.435 10.397 -39.881 1.00 42.97 521 LYS A O 1
ATOM 4065 N N . MET A 1 522 ? -13.201 8.282 -39.739 1.00 44.19 522 MET A N 1
ATOM 4066 C CA . MET A 1 522 ? -11.930 7.620 -40.059 1.00 44.19 522 MET A CA 1
ATOM 4067 C C . MET A 1 522 ? -11.448 8.011 -41.460 1.00 44.19 522 MET A C 1
ATOM 4069 O O . MET A 1 522 ? -10.320 8.475 -41.606 1.00 44.19 522 MET A O 1
ATOM 4073 N N . GLU A 1 523 ? -12.319 7.940 -42.471 1.00 51.28 523 GLU A N 1
ATOM 4074 C CA . GLU A 1 523 ? -11.996 8.409 -43.825 1.00 51.28 523 GLU A CA 1
ATOM 4075 C C . GLU A 1 523 ? -11.635 9.900 -43.865 1.00 51.28 523 GLU A C 1
ATOM 4077 O O . GLU A 1 523 ? -10.718 10.286 -44.583 1.00 51.28 523 GLU A O 1
ATOM 4082 N N . ALA A 1 524 ? -12.338 10.752 -43.111 1.00 45.28 524 ALA A N 1
ATOM 4083 C CA . ALA A 1 524 ? -12.047 12.184 -43.081 1.00 45.28 524 ALA A CA 1
ATOM 4084 C C . ALA A 1 524 ? -10.667 12.486 -42.469 1.00 45.28 524 ALA A C 1
ATOM 4086 O O . ALA A 1 524 ? -9.947 13.329 -43.002 1.00 45.28 524 ALA A O 1
ATOM 4087 N N . MET A 1 525 ? -10.272 11.779 -41.401 1.00 41.84 525 MET A N 1
ATOM 4088 C CA . MET A 1 525 ? -8.925 11.907 -40.832 1.00 41.84 525 MET A CA 1
ATOM 4089 C C . MET A 1 525 ? -7.857 11.333 -41.768 1.00 41.84 525 MET A C 1
ATOM 4091 O O . MET A 1 525 ? -6.879 12.020 -42.032 1.00 41.84 525 MET A O 1
ATOM 4095 N N . SER A 1 526 ? -8.077 10.151 -42.354 1.00 47.47 526 SER A N 1
ATOM 4096 C CA . SER A 1 526 ? -7.145 9.541 -43.316 1.00 47.47 526 SER A CA 1
ATOM 4097 C C . SER A 1 526 ? -6.896 10.446 -44.528 1.00 47.47 526 SER A C 1
ATOM 4099 O O . SER A 1 526 ? -5.755 10.632 -44.938 1.00 47.47 526 SER A O 1
ATOM 4101 N N . ARG A 1 527 ? -7.941 11.081 -45.081 1.00 53.78 527 ARG A N 1
ATOM 4102 C CA . ARG A 1 527 ? -7.793 12.052 -46.182 1.00 53.78 527 ARG A CA 1
ATOM 4103 C C . ARG A 1 527 ? -7.055 13.322 -45.747 1.00 53.78 527 ARG A C 1
ATOM 4105 O O . ARG A 1 527 ? -6.303 13.877 -46.544 1.00 53.78 527 ARG A O 1
ATOM 4112 N N . ALA A 1 528 ? -7.251 13.786 -44.510 1.00 47.44 528 ALA A N 1
ATOM 4113 C CA . ALA A 1 528 ? -6.519 14.930 -43.964 1.00 47.44 528 ALA A CA 1
ATOM 4114 C C . ALA A 1 528 ? -5.032 14.604 -43.730 1.00 47.44 528 ALA A C 1
ATOM 4116 O O . ALA A 1 528 ? -4.171 15.428 -44.026 1.00 47.44 528 ALA A O 1
ATOM 4117 N N . GLU A 1 529 ? -4.726 13.389 -43.276 1.00 44.00 529 GLU A N 1
ATOM 4118 C CA . GLU A 1 529 ? -3.370 12.872 -43.088 1.00 44.00 529 GLU A CA 1
ATOM 4119 C C . GLU A 1 529 ? -2.650 12.669 -44.433 1.00 44.00 529 GLU A C 1
ATOM 4121 O O . GLU A 1 529 ? -1.531 13.143 -44.612 1.00 44.00 529 GLU A O 1
ATOM 4126 N N . GLU A 1 530 ? -3.313 12.097 -45.444 1.00 51.00 530 GLU A N 1
ATOM 4127 C CA . GLU A 1 530 ? -2.777 12.044 -46.812 1.00 51.00 530 GLU A CA 1
ATOM 4128 C C . GLU A 1 530 ? -2.585 13.432 -47.448 1.00 51.00 530 GLU A C 1
ATOM 4130 O O . GLU A 1 530 ? -1.709 13.603 -48.298 1.00 51.00 530 GLU A O 1
ATOM 4135 N N . ALA A 1 531 ? -3.428 14.416 -47.116 1.00 49.44 531 ALA A N 1
ATOM 4136 C CA . ALA A 1 531 ? -3.280 15.789 -47.599 1.00 49.44 531 ALA A CA 1
ATOM 4137 C C . ALA A 1 531 ? -2.098 16.491 -46.912 1.00 49.44 531 ALA A C 1
ATOM 4139 O O . ALA A 1 531 ? -1.292 17.130 -47.585 1.00 49.44 531 ALA A O 1
ATOM 4140 N N . TYR A 1 532 ? -1.946 16.305 -45.598 1.00 46.97 532 TYR A N 1
ATOM 4141 C CA . TYR A 1 532 ? -0.797 16.778 -44.828 1.00 46.97 532 TYR A CA 1
ATOM 4142 C C . TYR A 1 532 ? 0.512 16.165 -45.342 1.00 46.97 532 TYR A C 1
ATOM 4144 O O . TYR A 1 532 ? 1.458 16.896 -45.633 1.00 46.97 532 TYR A O 1
ATOM 4152 N N . ASN A 1 533 ? 0.547 14.847 -45.551 1.00 46.88 533 ASN A N 1
ATOM 4153 C CA . ASN A 1 533 ? 1.720 14.144 -46.068 1.00 46.88 533 ASN A CA 1
ATOM 4154 C C . ASN A 1 533 ? 2.049 14.558 -47.514 1.00 46.88 533 ASN A C 1
ATOM 4156 O O . ASN A 1 533 ? 3.220 14.745 -47.835 1.00 46.88 533 ASN A O 1
ATOM 4160 N N . ARG A 1 534 ? 1.046 14.805 -48.374 1.00 52.78 534 ARG A N 1
ATOM 4161 C CA . ARG A 1 534 ? 1.268 15.387 -49.715 1.00 52.78 534 ARG A CA 1
ATOM 4162 C C . ARG A 1 534 ? 1.793 16.824 -49.674 1.00 52.78 534 ARG A C 1
ATOM 4164 O O . ARG A 1 534 ? 2.607 17.175 -50.518 1.00 52.78 534 ARG A O 1
ATOM 4171 N N . ALA A 1 535 ? 1.375 17.636 -48.702 1.00 45.91 535 ALA A N 1
ATOM 4172 C CA . ALA A 1 535 ? 1.863 19.008 -48.540 1.00 45.91 535 ALA A CA 1
ATOM 4173 C C . ALA A 1 535 ? 3.314 19.094 -48.017 1.00 45.91 535 ALA A C 1
ATOM 4175 O O . ALA A 1 535 ? 3.961 20.119 -48.215 1.00 45.91 535 ALA A O 1
ATOM 4176 N N . HIS A 1 536 ? 3.829 18.035 -47.379 1.00 44.62 536 HIS A N 1
ATOM 4177 C CA . HIS A 1 536 ? 5.167 18.008 -46.766 1.00 44.62 536 HIS A CA 1
ATOM 4178 C C . HIS A 1 536 ? 6.143 17.006 -47.419 1.00 44.62 536 HIS A C 1
ATOM 4180 O O . HIS A 1 536 ? 7.279 16.862 -46.964 1.00 44.62 536 HIS A O 1
ATOM 4186 N N . ALA A 1 537 ? 5.747 16.341 -48.509 1.00 38.56 537 ALA A N 1
ATOM 4187 C CA . ALA A 1 537 ? 6.622 15.474 -49.295 1.00 38.56 537 ALA A CA 1
ATOM 4188 C C . ALA A 1 537 ? 7.596 16.301 -50.160 1.00 38.56 537 ALA A C 1
ATOM 4190 O O . ALA A 1 537 ? 7.242 16.788 -51.234 1.00 38.56 537 ALA A O 1
ATOM 4191 N N . ALA A 1 538 ? 8.840 16.458 -49.701 1.00 37.59 538 ALA A N 1
ATOM 4192 C CA . ALA A 1 538 ? 9.876 17.189 -50.432 1.00 37.59 538 ALA A CA 1
ATOM 4193 C C . ALA A 1 538 ? 10.346 16.425 -51.698 1.00 37.59 538 ALA A C 1
ATOM 4195 O O . ALA A 1 538 ? 10.768 15.272 -51.584 1.00 37.59 538 ALA A O 1
ATOM 4196 N N . PRO A 1 539 ? 10.335 17.039 -52.900 1.00 35.41 539 PRO A N 1
ATOM 4197 C CA . PRO A 1 539 ? 10.727 16.364 -54.136 1.00 35.41 539 PRO A CA 1
ATOM 4198 C C . PRO A 1 539 ? 12.252 16.336 -54.329 1.00 35.41 539 PRO A C 1
ATOM 4200 O O . PRO A 1 539 ? 12.882 17.333 -54.689 1.00 35.41 539 PRO A O 1
ATOM 4203 N N . THR A 1 540 ? 12.861 15.164 -54.163 1.00 38.47 540 THR A N 1
ATOM 4204 C CA . THR A 1 540 ? 14.291 14.916 -54.411 1.00 38.47 540 THR A CA 1
ATOM 4205 C C . THR A 1 540 ? 14.632 14.773 -55.904 1.00 38.47 540 THR A C 1
ATOM 4207 O O . THR A 1 540 ? 15.079 13.722 -56.353 1.00 38.47 540 THR A O 1
ATOM 4210 N N . SER A 1 541 ? 14.462 15.836 -56.702 1.00 33.84 541 SER A N 1
ATOM 4211 C CA . SER A 1 541 ? 15.255 16.057 -57.936 1.00 33.84 541 SER A CA 1
ATOM 4212 C C . SER A 1 541 ? 15.010 17.425 -58.601 1.00 33.84 541 SER A C 1
ATOM 4214 O O . SER A 1 541 ? 13.868 17.813 -58.819 1.00 33.84 541 SER A O 1
ATOM 4216 N N . ARG A 1 542 ? 16.118 18.076 -59.021 1.00 28.75 542 ARG A N 1
ATOM 4217 C CA . ARG A 1 542 ? 16.285 19.318 -59.838 1.00 28.75 542 ARG A CA 1
ATOM 4218 C C . ARG A 1 542 ? 16.856 20.560 -59.128 1.00 28.75 542 ARG A C 1
ATOM 4220 O O . ARG A 1 542 ? 16.268 21.635 -59.151 1.00 28.75 542 ARG A O 1
ATOM 4227 N N . LEU A 1 543 ? 18.100 20.460 -58.652 1.00 31.20 543 LEU A N 1
ATOM 4228 C CA . LEU A 1 543 ? 18.985 21.621 -58.437 1.00 31.20 543 LEU A CA 1
ATOM 4229 C C . LEU A 1 543 ? 19.876 21.862 -59.675 1.00 31.20 543 LEU A C 1
ATOM 4231 O O . LEU A 1 543 ? 21.078 21.621 -59.632 1.00 31.20 543 LEU A O 1
ATOM 4235 N N . ALA A 1 544 ? 19.281 22.281 -60.801 1.00 32.44 544 ALA A N 1
ATOM 4236 C CA . ALA A 1 544 ? 20.021 22.479 -62.063 1.00 32.44 544 ALA A CA 1
ATOM 4237 C C . ALA A 1 544 ? 19.423 23.519 -63.046 1.00 32.44 544 ALA A C 1
ATOM 4239 O O . ALA A 1 544 ? 19.738 23.488 -64.233 1.00 32.44 544 ALA A O 1
ATOM 4240 N N . SER A 1 545 ? 18.568 24.449 -62.602 1.00 32.28 545 SER A N 1
ATOM 4241 C CA . SER A 1 545 ? 18.027 25.514 -63.470 1.00 32.28 545 SER A CA 1
ATOM 4242 C C . SER A 1 545 ? 17.498 26.714 -62.674 1.00 32.28 545 SER A C 1
ATOM 4244 O O . SER A 1 545 ? 17.072 26.545 -61.537 1.00 32.28 545 SER A O 1
ATOM 4246 N N . LEU A 1 546 ? 17.461 27.896 -63.306 1.00 27.36 546 LEU A N 1
ATOM 4247 C CA . LEU A 1 546 ? 16.842 29.142 -62.810 1.00 27.36 546 LEU A CA 1
ATOM 4248 C C . LEU A 1 546 ? 17.518 29.827 -61.600 1.00 27.36 546 LEU A C 1
ATOM 4250 O O . LEU A 1 546 ? 16.884 30.200 -60.617 1.00 27.36 546 LEU A O 1
ATOM 4254 N N . ARG A 1 547 ? 18.804 30.169 -61.761 1.00 32.94 547 ARG A N 1
ATOM 4255 C CA . ARG A 1 547 ? 19.284 31.484 -61.293 1.00 32.94 547 ARG A CA 1
ATOM 4256 C C . ARG A 1 547 ? 18.768 32.558 -62.261 1.00 32.94 547 ARG A C 1
ATOM 4258 O O . ARG A 1 547 ? 19.250 32.558 -63.388 1.00 32.94 547 ARG A O 1
ATOM 4265 N N . GLN A 1 548 ? 17.891 33.470 -61.824 1.00 31.97 548 GLN A N 1
ATOM 4266 C CA . GLN A 1 548 ? 17.820 34.905 -62.203 1.00 31.97 548 GLN A CA 1
ATOM 4267 C C . GLN A 1 548 ? 16.498 35.552 -61.731 1.00 31.97 548 GLN A C 1
ATOM 4269 O O . GLN A 1 548 ? 15.500 34.854 -61.645 1.00 31.97 548 GLN A O 1
ATOM 4274 N N . GLN A 1 549 ? 16.516 36.883 -61.510 1.00 29.56 549 GLN A N 1
ATOM 4275 C CA . GLN A 1 549 ? 15.368 37.778 -61.209 1.00 29.56 549 GLN A CA 1
ATOM 4276 C C . GLN A 1 549 ? 14.618 37.443 -59.883 1.00 29.56 549 GLN A C 1
ATOM 4278 O O . GLN A 1 549 ? 14.111 36.349 -59.709 1.00 29.56 549 GLN A O 1
ATOM 4283 N N . PHE A 1 550 ? 14.506 38.299 -58.857 1.00 26.44 550 PHE A N 1
ATOM 4284 C CA . PHE A 1 550 ? 14.496 39.772 -58.767 1.00 26.44 550 PHE A CA 1
ATOM 4285 C C . PHE A 1 550 ? 15.282 40.318 -57.545 1.00 26.44 550 PHE A C 1
ATOM 4287 O O . PHE A 1 550 ? 15.598 39.584 -56.612 1.00 26.44 550 PHE A O 1
ATOM 4294 N N . LYS A 1 551 ? 15.556 41.635 -57.528 1.00 33.06 551 LYS A N 1
ATOM 4295 C CA . LYS A 1 551 ? 16.098 42.396 -56.376 1.00 33.06 551 LYS A CA 1
ATOM 4296 C C . LYS A 1 551 ? 15.000 43.186 -55.646 1.00 33.06 551 LYS A C 1
ATOM 4298 O O . LYS A 1 551 ? 14.184 43.815 -56.315 1.00 33.06 551 LYS A O 1
ATOM 4303 N N . PRO A 1 552 ? 15.109 43.314 -54.313 1.00 28.05 552 PRO A N 1
ATOM 4304 C CA . PRO A 1 552 ? 14.857 44.581 -53.606 1.00 28.05 552 PRO A CA 1
ATOM 4305 C C . PRO A 1 552 ? 16.174 45.317 -53.229 1.00 28.05 552 PRO A C 1
ATOM 4307 O O . PRO A 1 552 ? 17.253 44.721 -53.325 1.00 28.05 552 PRO A O 1
ATOM 4310 N N . PRO A 1 553 ? 16.132 46.611 -52.847 1.00 31.52 553 PRO A N 1
ATOM 4311 C CA . PRO A 1 553 ? 17.326 47.452 -52.650 1.00 31.52 553 PRO A CA 1
ATOM 4312 C C . PRO A 1 553 ? 17.939 47.409 -51.230 1.00 31.52 553 PRO A C 1
ATOM 4314 O O . PRO A 1 553 ? 17.360 46.867 -50.293 1.00 31.52 553 PRO A O 1
ATOM 4317 N N . ARG A 1 554 ? 19.124 48.028 -51.076 1.00 29.69 554 ARG A N 1
ATOM 4318 C CA . ARG A 1 554 ? 19.821 48.300 -49.799 1.00 29.69 554 ARG A CA 1
ATOM 4319 C C . ARG A 1 554 ? 19.912 49.808 -49.529 1.00 29.69 554 ARG A C 1
ATOM 4321 O O . ARG A 1 554 ? 20.223 50.531 -50.466 1.00 29.69 554 ARG A O 1
ATOM 4328 N N . LEU A 1 555 ? 19.805 50.195 -48.255 1.00 28.23 555 LEU A N 1
ATOM 4329 C CA . LEU A 1 555 ? 20.542 51.227 -47.480 1.00 28.23 555 LEU A CA 1
ATOM 4330 C C . LEU A 1 555 ? 20.166 50.931 -45.995 1.00 28.23 555 LEU A C 1
ATOM 4332 O O . LEU A 1 555 ? 19.024 50.551 -45.759 1.00 28.23 555 LEU A O 1
ATOM 4336 N N . ALA A 1 556 ? 21.040 50.810 -44.984 1.00 28.36 556 ALA A N 1
ATOM 4337 C CA . ALA A 1 556 ? 22.154 51.651 -44.503 1.00 28.36 556 ALA A CA 1
ATOM 4338 C C . ALA A 1 556 ? 21.660 52.982 -43.876 1.00 28.36 556 ALA A C 1
ATOM 4340 O O . ALA A 1 556 ? 20.899 53.682 -44.534 1.00 28.36 556 ALA A O 1
ATOM 4341 N N . SER A 1 557 ? 22.032 53.370 -42.643 1.00 28.03 557 SER A N 1
ATOM 4342 C CA . SER A 1 557 ? 22.928 52.735 -41.642 1.00 28.03 557 SER A CA 1
ATOM 4343 C C . SER A 1 557 ? 22.736 53.296 -40.200 1.00 28.03 557 SER A C 1
ATOM 4345 O O . SER A 1 557 ? 21.924 54.187 -39.985 1.00 28.03 557 SER A O 1
ATOM 4347 N N . ASP A 1 558 ? 23.513 52.752 -39.246 1.00 26.92 558 ASP A N 1
ATOM 4348 C CA . ASP A 1 558 ? 24.073 53.392 -38.027 1.00 26.92 558 ASP A CA 1
ATOM 4349 C C . ASP A 1 558 ? 23.377 53.448 -36.629 1.00 26.92 558 ASP A C 1
ATOM 4351 O O . ASP A 1 558 ? 22.259 53.907 -36.421 1.00 26.92 558 ASP A O 1
ATOM 4355 N N . THR A 1 559 ? 24.187 53.012 -35.644 1.00 28.80 559 THR A N 1
ATOM 4356 C CA . THR A 1 559 ? 24.390 53.486 -34.246 1.00 28.80 559 THR A CA 1
ATOM 4357 C C . THR A 1 559 ? 23.250 53.589 -33.205 1.00 28.80 559 THR A C 1
ATOM 4359 O O . THR A 1 559 ? 22.617 54.620 -33.022 1.00 28.80 559 THR A O 1
ATOM 4362 N N . SER A 1 560 ? 23.161 52.548 -32.366 1.00 27.62 560 SER A N 1
ATOM 4363 C CA . SER A 1 560 ? 23.266 52.578 -30.882 1.00 27.62 560 SER A CA 1
ATOM 4364 C C . SER A 1 560 ? 22.714 53.750 -30.015 1.00 27.62 560 SER A C 1
ATOM 4366 O O . SER A 1 560 ? 23.387 54.764 -29.887 1.00 27.62 560 SER A O 1
ATOM 4368 N N . SER A 1 561 ? 21.708 53.425 -29.169 1.00 25.56 561 SER A N 1
ATOM 4369 C CA . SER A 1 561 ? 21.719 53.558 -27.674 1.00 25.56 561 SER A CA 1
ATOM 4370 C C . SER A 1 561 ? 21.736 54.964 -26.994 1.00 25.56 561 SER A C 1
ATOM 4372 O O . SER A 1 561 ? 22.437 55.843 -27.479 1.00 25.56 561 SER A O 1
ATOM 4374 N N . PRO A 1 562 ? 21.183 55.184 -25.765 1.00 45.97 562 PRO A N 1
ATOM 4375 C CA . PRO A 1 562 ? 20.092 54.515 -25.019 1.00 45.97 562 PRO A CA 1
ATOM 4376 C C . PRO A 1 562 ? 19.095 55.482 -24.284 1.00 45.97 562 PRO A C 1
ATOM 4378 O O . PRO A 1 562 ? 19.203 56.697 -24.361 1.00 45.97 562 PRO A O 1
ATOM 4381 N N . LYS A 1 563 ? 18.240 54.896 -23.416 1.00 26.25 563 LYS A N 1
ATOM 4382 C CA . LYS A 1 563 ? 17.637 55.439 -22.160 1.00 26.25 563 LYS A CA 1
ATOM 4383 C C . LYS A 1 563 ? 16.368 56.334 -22.182 1.00 26.25 563 LYS A C 1
ATOM 4385 O O . LYS A 1 563 ? 16.418 57.522 -22.446 1.00 26.25 563 LYS A O 1
ATOM 4390 N N . ALA A 1 564 ? 15.337 55.747 -21.553 1.00 26.47 564 ALA A N 1
ATOM 4391 C CA . ALA A 1 564 ? 14.530 56.284 -20.438 1.00 26.47 564 ALA A CA 1
ATOM 4392 C C . ALA A 1 564 ? 13.312 57.218 -20.676 1.00 26.47 564 ALA A C 1
ATOM 4394 O O . ALA A 1 564 ? 13.409 58.288 -21.251 1.00 26.47 564 ALA A O 1
ATOM 4395 N N . ALA A 1 565 ? 12.197 56.787 -20.062 1.00 26.75 565 ALA A N 1
ATOM 4396 C CA . ALA A 1 565 ? 11.102 57.544 -19.432 1.00 26.75 565 ALA A CA 1
ATOM 4397 C C . ALA A 1 565 ? 10.517 58.807 -20.107 1.00 26.75 565 ALA A C 1
ATOM 4399 O O . ALA A 1 565 ? 11.132 59.863 -20.096 1.00 26.75 565 ALA A O 1
ATOM 4400 N N . PHE A 1 566 ? 9.210 58.762 -20.408 1.00 26.05 566 PHE A N 1
ATOM 4401 C CA . PHE A 1 566 ? 8.211 59.437 -19.555 1.00 26.05 566 PHE A CA 1
ATOM 4402 C C . PHE A 1 566 ? 6.783 58.913 -19.814 1.00 26.05 566 PHE A C 1
ATOM 4404 O O . PHE A 1 566 ? 6.355 58.774 -20.955 1.00 26.05 566 PHE A O 1
ATOM 4411 N N . THR A 1 567 ? 6.019 58.660 -18.749 1.00 27.22 567 THR A N 1
ATOM 4412 C CA . THR A 1 567 ? 4.566 58.400 -18.797 1.00 27.22 567 THR A CA 1
ATOM 4413 C C . THR A 1 567 ? 3.799 59.604 -18.261 1.00 27.22 567 THR A C 1
ATOM 4415 O O . THR A 1 567 ? 4.149 60.074 -17.180 1.00 27.22 567 THR A O 1
ATOM 4418 N N . THR A 1 568 ? 2.731 60.036 -18.953 1.00 26.45 568 THR A N 1
ATOM 4419 C CA . THR A 1 568 ? 1.398 60.429 -18.408 1.00 26.45 568 THR A CA 1
ATOM 4420 C C . THR A 1 568 ? 0.612 61.284 -19.416 1.00 26.45 568 THR A C 1
ATOM 4422 O O . THR A 1 568 ? 0.980 62.428 -19.655 1.00 26.45 568 THR A O 1
ATOM 4425 N N . ALA A 1 569 ? -0.496 60.750 -19.948 1.00 26.02 569 ALA A N 1
ATOM 4426 C CA . ALA A 1 569 ? -1.635 61.447 -20.583 1.00 26.02 569 ALA A CA 1
ATOM 4427 C C . ALA A 1 569 ? -2.584 60.382 -21.185 1.00 26.02 569 ALA A C 1
ATOM 4429 O O . ALA A 1 569 ? -2.095 59.390 -21.711 1.00 26.02 569 ALA A O 1
ATOM 4430 N N . ARG A 1 570 ? -3.920 60.499 -21.191 1.00 26.61 570 ARG A N 1
ATOM 4431 C CA . ARG A 1 570 ? -4.856 61.420 -20.513 1.00 26.61 570 ARG A CA 1
ATOM 4432 C C . ARG A 1 570 ? -6.247 60.756 -20.527 1.00 26.61 570 ARG A C 1
ATOM 4434 O O . ARG A 1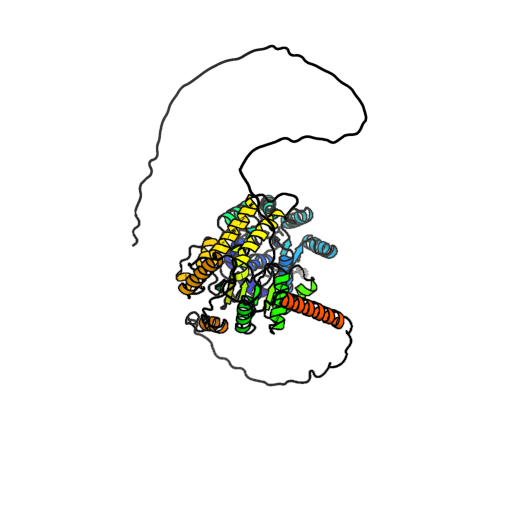 570 ? -6.641 60.227 -21.559 1.00 26.61 570 ARG A O 1
ATOM 4441 N N . ALA A 1 571 ? -6.998 60.821 -19.429 1.00 26.64 571 ALA A N 1
ATOM 4442 C CA . ALA A 1 571 ? -8.415 60.434 -19.364 1.00 26.64 571 ALA A CA 1
ATOM 4443 C C . ALA A 1 571 ? -9.211 61.567 -18.689 1.00 26.64 571 ALA A C 1
ATOM 4445 O O . ALA A 1 571 ? -8.642 62.294 -17.873 1.00 26.64 571 ALA A O 1
ATOM 4446 N N . ALA A 1 572 ? -10.479 61.775 -19.061 1.00 27.66 572 ALA A N 1
ATOM 4447 C CA . ALA A 1 572 ? -11.260 62.939 -18.625 1.00 27.66 572 ALA A CA 1
ATOM 4448 C C . ALA A 1 572 ? -12.784 62.702 -18.652 1.00 27.66 572 ALA A C 1
ATOM 4450 O O . ALA A 1 572 ? -13.257 61.900 -19.451 1.00 27.66 572 ALA A O 1
ATOM 4451 N N . MET A 1 573 ? -13.509 63.511 -17.856 1.00 28.44 573 MET A N 1
ATOM 4452 C CA . MET A 1 573 ? -14.980 63.566 -17.665 1.00 28.44 573 MET A CA 1
ATOM 4453 C C . MET A 1 573 ? -15.585 62.365 -16.893 1.00 28.44 573 MET A C 1
ATOM 4455 O O . MET A 1 573 ? -15.234 61.227 -17.174 1.00 28.44 573 MET A O 1
ATOM 4459 N N . GLY A 1 574 ? -16.503 62.518 -15.919 1.00 27.39 574 GLY A N 1
ATOM 4460 C CA . GLY A 1 574 ? -17.011 63.710 -15.196 1.00 27.39 574 GLY A CA 1
ATOM 4461 C C . GLY A 1 574 ? -18.428 63.488 -14.598 1.00 27.39 574 GLY A C 1
ATOM 4462 O O . GLY A 1 574 ? -19.104 62.568 -15.038 1.00 27.39 574 GLY A O 1
ATOM 4463 N N . SER A 1 575 ? -18.988 64.254 -13.641 1.00 30.88 575 SER A N 1
ATOM 4464 C CA . SER A 1 575 ? -18.441 65.250 -12.686 1.00 30.88 575 SER A CA 1
ATOM 4465 C C . SER A 1 575 ? -19.503 65.671 -11.623 1.00 30.88 575 SER A C 1
ATOM 4467 O O . SER A 1 575 ? -20.354 66.503 -11.926 1.00 30.88 575 SER A O 1
ATOM 4469 N N . SER A 1 576 ? -19.446 65.187 -10.370 1.00 26.75 576 SER A N 1
ATOM 4470 C CA . SER A 1 576 ? -20.273 65.685 -9.230 1.00 26.75 576 SER A CA 1
ATOM 4471 C C . SER A 1 576 ? -19.566 65.433 -7.875 1.00 26.75 576 SER A C 1
ATOM 4473 O O . SER A 1 576 ? -19.174 64.299 -7.625 1.00 26.75 576 SER A O 1
ATOM 4475 N N . ILE A 1 577 ? -19.186 66.439 -7.062 1.00 31.38 577 ILE A N 1
ATOM 4476 C CA . ILE A 1 577 ? -20.007 67.233 -6.099 1.00 31.38 577 ILE A CA 1
ATOM 4477 C C . ILE A 1 577 ? -20.427 66.366 -4.875 1.00 31.38 577 ILE A C 1
ATOM 4479 O O . ILE A 1 577 ? -21.030 65.324 -5.084 1.00 31.38 577 ILE A O 1
ATOM 4483 N N . SER A 1 578 ? -20.148 66.690 -3.591 1.00 27.34 578 SER A N 1
ATOM 4484 C CA . SER A 1 578 ? -19.720 67.963 -2.955 1.00 27.34 578 SER A CA 1
ATOM 4485 C C . SER A 1 578 ? -18.875 67.819 -1.654 1.00 27.34 578 SER A C 1
ATOM 4487 O O . SER A 1 578 ? -19.030 66.834 -0.949 1.00 27.34 578 SER A O 1
ATOM 4489 N N . SER A 1 579 ? -18.054 68.848 -1.344 1.00 30.27 579 SER A N 1
ATOM 4490 C CA . SER A 1 579 ? -17.709 69.528 -0.045 1.00 30.27 579 SER A CA 1
ATOM 4491 C C . SER A 1 579 ? -17.834 68.820 1.345 1.00 30.27 579 SER A C 1
ATOM 4493 O O . SER A 1 579 ? -18.743 68.024 1.517 1.00 30.27 579 SER A O 1
ATOM 4495 N N . ARG A 1 580 ? -17.108 69.114 2.455 1.00 28.75 580 ARG A N 1
ATOM 4496 C CA . ARG A 1 580 ? -16.406 70.317 3.021 1.00 28.75 580 ARG A CA 1
ATOM 4497 C C . ARG A 1 580 ? -15.299 69.874 4.038 1.00 28.75 580 ARG A C 1
ATOM 4499 O O . ARG A 1 580 ? -15.595 69.045 4.882 1.00 28.75 580 ARG A O 1
ATOM 4506 N N . THR A 1 581 ? -13.998 70.199 3.898 1.00 30.97 581 THR A N 1
ATOM 4507 C CA . THR A 1 581 ? -13.174 71.336 4.447 1.00 30.97 581 THR A CA 1
ATOM 4508 C C . THR A 1 581 ? -12.712 71.366 5.936 1.00 30.97 581 THR A C 1
ATOM 4510 O O . THR A 1 581 ? -13.555 71.481 6.812 1.00 30.97 581 THR A O 1
ATOM 4513 N N . LEU A 1 582 ? -11.379 71.563 6.136 1.00 29.72 582 LEU A N 1
ATOM 4514 C CA . LEU A 1 582 ? -10.649 72.274 7.245 1.00 29.72 582 LEU A CA 1
ATOM 4515 C C . LEU A 1 582 ? -10.577 71.638 8.677 1.00 29.72 582 LEU A C 1
ATOM 4517 O O . LEU A 1 582 ? -11.489 70.919 9.045 1.00 29.72 582 LEU A O 1
ATOM 4521 N N . LYS A 1 583 ? -9.590 71.908 9.579 1.00 29.45 583 LYS A N 1
ATOM 4522 C CA . LYS A 1 583 ? -8.147 72.345 9.524 1.00 29.45 583 LYS A CA 1
ATOM 4523 C C . LYS A 1 583 ? -7.484 72.326 10.944 1.00 29.45 583 LYS A C 1
ATOM 4525 O O . LYS A 1 583 ? -8.170 72.698 11.882 1.00 29.45 583 LYS A O 1
ATOM 4530 N N . ARG A 1 584 ? -6.141 72.147 11.028 1.00 29.12 584 ARG A N 1
ATOM 4531 C CA . ARG A 1 584 ? -5.188 72.528 12.138 1.00 29.12 584 ARG A CA 1
ATOM 4532 C C . ARG A 1 584 ? -5.343 71.804 13.511 1.00 29.12 584 ARG A C 1
ATOM 4534 O O . ARG A 1 584 ? -6.445 71.420 13.855 1.00 29.12 584 ARG A O 1
ATOM 4541 N N . SER A 1 585 ? -4.276 71.347 14.203 1.00 28.91 585 SER A N 1
ATOM 4542 C CA . SER A 1 585 ? -3.176 72.015 14.982 1.00 28.91 585 SER A CA 1
ATOM 4543 C C . SER A 1 585 ? -3.654 72.574 16.348 1.00 28.91 585 SER A C 1
ATOM 4545 O O . SER A 1 585 ? -4.763 73.086 16.399 1.00 28.91 585 SER A O 1
ATOM 4547 N N . THR A 1 586 ? -2.919 72.527 17.481 1.00 30.62 586 THR A N 1
ATOM 4548 C CA . THR A 1 586 ? -1.443 72.610 17.700 1.00 30.62 586 THR A CA 1
ATOM 4549 C C . THR A 1 586 ? -0.986 71.969 19.052 1.00 30.62 586 THR A C 1
ATOM 4551 O O . THR A 1 586 ? -1.814 71.441 19.785 1.00 30.62 586 THR A O 1
ATOM 4554 N N . THR A 1 587 ? 0.322 71.995 19.353 1.00 32.25 587 THR A N 1
ATOM 4555 C CA . THR A 1 587 ? 1.084 71.417 20.500 1.00 32.25 587 THR A CA 1
ATOM 4556 C C . THR A 1 587 ? 0.953 72.148 21.856 1.00 32.25 587 THR A C 1
ATOM 4558 O O . THR A 1 587 ? 0.623 73.330 21.841 1.00 32.25 587 THR A O 1
ATOM 4561 N N . ILE A 1 588 ? 1.340 71.498 22.981 1.00 29.70 588 ILE A N 1
ATOM 4562 C CA . ILE A 1 588 ? 2.231 72.007 24.077 1.00 29.70 588 ILE A CA 1
ATOM 4563 C C . ILE A 1 588 ? 2.587 70.872 25.094 1.00 29.70 588 ILE A C 1
ATOM 4565 O O . ILE A 1 588 ? 2.098 69.755 24.940 1.00 29.70 588 ILE A O 1
ATOM 4569 N N . GLU A 1 589 ? 3.525 71.112 26.027 1.00 31.45 589 GLU A N 1
ATOM 4570 C CA . GLU A 1 589 ? 4.371 70.126 26.748 1.00 31.45 589 GLU A CA 1
ATOM 4571 C C . GLU A 1 589 ? 4.116 69.996 28.286 1.00 31.45 589 GLU A C 1
ATOM 4573 O O . GLU A 1 589 ? 3.126 70.511 28.798 1.00 31.45 589 GLU A O 1
ATOM 4578 N N . THR A 1 590 ? 5.087 69.392 29.011 1.00 28.22 590 THR A N 1
ATOM 4579 C CA . THR A 1 590 ? 5.332 69.313 30.487 1.00 28.22 590 THR A CA 1
ATOM 4580 C C . THR A 1 590 ? 4.765 68.113 31.284 1.00 28.22 590 THR A C 1
ATOM 4582 O O . THR A 1 590 ? 3.707 67.594 30.949 1.00 28.22 590 THR A O 1
ATOM 4585 N N . SER A 1 591 ? 5.371 67.656 32.403 1.00 30.08 591 SER A N 1
ATOM 4586 C CA . SER A 1 591 ? 6.760 67.147 32.624 1.00 30.08 591 SER A CA 1
ATOM 4587 C C . SER A 1 591 ? 7.003 66.675 34.081 1.00 30.08 591 SER A C 1
ATOM 4589 O O . SER A 1 591 ? 6.796 67.473 34.989 1.00 30.08 591 SER A O 1
ATOM 4591 N N . THR A 1 592 ? 7.627 65.494 34.281 1.00 32.16 592 THR A N 1
ATOM 4592 C CA . THR A 1 592 ? 8.339 65.021 35.519 1.00 32.16 592 THR A CA 1
ATOM 4593 C C . THR A 1 592 ? 7.524 64.923 36.834 1.00 32.16 592 THR A C 1
ATOM 4595 O O . THR A 1 592 ? 6.484 65.548 36.963 1.00 32.16 592 THR A O 1
ATOM 4598 N N . SER A 1 593 ? 7.885 64.151 37.871 1.00 30.55 593 SER A N 1
ATOM 4599 C CA . SER A 1 593 ? 9.020 63.238 38.178 1.00 30.55 593 SER A CA 1
ATOM 4600 C C . SER A 1 593 ? 8.451 61.869 38.695 1.00 30.55 593 SER A C 1
ATOM 4602 O O . SER A 1 593 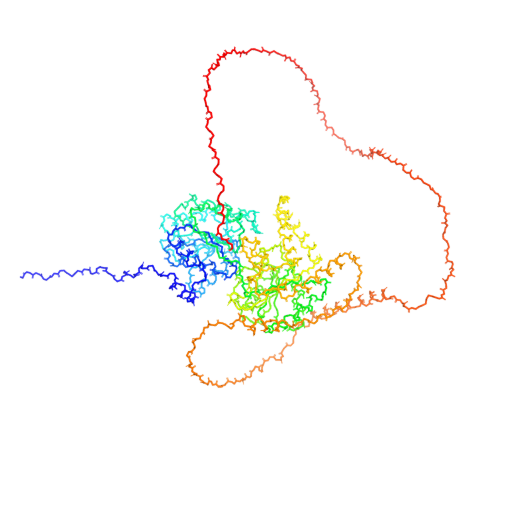? 7.347 61.534 38.281 1.00 30.55 593 SER A O 1
ATOM 4604 N N . ASN A 1 594 ? 9.053 60.965 39.497 1.00 28.45 594 ASN A N 1
ATOM 4605 C CA . ASN A 1 594 ? 10.325 60.897 40.243 1.00 28.45 594 ASN A CA 1
ATOM 4606 C C . ASN A 1 594 ? 10.783 59.428 40.505 1.00 28.45 594 ASN A C 1
ATOM 4608 O O . ASN A 1 594 ? 10.170 58.488 40.008 1.00 28.45 594 ASN A O 1
ATOM 4612 N N . ASN A 1 595 ? 11.849 59.246 41.299 1.00 33.56 595 ASN A N 1
ATOM 4613 C CA . ASN A 1 595 ? 12.419 57.987 41.842 1.00 33.56 595 ASN A CA 1
ATOM 4614 C C . ASN A 1 595 ? 13.048 58.329 43.243 1.00 33.56 595 ASN A C 1
ATOM 4616 O O . ASN A 1 595 ? 12.738 59.432 43.710 1.00 33.56 595 ASN A O 1
ATOM 4620 N N . PRO A 1 596 ? 13.961 57.572 43.917 1.00 55.03 596 PRO A N 1
ATOM 4621 C CA . PRO A 1 596 ? 14.450 56.181 43.786 1.00 55.03 596 PRO A CA 1
ATOM 4622 C C . PRO A 1 596 ? 14.523 55.403 45.139 1.00 55.03 596 PRO A C 1
ATOM 4624 O O . PRO A 1 596 ? 14.079 55.912 46.161 1.00 55.03 596 PRO A O 1
ATOM 4627 N N . ASP A 1 597 ? 15.181 54.228 45.165 1.00 30.62 597 ASP A N 1
ATOM 4628 C CA . ASP A 1 597 ? 16.312 53.973 46.097 1.00 30.62 597 ASP A CA 1
ATOM 4629 C C . ASP A 1 597 ? 17.274 52.871 45.558 1.00 30.62 597 ASP A C 1
ATOM 4631 O O . ASP A 1 597 ? 16.985 52.262 44.524 1.00 30.62 597 ASP A O 1
ATOM 4635 N N . GLN A 1 598 ? 18.429 52.640 46.203 1.00 34.56 598 GLN A N 1
ATOM 4636 C CA . GLN A 1 598 ? 19.509 51.721 45.783 1.00 34.56 598 GLN A CA 1
ATOM 4637 C C . GLN A 1 598 ? 20.002 50.761 46.892 1.00 34.56 598 GLN A C 1
ATOM 4639 O O . GLN A 1 598 ? 19.871 51.031 48.080 1.00 34.56 598 GLN A O 1
ATOM 4644 N N . GLY A 1 599 ? 20.675 49.670 46.496 1.00 26.36 599 GLY A N 1
ATOM 4645 C CA . GLY A 1 599 ? 21.476 48.818 47.389 1.00 26.36 599 GLY A CA 1
ATOM 4646 C C . GLY A 1 599 ? 22.157 47.661 46.641 1.00 26.36 599 GLY A C 1
ATOM 4647 O O . GLY A 1 599 ? 21.486 46.941 45.908 1.00 26.36 599 GLY A O 1
ATOM 4648 N N . ASP A 1 600 ? 23.475 47.492 46.807 1.00 30.52 600 ASP A N 1
ATOM 4649 C CA . ASP A 1 600 ? 24.304 46.487 46.100 1.00 30.52 600 ASP A CA 1
ATOM 4650 C C . ASP A 1 600 ? 25.228 45.715 47.106 1.00 30.52 600 ASP A C 1
ATOM 4652 O O . ASP A 1 600 ? 24.908 45.698 48.297 1.00 30.52 600 ASP A O 1
ATOM 4656 N N . PRO A 1 601 ? 26.273 44.946 46.727 1.00 59.72 601 PRO A N 1
ATOM 4657 C CA . PRO A 1 601 ? 26.344 43.501 46.977 1.00 59.72 601 PRO A CA 1
ATOM 4658 C C . PRO A 1 601 ? 27.393 43.141 48.067 1.00 59.72 601 PRO A C 1
ATOM 4660 O O . PRO A 1 601 ? 28.103 44.036 48.535 1.00 59.72 601 PRO A O 1
ATOM 4663 N N . PRO A 1 602 ? 27.585 41.860 48.498 1.00 51.00 602 PRO A N 1
ATOM 4664 C CA . PRO A 1 602 ? 28.486 40.947 47.745 1.00 51.00 602 PRO A CA 1
ATOM 4665 C C . PRO A 1 602 ? 28.334 39.410 47.977 1.00 51.00 602 PRO A C 1
ATOM 4667 O O . PRO A 1 602 ? 27.984 38.963 49.066 1.00 51.00 602 PRO A O 1
ATOM 4670 N N . ARG A 1 603 ? 28.821 38.572 47.034 1.00 31.66 603 ARG A N 1
ATOM 4671 C CA . ARG A 1 603 ? 29.983 37.637 47.220 1.00 31.66 603 ARG A CA 1
ATOM 4672 C C . ARG A 1 603 ? 30.137 36.567 46.122 1.00 31.66 603 ARG A C 1
ATOM 4674 O O . ARG A 1 603 ? 29.179 36.087 45.535 1.00 31.66 603 ARG A O 1
ATOM 4681 N N . ARG A 1 604 ? 31.394 36.154 45.898 1.00 34.56 604 ARG A N 1
ATOM 4682 C CA . ARG A 1 604 ? 31.806 35.044 45.012 1.00 34.56 604 ARG A CA 1
ATOM 4683 C C . ARG A 1 604 ? 31.892 33.706 45.760 1.00 34.56 604 ARG A C 1
ATOM 4685 O O . ARG A 1 604 ? 32.414 33.679 46.871 1.00 34.56 604 ARG A O 1
ATOM 4692 N N . LYS A 1 605 ? 31.563 32.614 45.063 1.00 33.59 605 LYS A N 1
ATOM 4693 C CA . LYS A 1 605 ? 32.151 31.249 45.107 1.00 33.59 605 LYS A CA 1
ATOM 4694 C C . LYS A 1 605 ? 31.518 30.461 43.941 1.00 33.59 605 LYS A C 1
ATOM 4696 O O . LYS A 1 605 ? 30.386 30.757 43.594 1.00 33.59 605 LYS A O 1
ATOM 4701 N N . ALA A 1 606 ? 32.103 29.436 43.329 1.00 32.62 606 ALA A N 1
ATOM 4702 C CA . ALA A 1 606 ? 33.488 29.068 43.009 1.00 32.62 606 ALA A CA 1
ATOM 4703 C C . ALA A 1 606 ? 33.379 27.903 41.990 1.00 32.62 606 ALA A C 1
ATOM 4705 O O . ALA A 1 606 ? 32.380 27.185 42.010 1.00 32.62 606 ALA A O 1
ATOM 4706 N N . ARG A 1 607 ? 34.347 27.706 41.083 1.00 31.27 607 ARG A N 1
ATOM 4707 C CA . ARG A 1 607 ? 34.278 26.609 40.091 1.00 31.27 607 ARG A CA 1
ATOM 4708 C C . ARG A 1 607 ? 34.247 25.229 40.759 1.00 31.27 607 ARG A C 1
ATOM 4710 O O . ARG A 1 607 ? 35.022 24.987 41.677 1.00 31.27 607 ARG A O 1
ATOM 4717 N N . LEU A 1 608 ? 33.537 24.294 40.131 1.00 30.61 608 LEU A N 1
ATOM 4718 C CA . LEU A 1 608 ? 33.984 22.905 40.013 1.00 30.61 608 LEU A CA 1
ATOM 4719 C C . LEU A 1 608 ? 33.797 22.467 38.555 1.00 30.61 608 LEU A C 1
ATOM 4721 O O . LEU A 1 608 ? 32.694 22.527 38.019 1.00 30.61 608 LEU A O 1
ATOM 4725 N N . GLN A 1 609 ? 34.898 22.109 37.895 1.00 30.91 609 GLN A N 1
ATOM 4726 C CA . GLN A 1 609 ? 34.902 21.560 36.537 1.00 30.91 609 GLN A CA 1
ATOM 4727 C C . GLN A 1 609 ? 35.063 20.044 36.653 1.00 30.91 609 GLN A C 1
ATOM 4729 O O . GLN A 1 609 ? 35.990 19.589 37.320 1.00 30.91 609 GLN A O 1
ATOM 4734 N N . ILE A 1 610 ? 34.192 19.275 36.000 1.00 35.84 610 ILE A N 1
ATOM 4735 C CA . ILE A 1 610 ? 34.350 17.821 35.871 1.00 35.84 610 ILE A CA 1
ATOM 4736 C C . ILE A 1 610 ? 35.097 17.559 34.551 1.00 35.84 610 ILE A C 1
ATOM 4738 O O . ILE A 1 610 ? 34.618 18.012 33.507 1.00 35.84 610 ILE A O 1
ATOM 4742 N N . PRO A 1 611 ? 36.267 16.895 34.561 1.00 37.12 611 PRO A N 1
ATOM 4743 C CA . PRO A 1 611 ? 37.003 16.580 33.340 1.00 37.12 611 PRO A CA 1
ATOM 4744 C C . PRO A 1 611 ? 36.400 15.360 32.615 1.00 37.12 611 PRO A C 1
ATOM 4746 O O . PRO A 1 611 ? 35.908 14.443 33.275 1.00 37.12 611 PRO A O 1
ATOM 4749 N N . PRO A 1 612 ? 36.461 15.299 31.272 1.00 39.38 612 PRO A N 1
ATOM 4750 C CA . PRO A 1 612 ? 36.131 14.088 30.527 1.00 39.38 612 PRO A CA 1
ATOM 4751 C C . PRO A 1 612 ? 37.245 13.035 30.661 1.00 39.38 612 PRO A C 1
ATOM 4753 O O . PRO A 1 612 ? 38.431 13.362 30.599 1.00 39.38 612 PRO A O 1
ATOM 4756 N N . VAL A 1 613 ? 36.860 11.766 30.806 1.00 35.47 613 VAL A N 1
ATOM 4757 C CA . VAL A 1 613 ? 37.776 10.610 30.809 1.00 35.47 613 VAL A CA 1
ATOM 4758 C C . VAL A 1 613 ? 38.031 10.157 29.357 1.00 35.47 613 VAL A C 1
ATOM 4760 O O . VAL A 1 613 ? 37.081 10.143 28.570 1.00 35.47 613 VAL A O 1
ATOM 4763 N N . PRO A 1 614 ? 39.278 9.826 28.961 1.00 35.69 614 PRO A N 1
ATOM 4764 C CA . PRO A 1 614 ? 39.619 9.507 27.574 1.00 35.69 614 PRO A CA 1
ATOM 4765 C C . PRO A 1 614 ? 39.323 8.055 27.149 1.00 35.69 614 PRO A C 1
ATOM 4767 O O . PRO A 1 614 ? 39.045 7.174 27.955 1.00 35.69 614 PRO A O 1
ATOM 4770 N N . LEU A 1 615 ? 39.422 7.859 25.833 1.00 34.59 615 LEU A N 1
ATOM 4771 C CA . LEU A 1 615 ? 39.158 6.655 25.037 1.00 34.59 615 LEU A CA 1
ATOM 4772 C C . LEU A 1 615 ? 39.849 5.357 25.510 1.00 34.59 615 LEU A C 1
ATOM 4774 O O . LEU A 1 615 ? 41.058 5.335 25.731 1.00 34.59 615 LEU A O 1
ATOM 4778 N N . SER A 1 616 ? 39.108 4.248 25.426 1.00 32.91 616 SER A N 1
ATOM 4779 C CA . SER A 1 616 ? 39.609 2.896 25.120 1.00 32.91 616 SER A CA 1
ATOM 4780 C C . SER A 1 616 ? 38.866 2.420 23.863 1.00 32.91 616 SER A C 1
ATOM 4782 O O . SER A 1 616 ? 37.641 2.342 23.875 1.00 32.91 616 SER A O 1
ATOM 4784 N N . GLN A 1 617 ? 39.511 2.399 22.697 1.00 31.73 617 GLN A N 1
ATOM 4785 C CA . GLN A 1 617 ? 40.244 1.249 22.143 1.00 31.73 617 GLN A CA 1
ATOM 4786 C C . GLN A 1 617 ? 39.372 0.009 21.886 1.00 31.73 617 GLN A C 1
ATOM 4788 O O . GLN A 1 617 ? 38.817 -0.596 22.798 1.00 31.73 617 GLN A O 1
ATOM 4793 N N . ASP A 1 618 ? 39.301 -0.329 20.600 1.00 35.41 618 ASP A N 1
ATOM 4794 C CA . ASP A 1 618 ? 38.564 -1.430 19.985 1.00 35.41 618 ASP A CA 1
ATOM 4795 C C . ASP A 1 618 ? 39.477 -2.674 19.884 1.00 35.41 618 ASP A C 1
ATOM 4797 O O . ASP A 1 618 ? 40.600 -2.528 19.388 1.00 35.41 618 ASP A O 1
ATOM 4801 N N . PRO A 1 619 ? 39.071 -3.863 20.377 1.00 39.31 619 PRO A N 1
ATOM 4802 C CA . PRO A 1 619 ? 39.922 -5.051 20.399 1.00 39.31 619 PRO A CA 1
ATOM 4803 C C . PRO A 1 619 ? 39.470 -6.189 19.458 1.00 39.31 619 PRO A C 1
ATOM 4805 O O . PRO A 1 619 ? 39.776 -7.345 19.751 1.00 39.31 619 PRO A O 1
ATOM 4808 N N . TRP A 1 620 ? 38.778 -5.911 18.344 1.00 37.09 620 TRP A N 1
ATOM 4809 C CA . TRP A 1 620 ? 38.522 -6.922 17.299 1.00 37.09 620 TRP A CA 1
ATOM 4810 C C . TRP A 1 620 ? 38.948 -6.450 15.900 1.00 37.09 620 TRP A C 1
ATOM 4812 O O . TRP A 1 620 ? 38.464 -5.440 15.394 1.00 37.09 620 TRP A O 1
ATOM 4822 N N . GLN A 1 621 ? 39.877 -7.206 15.300 1.00 37.81 621 GLN A N 1
ATOM 4823 C CA . GLN A 1 621 ? 40.330 -7.085 13.904 1.00 37.81 621 GLN A CA 1
ATOM 4824 C C . GLN A 1 621 ? 39.428 -7.880 12.950 1.00 37.81 621 GLN A C 1
ATOM 4826 O O . GLN A 1 621 ? 38.892 -8.920 13.395 1.00 37.81 621 GLN A O 1
#

Secondary structure (DSSP, 8-state):
--PPPPPP----STT--------HHHHHHHHH--SS--STHHHHHHHHHTT--EEEE--TTS-TTHHHHHHHHHSSSEEEEE-S-HHHHHHHHHHHHTTT--EEEESTTS-HHHHHHHHHHTTSSS-S-SEEEE-HHHHTSHHHHHHHHHHHTTT-EEEEEETTGGGG-TTSTT--GGGGGGHHHHHH-TTS-EEEEES---HHHHHHHHHHHT-SS-EEEE-----TTEEEEEEEGGGS-HHHHHHHHHHTTTT--EEEE-SSHHHHHHHHHHHHHTT--EEEE-TTS-HHHHHHHHHHHHTTS-SEEEE-TTTTSS---TT--EEEESS--SSHHHHHHHHTTS-TT---EEEEEEE-HHHHHHHHHHHHHHHTTSSSSPPPHHHHHHHHHHHHHHHHHHH-SS-HHHHHHHHTT----GGGGTT-BHHHH-HHHHHHHHHHHHHHHHS-S----------PPPHHHHHHHHHHSTTS-------------------------------TTSHHHHHHHHHHHHHHHHHHHHHH-------SS-----PPP-------------------------------------------------------PPPPPPP------

pLDDT: mean 73.62, std 27.5, range [23.77, 98.56]

Solvent-accessible surface area (backbone atoms only — not comparable to full-atom values): 37995 Å² total; per-residue (Å²): 135,80,80,85,80,85,83,81,84,88,70,89,68,80,88,69,72,66,89,65,79,72,50,68,64,59,52,39,30,78,62,69,70,41,94,70,75,66,74,68,42,54,59,49,32,51,42,49,66,75,51,37,20,31,38,37,40,38,36,55,72,52,55,72,63,54,48,52,52,51,51,23,73,71,41,69,41,28,26,36,34,36,37,85,45,71,63,34,48,50,43,49,30,52,59,34,45,76,55,74,40,45,47,46,71,58,67,92,86,61,55,69,66,62,53,49,53,55,54,48,38,66,63,45,98,74,46,78,52,22,37,43,30,32,33,47,73,49,56,84,31,72,71,46,46,51,48,52,48,60,22,47,81,69,67,26,44,52,32,40,36,33,46,57,34,37,23,44,14,88,85,31,97,63,54,38,79,46,44,50,58,49,32,52,48,44,73,77,39,73,84,46,22,44,39,37,31,22,62,63,64,36,70,73,34,49,52,42,36,47,55,45,42,62,56,65,88,42,55,72,45,79,51,71,80,80,59,82,39,45,34,40,39,76,43,58,37,88,80,53,61,58,66,57,54,48,50,57,40,52,62,30,46,73,72,46,31,32,41,36,37,28,78,46,67,64,59,20,54,51,50,43,54,52,41,46,70,74,68,43,61,63,38,54,37,48,85,88,54,54,72,67,53,44,51,49,40,51,50,38,39,74,72,57,80,24,28,32,40,27,18,23,81,71,73,63,62,67,78,83,62,38,72,21,35,33,22,33,27,75,31,74,58,68,21,54,69,55,42,49,56,56,40,38,50,30,19,58,71,61,45,76,21,33,30,41,36,42,43,37,74,67,58,50,57,52,50,56,52,46,51,60,48,53,49,60,61,78,52,102,56,81,52,56,69,69,53,48,46,52,51,48,59,37,27,48,55,34,51,49,64,67,73,52,90,57,52,61,67,45,56,55,35,45,69,49,69,42,93,71,62,79,73,82,46,77,52,38,24,46,44,61,66,40,46,68,62,51,50,51,53,53,48,52,51,51,54,59,69,65,57,81,86,74,94,76,84,82,85,78,82,76,87,72,79,50,47,44,55,53,51,44,57,70,60,74,38,76,86,71,73,73,90,84,94,80,82,84,90,82,88,87,80,88,81,90,85,88,88,84,83,86,88,79,89,91,86,84,90,87,75,85,68,66,54,69,63,46,52,59,47,53,52,52,51,52,53,50,50,55,49,52,51,63,76,67,62,78,79,93,80,81,97,81,77,84,91,74,89,88,82,85,90,89,80,87,85,88,83,83,89,86,86,84,88,87,89,90,86,86,86,81,89,86,90,82,90,81,90,85,88,90,82,85,90,85,92,88,86,91,82,88,86,87,87,88,88,91,87,84,88,89,90,91,85,78,92,84,84,84,81,86,82,81,89,80,86,85,92,80,135

Sequence (621 aa):
MENPPEVPVHSNTEEAHTEAMLDPLSVLNKYFGYLSFRGNQEEVIRAVLSGSDCFCIMPTGGGKSLCYEIPALMKLGVVIVVSPLIALMQNQVESLRKKNIPAEYLSSSISAAKRGNILADLGSGRPALKLLYVTPEAVDTHTIMSVFRKLNDRGLLSLFAVDEAHCISSWGHDFRPAYRKLSTLRQQYPNVPILALTATAVAKVREDIVSSLCLRNPTTLLSSFNRPNIYYEVRYKDLIDPYKDLRDTLLASHEQCCIIYCHSRNTCDELGCWLARDGLRCKVYHAGLSASARTSALDEWSRGKVPIMIATVAFGWGIDRGIVRLVCHYSLPKSIEAFYQESGRAGRDQQPCCSILYYGIQDRRTMEFIIKKDDGSRGKGMASPQRVKSSLDAFQKMVDYCELLSCRRIKLLTHFGESATPRLCAGGCDVCKAPHAVQAALQELRESGAVGGSGAFPRVQMGRPPLSTKLKQLVESEFWKRDDEQEPEESISGSDGEDEAMEKIVRVERRVGKRATFDRKMEAMSRAEEAYNRAHAAPTSRLASLRQQFKPPRLASDTSSPKAAFTTARAAMGSSISSRTLKRSTTIETSTSNNPDQGDPPRRKARLQIPPVPLSQDPWQ

Radius of gyration: 35.48 Å; Cα contacts (8 Å, |Δi|>4): 765; chains: 1; bounding box: 83×114×123 Å

Mean predicted aligned error: 16.59 Å